Protein AF-0000000085136460 (afdb_homodimer)

Sequence (678 aa):
MKSILIEKPNQLSIIEREIPTPSAGEVRVKVKLAGICGSDSHIYRGHNPFAKYPRVIGHEFFGVIDAVGDGVESARVGERVAVDPVVSCGHCYPCSIGKPNVCTTLAVLGVHADGGFSEYAVVPAKNAWKIPEAVADQYAVMIEPFTIAANVTGHGQPTENDTVLVYGAGPIGLTIVQVLKGVYNVKNVIVADRIDERLEKAKESGADWAINNSQTPLGESFAEKGIKPTLIIDAACHPSILKEAVTLASPAARIVLMGFSSEPSEVIQQGITGKELSIFSSRLNANKFPVVIDWLSKGLIKPEKLITHTFDFQHVADAISLFEQDQKHCCKVLLTFSEMKSILIEKPNQLSIIEREIPTPSAGEVRVKVKLAGICGSDSHIYRGHNPFAKYPRVIGHEFFGVIDAVGDGVESARVGERVAVDPVVSCGHCYPCSIGKPNVCTTLAVLGVHADGGFSEYAVVPAKNAWKIPEAVADQYAVMIEPFTIAANVTGHGQPTENDTVLVYGAGPIGLTIVQVLKGVYNVKNVIVADRIDERLEKAKESGADWAINNSQTPLGESFAEKGIKPTLIIDAACHPSILKEAVTLASPAARIVLMGFSSEPSEVIQQGITGKELSIFSSRLNANKFPVVIDWLSKGLIKPEKLITHTFDFQHVADAISLFEQDQKHCCKVLLTFSE

InterPro domains:
  IPR002328 Alcohol dehydrogenase, zinc-type, conserved site [PS00059] (58-72)
  IPR011032 GroES-like superfamily [SSF50129] (1-170)
  IPR013149 Alcohol dehydrogenase-like, C-terminal [PF00107] (171-297)
  IPR013154 Alcohol dehydrogenase-like, N-terminal [PF08240] (24-133)
  IPR036291 NAD(P)-binding domain superfamily [SSF51735] (137-304)
  IPR050129 Zinc-containing alcohol dehydrogenase [PTHR43401] (1-337)

Secondary structure (DSSP, 8-state):
-EEEEEEETTEEEEEE-PPPPP-TTEEEEEEEEEE--HHHHHHHHT--TT--SSEE---EEEEEEEEE-TTS-GGGTT-EEEE--EE--SSSHHHHTT-GGG-TT-EEBTTTB--SSBSEEEEEGGGEEEPPTTS-HHHHHTHHHHHHHHHHHHHH---TT-EEEEE--SHHHHHHHHHHHHTT--SEEEEEES-HHHHHHHHHTT-SEEEETTTS-HHHHHHHHT---SEEEESS--TTHHHHHHHHSPTT-EEEE-----SEEEEEHHHHHTTT-EEEE--S-SS-HHHHHHHHHTT---GGGTEEEEEEGGGHHHHHHHHHH-TTT-SEEEEE---/-EEEEEEETTEEEEEE-PPPPP-TTEEEEEEEEEEE-HHHHHHHHT--TT--SSEE---EEEEEEEEE-TTS-GGGTT-EEEE--EE--SSSHHHHTT-GGG-TT-EEBTTTB--SSBSEEEEEGGGEEEPPTTS-HHHHHTHHHHHHHHHHHHHH---TT-EEEEE--SHHHHHHHHHHHHTT--SEEEEEES-HHHHHHHHHHT-SEEEETTTS-HHHHHHHHT---SEEEESS--TTHHHHHHHHSPTT-EEEE-----SEEEEEHHHHHTTT-EEEE--S-SS-HHHHHHHHHTT---GGGTEEEEEEGGGHHHHHHHHHH-TTT-SEEEEE---

pLDDT: mean 97.31, std 3.04, range [60.03, 98.94]

Nearest PDB structures (foldseek):
  4ilk-assembly1_B  TM=9.995E-01  e=1.144E-68  Escherichia coli CFT073
  4ilk-assembly1_A  TM=9.981E-01  e=1.654E-68  Escherichia coli CFT073
  6ie0-assembly2_D  TM=9.285E-01  e=1.139E-33  Bacillus subtilis subsp. subtilis str. 168
  5kia-assembly1_A-2  TM=9.003E-01  e=5.793E-34  Burkholderia thailandensis E264
  4gkv-assembly1_C  TM=9.302E-01  e=2.632E-30  Escherichia coli K-12

Radius of gyration: 28.82 Å; Cα contacts (8 Å, |Δi|>4): 1730; chains: 2; bounding box: 56×88×60 Å

Organism: Escherichia coli O45:K1 (strain S88 / ExPEC) (NCBI:txid585035)

Structure (mmCIF, N/CA/C/O backbone):
data_AF-0000000085136460-model_v1
#
loop_
_entity.id
_entity.type
_entity.pdbx_description
1 polymer 'Oxidoreductase, Zn-dependent and NAD(P)-binding'
#
loop_
_atom_site.group_PDB
_atom_site.id
_atom_site.type_symbol
_atom_site.label_atom_id
_atom_site.label_alt_id
_atom_site.label_comp_id
_atom_site.label_asym_id
_atom_site.label_entity_id
_atom_site.label_seq_id
_atom_site.pdbx_PDB_ins_code
_atom_site.Cartn_x
_atom_site.Cartn_y
_atom_site.Cartn_z
_atom_site.occupancy
_atom_site.B_iso_or_equiv
_atom_site.auth_seq_id
_atom_site.auth_comp_id
_atom_site.auth_asym_id
_atom_site.auth_atom_id
_atom_site.pdbx_PDB_model_num
ATOM 1 N N . MET A 1 1 ? -14.453 -41.5 -15.609 1 95.94 1 MET A N 1
ATOM 2 C CA . MET A 1 1 ? -13.203 -40.781 -15.742 1 95.94 1 MET A CA 1
ATOM 3 C C . MET A 1 1 ? -12.359 -40.906 -14.477 1 95.94 1 MET A C 1
ATOM 5 O O . MET A 1 1 ? -12.883 -41.188 -13.398 1 95.94 1 MET A O 1
ATOM 9 N N . LYS A 1 2 ? -11.07 -40.781 -14.656 1 97.69 2 LYS A N 1
ATOM 10 C CA . LYS A 1 2 ? -10.18 -40.812 -13.492 1 97.69 2 LYS A CA 1
ATOM 11 C C . LYS A 1 2 ? -9.953 -39.406 -12.938 1 97.69 2 LYS A C 1
ATOM 13 O O . LYS A 1 2 ? -9.805 -38.469 -13.703 1 97.69 2 LYS A O 1
ATOM 18 N N . SER A 1 3 ? -9.992 -39.281 -11.641 1 98.06 3 SER A N 1
ATOM 19 C CA . SER A 1 3 ? -9.719 -38.031 -10.945 1 98.06 3 SER A CA 1
ATOM 20 C C . SER A 1 3 ? -8.797 -38.25 -9.75 1 98.06 3 SER A C 1
ATOM 22 O O . SER A 1 3 ? -8.836 -39.312 -9.125 1 98.06 3 SER A O 1
ATOM 24 N N . ILE A 1 4 ? -7.949 -37.344 -9.508 1 98.5 4 ILE A N 1
ATOM 25 C CA . ILE A 1 4 ? -7.078 -37.375 -8.336 1 98.5 4 ILE A CA 1
ATOM 26 C C . ILE A 1 4 ? -7.785 -36.719 -7.152 1 98.5 4 ILE A C 1
ATOM 28 O O . ILE A 1 4 ? -7.988 -35.5 -7.145 1 98.5 4 ILE A O 1
ATOM 32 N N . LEU A 1 5 ? -8.117 -37.469 -6.137 1 98.12 5 LEU A N 1
ATOM 33 C CA . LEU A 1 5 ? -8.922 -37.031 -5 1 98.12 5 LEU A CA 1
ATOM 34 C C . LEU A 1 5 ? -8.102 -37.062 -3.713 1 98.12 5 LEU A C 1
ATOM 36 O O . LEU A 1 5 ? -7.445 -38.062 -3.414 1 98.12 5 LEU A O 1
ATOM 40 N N . ILE A 1 6 ? -8.008 -35.938 -3.047 1 98.31 6 ILE A N 1
ATOM 41 C CA . ILE A 1 6 ? -7.605 -35.938 -1.646 1 98.31 6 ILE A CA 1
ATOM 42 C C . ILE A 1 6 ? -8.828 -36.125 -0.754 1 98.31 6 ILE A C 1
ATOM 44 O O . ILE A 1 6 ? -9.625 -35.188 -0.604 1 98.31 6 ILE A O 1
ATOM 48 N N . GLU A 1 7 ? -8.992 -37.219 -0.19 1 97.62 7 GLU A N 1
ATOM 49 C CA . GLU A 1 7 ? -10.148 -37.5 0.661 1 97.62 7 GLU A CA 1
ATOM 50 C C . GLU A 1 7 ? -10.055 -36.719 1.976 1 97.62 7 GLU A C 1
ATOM 52 O O . GLU A 1 7 ? -11.031 -36.125 2.412 1 97.62 7 GLU A O 1
ATOM 57 N N . LYS A 1 8 ? -8.945 -36.875 2.617 1 96.81 8 LYS A N 1
ATOM 58 C CA . LYS A 1 8 ? -8.492 -36.188 3.812 1 96.81 8 LYS A CA 1
ATOM 59 C C . LYS A 1 8 ? -6.973 -36.031 3.834 1 96.81 8 LYS A C 1
ATOM 61 O O . LYS A 1 8 ? -6.285 -36.625 2.982 1 96.81 8 LYS A O 1
ATOM 66 N N . PRO A 1 9 ? -6.484 -35.25 4.715 1 96.62 9 PRO A N 1
ATOM 67 C CA . PRO A 1 9 ? -5.031 -35.062 4.738 1 96.62 9 PRO A CA 1
ATOM 68 C C . PRO A 1 9 ? -4.266 -36.375 4.641 1 96.62 9 PRO A C 1
ATOM 70 O O . PRO A 1 9 ? -4.582 -37.344 5.352 1 96.62 9 PRO A O 1
ATOM 73 N N . ASN A 1 10 ? -3.361 -36.406 3.707 1 97.31 10 ASN A N 1
ATOM 74 C CA . ASN A 1 10 ? -2.42 -37.5 3.484 1 97.31 10 ASN A CA 1
ATOM 75 C C . ASN A 1 10 ? -3.111 -38.719 2.889 1 97.31 10 ASN A C 1
ATOM 77 O O . ASN A 1 10 ? -2.576 -39.844 2.943 1 97.31 10 ASN A O 1
ATOM 81 N N . GLN A 1 11 ? -4.281 -38.562 2.365 1 97.88 11 GLN A N 1
ATOM 82 C CA . GLN A 1 11 ? -4.984 -39.625 1.679 1 97.88 11 GLN A CA 1
ATOM 83 C C . GLN A 1 11 ? -5.328 -39.25 0.245 1 97.88 11 GLN A C 1
ATOM 85 O O . GLN A 1 11 ? -6.426 -38.75 -0.021 1 97.88 11 GLN A O 1
ATOM 90 N N . LEU A 1 12 ? -4.445 -39.562 -0.626 1 98.06 12 LEU A N 1
ATOM 91 C CA . LEU A 1 12 ? -4.582 -39.344 -2.057 1 98.06 12 LEU A CA 1
ATOM 92 C C . LEU A 1 12 ? -4.934 -40.625 -2.797 1 98.06 12 LEU A C 1
ATOM 94 O O . LEU A 1 12 ? -4.32 -41.656 -2.555 1 98.06 12 LEU A O 1
ATOM 98 N N . SER A 1 13 ? -5.918 -40.562 -3.574 1 97.94 13 SER A N 1
ATOM 99 C CA . SER A 1 13 ? -6.297 -41.719 -4.395 1 97.94 13 SER A CA 1
ATOM 100 C C . SER A 1 13 ? -6.715 -41.281 -5.797 1 97.94 13 SER A C 1
ATOM 102 O O . SER A 1 13 ? -7.141 -40.156 -5.996 1 97.94 13 SER A O 1
ATOM 104 N N . ILE A 1 14 ? -6.531 -42.094 -6.742 1 97.81 14 ILE A N 1
ATOM 105 C CA . ILE A 1 14 ? -7.113 -41.938 -8.07 1 97.81 14 ILE A CA 1
ATOM 106 C C . ILE A 1 14 ? -8.422 -42.719 -8.156 1 97.81 14 ILE A C 1
ATOM 108 O O . ILE A 1 14 ? -8.422 -43.969 -8.047 1 97.81 14 ILE A O 1
ATOM 112 N N . ILE A 1 15 ? -9.461 -42.031 -8.367 1 97.81 15 ILE A N 1
ATOM 113 C CA . ILE A 1 15 ? -10.766 -42.656 -8.336 1 97.81 15 ILE A CA 1
ATOM 114 C C . ILE A 1 15 ? -11.422 -42.594 -9.711 1 97.81 15 ILE A C 1
ATOM 116 O O . ILE A 1 15 ? -11.039 -41.75 -10.531 1 97.81 15 ILE A O 1
ATOM 120 N N . GLU A 1 16 ? -12.367 -43.469 -9.914 1 97.56 16 GLU A N 1
ATOM 121 C CA . GLU A 1 16 ? -13.203 -43.406 -11.109 1 97.56 16 GLU A CA 1
ATOM 122 C C . GLU A 1 16 ? -14.531 -42.719 -10.828 1 97.56 16 GLU A C 1
ATOM 124 O O . GLU A 1 16 ? -15.203 -43.031 -9.836 1 97.56 16 GLU A O 1
ATOM 129 N N . ARG A 1 17 ? -14.82 -41.75 -11.648 1 96.06 17 ARG A N 1
ATOM 130 C CA . ARG A 1 17 ? -16.062 -41 -11.531 1 96.06 17 ARG A CA 1
ATOM 131 C C . ARG A 1 17 ? -16.734 -40.844 -12.891 1 96.06 17 ARG A C 1
ATOM 133 O O . ARG A 1 17 ? -16.125 -41.125 -13.93 1 96.06 17 ARG A O 1
ATOM 140 N N . GLU A 1 18 ? -18.016 -40.562 -12.844 1 97.25 18 GLU A N 1
ATOM 141 C CA . GLU A 1 18 ? -18.734 -40.25 -14.086 1 97.25 18 GLU A CA 1
ATOM 142 C C . GLU A 1 18 ? -18.219 -38.969 -14.727 1 97.25 18 GLU A C 1
ATOM 144 O O . GLU A 1 18 ? -17.812 -38.031 -14.023 1 97.25 18 GLU A O 1
ATOM 149 N N . ILE A 1 19 ? -18.234 -38.969 -16.016 1 97.88 19 ILE A N 1
ATOM 150 C CA . ILE A 1 19 ? -17.891 -37.75 -16.734 1 97.88 19 ILE A CA 1
ATOM 151 C C . ILE A 1 19 ? -18.953 -36.688 -16.484 1 97.88 19 ILE A C 1
ATOM 153 O O . ILE A 1 19 ? -20.141 -36.906 -16.734 1 97.88 19 ILE A O 1
ATOM 157 N N . PRO A 1 20 ? -18.578 -35.562 -15.984 1 97.5 20 PRO A N 1
ATOM 158 C CA . PRO A 1 20 ? -19.578 -34.531 -15.672 1 97.5 20 PRO A CA 1
ATOM 159 C C . PRO A 1 20 ? -20.156 -33.844 -16.922 1 97.5 20 PRO A C 1
ATOM 161 O O . PRO A 1 20 ? -19.453 -33.719 -17.922 1 97.5 20 PRO A O 1
ATOM 164 N N . THR A 1 21 ? -21.375 -33.5 -16.875 1 98 21 THR A N 1
ATOM 165 C CA . THR A 1 21 ? -22.031 -32.719 -17.906 1 98 21 THR A CA 1
ATOM 166 C C . THR A 1 21 ? -22.047 -31.234 -17.531 1 98 21 THR A C 1
ATOM 168 O O . THR A 1 21 ? -22.422 -30.875 -16.422 1 98 21 THR A O 1
ATOM 171 N N . PRO A 1 22 ? -21.625 -30.375 -18.422 1 98.5 22 PRO A N 1
ATOM 172 C CA . PRO A 1 22 ? -21.625 -28.953 -18.078 1 98.5 22 PRO A CA 1
ATOM 173 C C . PRO A 1 22 ? -23.031 -28.375 -17.953 1 98.5 22 PRO A C 1
ATOM 175 O O . PRO A 1 22 ? -23.922 -28.703 -18.766 1 98.5 22 PRO A O 1
ATOM 178 N N . SER A 1 23 ? -23.25 -27.609 -16.953 1 98.19 23 SER A N 1
ATOM 179 C CA . SER A 1 23 ? -24.484 -26.859 -16.75 1 98.19 23 SER A CA 1
ATOM 180 C C . SER A 1 23 ? -24.5 -25.578 -17.578 1 98.19 23 SER A C 1
ATOM 182 O O . SER A 1 23 ? -23.562 -25.328 -18.344 1 98.19 23 SER A O 1
ATOM 184 N N . ALA A 1 24 ? -25.656 -24.844 -17.484 1 98.31 24 ALA A N 1
ATOM 185 C CA . ALA A 1 24 ? -25.75 -23.562 -18.188 1 98.31 24 ALA A CA 1
ATOM 186 C C . ALA A 1 24 ? -24.578 -22.641 -17.828 1 98.31 24 ALA A C 1
ATOM 188 O O . ALA A 1 24 ? -24.25 -22.484 -16.656 1 98.31 24 ALA A O 1
ATOM 189 N N . GLY A 1 25 ? -23.906 -22.094 -18.875 1 98.31 25 GLY A N 1
ATOM 190 C CA . GLY A 1 25 ? -22.812 -21.141 -18.688 1 98.31 25 GLY A CA 1
ATOM 191 C C . GLY A 1 25 ? -21.469 -21.812 -18.453 1 98.31 25 GLY A C 1
ATOM 192 O O . GLY A 1 25 ? -20.469 -21.141 -18.25 1 98.31 25 GLY A O 1
ATOM 193 N N . GLU A 1 26 ? -21.453 -23.141 -18.594 1 98.69 26 GLU A N 1
ATOM 194 C CA . GLU A 1 26 ? -20.234 -23.891 -18.281 1 98.69 26 GLU A CA 1
ATOM 195 C C . GLU A 1 26 ? -19.719 -24.609 -19.516 1 98.69 26 GLU A C 1
ATOM 197 O O . GLU A 1 26 ? -20.422 -24.734 -20.516 1 98.69 26 GLU A O 1
ATOM 202 N N . VAL A 1 27 ? -18.5 -25.031 -19.469 1 98.88 27 VAL A N 1
ATOM 203 C CA . VAL A 1 27 ? -17.875 -25.891 -20.469 1 98.88 27 VAL A CA 1
ATOM 204 C C . VAL A 1 27 ? -17.172 -27.062 -19.781 1 98.88 27 VAL A C 1
ATOM 206 O O . VAL A 1 27 ? -16.781 -26.969 -18.625 1 98.88 27 VAL A O 1
ATOM 209 N N . ARG A 1 28 ? -17.062 -28.141 -20.484 1 98.81 28 ARG A N 1
ATOM 210 C CA . ARG A 1 28 ? -16.25 -29.25 -20.047 1 98.81 28 ARG A CA 1
ATOM 211 C C . ARG A 1 28 ? -14.922 -29.297 -20.797 1 98.81 28 ARG A C 1
ATOM 213 O O . ARG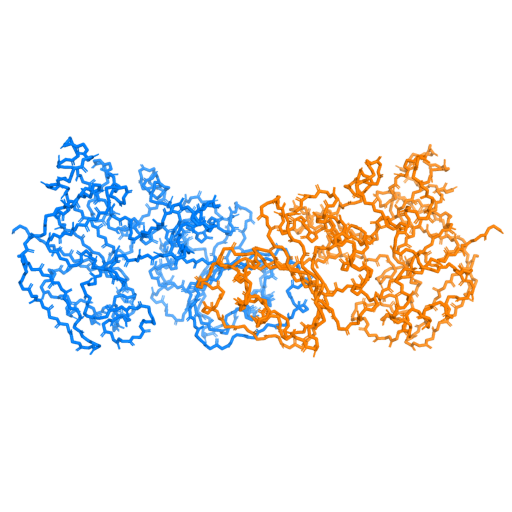 A 1 28 ? -14.898 -29.188 -22.031 1 98.81 28 ARG A O 1
ATOM 220 N N . VAL A 1 29 ? -13.898 -29.359 -20.094 1 98.81 29 VAL A N 1
ATOM 221 C CA . VAL A 1 29 ? -12.547 -29.391 -20.641 1 98.81 29 VAL A CA 1
ATOM 222 C C . VAL A 1 29 ? -11.969 -30.797 -20.5 1 98.81 29 VAL A C 1
ATOM 224 O O . VAL A 1 29 ? -11.938 -31.359 -19.406 1 98.81 29 VAL A O 1
ATOM 227 N N . LYS A 1 30 ? -11.633 -31.406 -21.594 1 98.75 30 LYS A N 1
ATOM 228 C CA . LYS A 1 30 ? -10.789 -32.594 -21.562 1 98.75 30 LYS A CA 1
ATOM 229 C C . LYS A 1 30 ? -9.344 -32.25 -21.234 1 98.75 30 LYS A C 1
ATOM 231 O O . LYS A 1 30 ? -8.625 -31.734 -22.109 1 98.75 30 LYS A O 1
ATOM 236 N N . VAL A 1 31 ? -8.938 -32.562 -20.062 1 98.75 31 VAL A N 1
ATOM 237 C CA . VAL A 1 31 ? -7.645 -32.094 -19.578 1 98.75 31 VAL A CA 1
ATOM 238 C C . VAL A 1 31 ? -6.52 -32.844 -20.266 1 98.75 31 VAL A C 1
ATOM 240 O O . VAL A 1 31 ? -6.578 -34.094 -20.391 1 98.75 31 VAL A O 1
ATOM 243 N N . LYS A 1 32 ? -5.562 -32.094 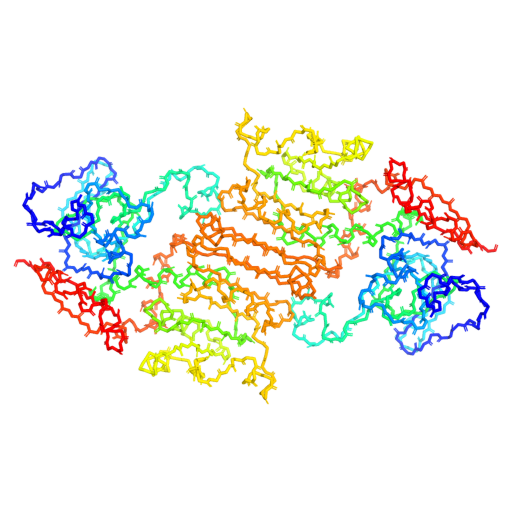-20.719 1 98.5 32 LYS A N 1
ATOM 244 C CA . LYS A 1 32 ? -4.402 -32.719 -21.375 1 98.5 32 LYS A CA 1
ATOM 245 C C . LYS A 1 32 ? -3.172 -32.656 -20.469 1 98.5 32 LYS A C 1
ATOM 247 O O . LYS A 1 32 ? -2.432 -33.625 -20.344 1 98.5 32 LYS A O 1
ATOM 252 N N . LEU A 1 33 ? -2.938 -31.516 -19.891 1 98.44 33 LEU A N 1
ATOM 253 C CA . LEU A 1 33 ? -1.793 -31.266 -19.031 1 98.44 33 LEU A CA 1
ATOM 254 C C . LEU A 1 33 ? -2.211 -30.453 -17.812 1 98.44 33 LEU A C 1
ATOM 256 O O . LEU A 1 33 ? -3.154 -29.656 -17.875 1 98.44 33 LEU A O 1
ATOM 260 N N . ALA A 1 34 ? -1.573 -30.672 -16.719 1 98.62 34 ALA A N 1
ATOM 261 C CA . ALA A 1 34 ? -1.746 -29.891 -15.508 1 98.62 34 ALA A CA 1
ATOM 262 C C . ALA A 1 34 ? -0.411 -29.672 -14.797 1 98.62 34 ALA A C 1
ATOM 264 O O . ALA A 1 34 ? 0.571 -30.359 -15.086 1 98.62 34 ALA A O 1
ATOM 265 N N . GLY A 1 35 ? -0.369 -28.656 -14.008 1 98.44 35 GLY A N 1
ATOM 266 C CA . GLY A 1 35 ? 0.834 -28.375 -13.25 1 98.44 35 GLY A CA 1
ATOM 267 C C . GLY A 1 35 ? 0.642 -28.531 -11.75 1 98.44 35 GLY A C 1
ATOM 268 O O . GLY A 1 35 ? -0.417 -28.203 -11.219 1 98.44 35 GLY A O 1
ATOM 269 N N . ILE A 1 36 ? 1.667 -29.031 -11.078 1 98.12 36 ILE A N 1
ATOM 270 C CA . ILE A 1 36 ? 1.649 -29.141 -9.625 1 98.12 36 ILE A CA 1
ATOM 271 C C . ILE A 1 36 ? 2.125 -27.828 -9 1 98.12 36 ILE A C 1
ATOM 273 O O . ILE A 1 36 ? 3.109 -27.234 -9.445 1 98.12 36 ILE A O 1
ATOM 277 N N . CYS A 1 37 ? 1.449 -27.344 -8.062 1 96.38 37 CYS A N 1
ATOM 278 C CA . CYS A 1 37 ? 1.794 -26.156 -7.285 1 96.38 37 CYS A CA 1
ATOM 279 C C . CYS A 1 37 ? 1.98 -26.5 -5.812 1 96.38 37 CYS A C 1
ATOM 281 O O . CYS A 1 37 ? 1.53 -27.547 -5.359 1 96.38 37 CYS A O 1
ATOM 283 N N . GLY A 1 38 ? 2.705 -25.609 -5.074 1 93.62 38 GLY A N 1
ATOM 284 C CA . GLY A 1 38 ? 2.848 -25.797 -3.639 1 93.62 38 GLY A CA 1
ATOM 285 C C . GLY A 1 38 ? 1.521 -25.938 -2.92 1 93.62 38 GLY A C 1
ATOM 286 O O . GLY A 1 38 ? 1.417 -26.688 -1.941 1 93.62 38 GLY A O 1
ATOM 287 N N . SER A 1 39 ? 0.516 -25.281 -3.348 1 93.5 39 SER A N 1
ATOM 288 C CA . SER A 1 39 ? -0.808 -25.375 -2.738 1 93.5 39 SER A CA 1
ATOM 289 C C . SER A 1 39 ? -1.37 -26.781 -2.832 1 93.5 39 SER A C 1
ATOM 291 O O . SER A 1 39 ? -2.086 -27.234 -1.937 1 93.5 39 SER A O 1
ATOM 293 N N . ASP A 1 40 ? -1.123 -27.531 -3.883 1 96.56 40 ASP A N 1
ATOM 294 C CA . ASP A 1 40 ? -1.565 -28.906 -4.004 1 96.56 40 ASP A CA 1
ATOM 295 C C . ASP A 1 40 ? -0.961 -29.781 -2.904 1 96.56 40 ASP A C 1
ATOM 297 O O . ASP A 1 40 ? -1.665 -30.578 -2.273 1 96.56 40 ASP A O 1
ATOM 301 N N . SER A 1 41 ? 0.351 -29.594 -2.762 1 95.69 41 SER A N 1
ATOM 302 C CA . SER A 1 41 ? 1.036 -30.312 -1.69 1 95.69 41 SER A CA 1
ATOM 303 C C . SER A 1 41 ? 0.454 -29.953 -0.326 1 95.69 41 SER A C 1
ATOM 305 O O . SER A 1 41 ? 0.243 -30.828 0.513 1 95.69 41 SER A O 1
ATOM 307 N N . HIS A 1 42 ? 0.225 -28.641 -0.106 1 94.69 42 HIS A N 1
ATOM 308 C CA . HIS A 1 42 ? -0.315 -28.188 1.172 1 94.69 42 HIS A CA 1
ATOM 309 C C . HIS A 1 42 ? -1.695 -28.781 1.428 1 94.69 42 HIS A C 1
ATOM 311 O O . HIS A 1 42 ? -2.039 -29.094 2.57 1 94.69 42 HIS A O 1
ATOM 317 N N . ILE A 1 43 ? -2.525 -28.875 0.419 1 96.12 43 ILE A N 1
ATOM 318 C CA . ILE A 1 43 ? -3.838 -29.484 0.562 1 96.12 43 ILE A CA 1
ATOM 319 C C . ILE A 1 43 ? -3.676 -30.984 0.866 1 96.12 43 ILE A C 1
ATOM 321 O O . ILE A 1 43 ? -4.312 -31.5 1.783 1 96.12 43 ILE A O 1
ATOM 325 N N . TYR A 1 44 ? -2.775 -31.641 0.132 1 97.75 44 TYR A N 1
ATOM 326 C CA . TYR A 1 44 ? -2.51 -33.062 0.33 1 97.75 44 TYR A CA 1
ATOM 327 C C . TYR A 1 44 ? -2.047 -33.344 1.755 1 97.75 44 TYR A C 1
ATOM 329 O O . TYR A 1 44 ? -2.523 -34.281 2.4 1 97.75 44 TYR A O 1
ATOM 337 N N . ARG A 1 45 ? -1.283 -32.406 2.299 1 96.75 45 ARG A N 1
ATOM 338 C CA . ARG A 1 45 ? -0.682 -32.625 3.613 1 96.75 45 ARG A CA 1
ATOM 339 C C . ARG A 1 45 ? -1.545 -32 4.711 1 96.75 45 ARG A C 1
ATOM 341 O O . ARG A 1 45 ? -1.231 -32.156 5.898 1 96.75 45 ARG A O 1
ATOM 348 N N . GLY A 1 46 ? -2.592 -31.344 4.406 1 93.94 46 GLY A N 1
ATOM 349 C CA . GLY A 1 46 ? -3.537 -30.812 5.375 1 93.94 46 GLY A CA 1
ATOM 350 C C . GLY A 1 46 ? -3.113 -29.469 5.945 1 93.94 46 GLY A C 1
ATOM 351 O O . GLY A 1 46 ? -3.547 -29.094 7.031 1 93.94 46 GLY A O 1
ATOM 352 N N . HIS A 1 47 ? -2.281 -28.734 5.195 1 89 47 HIS A N 1
ATOM 353 C CA . HIS A 1 47 ? -1.738 -27.484 5.715 1 89 47 HIS A CA 1
ATOM 354 C C . HIS A 1 47 ? -2.398 -26.281 5.055 1 89 47 HIS A C 1
ATOM 356 O O . HIS A 1 47 ? -2.09 -25.141 5.391 1 89 47 HIS A O 1
ATOM 362 N N . ASN A 1 48 ? -3.246 -26.453 4.113 1 87.75 48 ASN A N 1
ATOM 363 C CA . ASN A 1 48 ? -3.969 -25.359 3.471 1 87.75 48 ASN A CA 1
ATOM 364 C C . ASN A 1 48 ? -5.227 -24.984 4.25 1 87.75 48 ASN A C 1
ATOM 366 O O . ASN A 1 48 ? -6.164 -25.781 4.344 1 87.75 48 ASN A O 1
ATOM 370 N N . PRO A 1 49 ? -5.312 -23.828 4.762 1 81.69 49 PRO A N 1
ATOM 371 C CA . PRO A 1 49 ? -6.422 -23.453 5.645 1 81.69 49 PRO A CA 1
ATOM 372 C C . PRO A 1 49 ? -7.727 -23.234 4.887 1 81.69 49 PRO A C 1
ATOM 374 O O . PRO A 1 49 ? -8.789 -23.125 5.5 1 81.69 49 PRO A O 1
ATOM 377 N N . PHE A 1 50 ? -7.742 -23.344 3.611 1 85.38 50 PHE A N 1
ATOM 378 C CA . PHE A 1 50 ? -8.922 -22.953 2.848 1 85.38 50 PHE A CA 1
ATOM 379 C C . PHE A 1 50 ? -9.523 -24.156 2.127 1 85.38 50 PHE A C 1
ATOM 381 O O . PHE A 1 50 ? -10.617 -24.062 1.559 1 85.38 50 PHE A O 1
ATOM 388 N N . ALA A 1 51 ? -8.758 -25.172 2.111 1 89.56 51 ALA A N 1
ATOM 389 C CA . ALA A 1 51 ? -9.211 -26.328 1.348 1 89.56 51 ALA A CA 1
ATOM 390 C C . ALA A 1 51 ? -10.398 -27.016 2.023 1 89.56 51 ALA A C 1
ATOM 392 O O . ALA A 1 51 ? -10.453 -27.094 3.254 1 89.56 51 ALA A O 1
ATOM 393 N N . LYS A 1 52 ? -11.406 -27.484 1.242 1 90.12 52 LYS A N 1
ATOM 394 C CA . LYS A 1 52 ? -12.508 -28.328 1.684 1 90.12 52 LYS A CA 1
ATOM 395 C C . LYS A 1 52 ? -12.344 -29.766 1.188 1 90.12 52 LYS A C 1
ATOM 397 O O . LYS A 1 52 ? -12.164 -30 -0.009 1 90.12 52 LYS A O 1
ATOM 402 N N . TYR A 1 53 ? -12.414 -30.688 2.08 1 95.25 53 TYR A N 1
ATOM 403 C CA . TYR A 1 53 ? -12.273 -32.094 1.716 1 95.25 53 TYR A CA 1
ATOM 404 C C . TYR A 1 53 ? -13.641 -32.75 1.589 1 95.25 53 TYR A C 1
ATOM 406 O O . TYR A 1 53 ? -14.586 -32.375 2.281 1 95.25 53 TYR A O 1
ATOM 414 N N . PRO A 1 54 ? -13.766 -33.875 0.787 1 97.31 54 PRO A N 1
ATOM 415 C CA . PRO A 1 54 ? -12.781 -34.312 -0.208 1 97.31 54 PRO A CA 1
ATOM 416 C C . PRO A 1 54 ? -12.633 -33.312 -1.361 1 97.31 54 PRO A C 1
ATOM 418 O O . PRO A 1 54 ? -13.547 -32.531 -1.617 1 97.31 54 PRO A O 1
ATOM 421 N N . ARG A 1 55 ? -11.461 -33.344 -1.991 1 97.62 55 ARG A N 1
ATOM 422 C CA . ARG A 1 55 ? -11.203 -32.344 -3.031 1 97.62 55 ARG A CA 1
ATOM 423 C C . ARG A 1 55 ? -10.398 -32.969 -4.176 1 97.62 55 ARG A C 1
ATOM 425 O O . ARG A 1 55 ? -9.375 -33.625 -3.945 1 97.62 55 ARG A O 1
ATOM 432 N N . VAL A 1 56 ? -11.016 -32.875 -5.402 1 98.25 56 VAL A N 1
ATOM 433 C CA . VAL A 1 56 ? -10.141 -33.031 -6.566 1 98.25 56 VAL A CA 1
ATOM 434 C C . VAL A 1 56 ? -9.242 -31.797 -6.703 1 98.25 56 VAL A C 1
ATOM 436 O O . VAL A 1 56 ? -9.727 -30.688 -6.938 1 98.25 56 VAL A O 1
ATOM 439 N N . ILE A 1 57 ? -7.977 -32 -6.586 1 97.94 57 ILE A N 1
ATOM 440 C CA . ILE A 1 57 ? -7.059 -30.875 -6.52 1 97.94 57 ILE A CA 1
ATOM 441 C C . ILE A 1 57 ? -6.629 -30.469 -7.93 1 97.94 57 ILE A C 1
ATOM 443 O O . ILE A 1 57 ? -7.191 -30.953 -8.914 1 97.94 57 ILE A O 1
ATOM 447 N N . GLY A 1 58 ? -5.715 -29.484 -7.969 1 98.06 58 GLY A N 1
ATOM 448 C CA . GLY A 1 58 ? -5.168 -29 -9.227 1 98.06 58 GLY A CA 1
ATOM 449 C C . GLY A 1 58 ? -5.832 -27.734 -9.719 1 98.06 58 GLY A C 1
ATOM 450 O O . GLY A 1 58 ? -7.016 -27.734 -10.07 1 98.06 58 GLY A O 1
ATOM 451 N N . HIS A 1 59 ? -5.047 -26.641 -9.789 1 98.25 59 HIS A N 1
ATOM 452 C CA . HIS A 1 59 ? -5.621 -25.391 -10.258 1 98.25 59 HIS A CA 1
ATOM 453 C C . HIS A 1 59 ? -4.863 -24.844 -11.469 1 98.25 59 HIS A C 1
ATOM 455 O O . HIS A 1 59 ? -5.25 -23.828 -12.047 1 98.25 59 HIS A O 1
ATOM 461 N N . GLU A 1 60 ? -3.812 -25.469 -11.875 1 98.69 60 GLU A N 1
ATOM 462 C CA . GLU A 1 60 ? -3.059 -25.172 -13.086 1 98.69 60 GLU A CA 1
ATOM 463 C C . GLU A 1 60 ? -3.303 -26.219 -14.164 1 98.69 60 GLU A C 1
ATOM 465 O O . GLU A 1 60 ? -2.686 -27.281 -14.148 1 98.69 60 GLU A O 1
ATOM 470 N N . PHE A 1 61 ? -4.195 -25.859 -15.148 1 98.62 61 PHE A N 1
ATOM 471 C CA . PHE A 1 61 ? -4.41 -26.938 -16.109 1 98.62 61 PHE A CA 1
ATOM 472 C C . PHE A 1 61 ? -4.875 -26.375 -17.453 1 98.62 61 PHE A C 1
ATOM 474 O O . PHE A 1 61 ? -5.328 -25.234 -17.531 1 98.62 61 PHE A O 1
ATOM 481 N N . PHE A 1 62 ? -4.641 -27.172 -18.406 1 98.25 62 PHE A N 1
ATOM 482 C CA . PHE A 1 62 ? -4.867 -26.938 -19.828 1 98.25 62 PHE A CA 1
ATOM 483 C C . PHE A 1 62 ? -5.559 -28.141 -20.484 1 98.25 62 PHE A C 1
ATOM 485 O O . PHE A 1 62 ? -5.324 -29.281 -20.094 1 98.25 62 PHE A O 1
ATOM 492 N N . GLY A 1 63 ? -6.414 -27.859 -21.484 1 98.56 63 GLY A N 1
ATOM 493 C CA . GLY A 1 63 ? -7.051 -28.922 -22.25 1 98.56 63 GLY A CA 1
ATOM 494 C C . GLY A 1 63 ? -7.852 -28.406 -23.438 1 98.56 63 GLY A C 1
ATOM 495 O O . GLY A 1 63 ? -7.516 -27.375 -24.016 1 98.56 63 GLY A O 1
ATOM 496 N N . VAL A 1 64 ? -8.773 -29.281 -23.812 1 98.56 64 VAL A N 1
ATOM 497 C CA . VAL A 1 64 ? -9.617 -28.969 -24.969 1 98.56 64 VAL A CA 1
ATOM 498 C C . VAL A 1 64 ? -11.086 -29.016 -24.562 1 98.56 64 VAL A C 1
ATOM 500 O O . VAL A 1 64 ? -11.523 -29.969 -23.906 1 98.56 64 VAL A O 1
ATOM 503 N N . ILE A 1 65 ? -11.82 -27.953 -24.953 1 98.81 65 ILE A N 1
ATOM 504 C CA . ILE A 1 65 ? -13.258 -28 -24.703 1 98.81 65 ILE A CA 1
ATOM 505 C C . ILE A 1 65 ? -13.898 -29.094 -25.547 1 98.81 65 ILE A C 1
ATOM 507 O O . ILE A 1 65 ? -13.742 -29.094 -26.781 1 98.81 65 ILE A O 1
ATOM 511 N N . ASP A 1 66 ? -14.625 -30 -24.906 1 98.56 66 ASP A N 1
ATOM 512 C CA . ASP A 1 66 ? -15.266 -31.047 -25.703 1 98.56 66 ASP A CA 1
ATOM 513 C C . ASP A 1 66 ? -16.781 -31 -25.562 1 98.56 66 ASP A C 1
ATOM 515 O O . ASP A 1 66 ? -17.5 -31.656 -26.312 1 98.56 66 ASP A O 1
ATOM 519 N N . ALA A 1 67 ? -17.312 -30.25 -24.594 1 98.75 67 ALA A N 1
ATOM 520 C CA . ALA A 1 67 ? -18.734 -30.047 -24.438 1 98.75 67 ALA A CA 1
ATOM 521 C C . ALA A 1 67 ? -19.031 -28.656 -23.844 1 98.75 67 ALA A C 1
ATOM 523 O O . ALA A 1 67 ? -18.203 -28.109 -23.125 1 98.75 67 ALA A O 1
ATOM 524 N N . VAL A 1 68 ? -20.219 -28.141 -24.219 1 98.69 68 VAL A N 1
ATOM 525 C CA . VAL A 1 68 ? -20.641 -26.828 -23.703 1 98.69 68 VAL A CA 1
ATOM 526 C C . VAL A 1 68 ? -22.062 -26.922 -23.156 1 98.69 68 VAL A C 1
ATOM 528 O O . VAL A 1 68 ? -22.844 -27.75 -23.625 1 98.69 68 VAL A O 1
ATOM 531 N N . GLY A 1 69 ? -22.297 -26.156 -22.109 1 98.44 69 GLY A N 1
ATOM 532 C CA . GLY A 1 69 ? -23.656 -26.062 -21.578 1 98.44 69 GLY A CA 1
ATOM 533 C C . GLY A 1 69 ? -24.5 -25.016 -22.281 1 98.44 69 GLY A C 1
ATOM 534 O O . GLY A 1 69 ? -24.031 -24.359 -23.203 1 98.44 69 GLY A O 1
ATOM 535 N N . ASP A 1 70 ? -25.766 -24.938 -21.766 1 98 70 ASP A N 1
ATOM 536 C CA . ASP A 1 70 ? -26.688 -23.969 -22.328 1 98 70 ASP A CA 1
ATOM 537 C C . ASP A 1 70 ? -26.141 -22.547 -22.219 1 98 70 ASP A C 1
ATOM 539 O O . ASP A 1 70 ? -25.531 -22.188 -21.203 1 98 70 ASP A O 1
ATOM 543 N N . GLY A 1 71 ? -26.328 -21.781 -23.312 1 98.06 71 GLY A N 1
ATOM 544 C CA . GLY A 1 71 ? -25.922 -20.391 -23.312 1 98.06 71 GLY A CA 1
ATOM 545 C C . GLY A 1 71 ? -24.484 -20.188 -23.766 1 98.06 71 GLY A C 1
ATOM 546 O O . GLY A 1 71 ? -24.031 -19.047 -23.938 1 98.06 71 GLY A O 1
ATOM 547 N N . VAL A 1 72 ? -23.734 -21.266 -23.906 1 98.5 72 VAL A N 1
ATOM 548 C CA . VAL A 1 72 ? -22.375 -21.172 -24.406 1 98.5 72 VAL A CA 1
ATOM 549 C C . VAL A 1 72 ? -22.328 -21.547 -25.891 1 98.5 72 VAL A C 1
ATOM 551 O O . VAL A 1 72 ? -22.984 -22.5 -26.312 1 98.5 72 VAL A O 1
ATOM 554 N N . GLU A 1 73 ? -21.625 -20.797 -26.656 1 98 73 GLU A N 1
ATOM 555 C CA . GLU A 1 73 ? -21.531 -21.031 -28.094 1 98 73 GLU A CA 1
ATOM 556 C C . GLU A 1 73 ? -20.953 -22.406 -28.391 1 98 73 GLU A C 1
ATOM 558 O O . GLU A 1 73 ? -19.859 -22.734 -27.906 1 98 73 GLU A O 1
ATOM 563 N N . SER A 1 74 ? -21.531 -23.156 -29.234 1 97.94 74 SER A N 1
ATOM 564 C CA . SER A 1 74 ? -21.078 -24.5 -29.594 1 97.94 74 SER A CA 1
ATOM 565 C C . SER A 1 74 ? -19.75 -24.453 -30.344 1 97.94 74 SER A C 1
ATOM 567 O O . SER A 1 74 ? -19 -25.438 -30.359 1 97.94 74 SER A O 1
ATOM 569 N N . ALA A 1 75 ? -19.484 -23.359 -30.953 1 97.94 75 ALA A N 1
ATOM 570 C CA . ALA A 1 75 ? -18.266 -23.188 -31.734 1 97.94 75 ALA A CA 1
ATOM 571 C C . ALA A 1 75 ? -17.031 -23.328 -30.844 1 97.94 75 ALA A C 1
ATOM 573 O O . ALA A 1 75 ? -15.914 -23.484 -31.344 1 97.94 75 ALA A O 1
ATOM 574 N N . ARG A 1 76 ? -17.203 -23.219 -29.516 1 98.25 76 ARG A N 1
ATOM 575 C CA . ARG A 1 76 ? -16.062 -23.297 -28.609 1 98.25 76 ARG A CA 1
ATOM 576 C C . ARG A 1 76 ? -15.578 -24.734 -28.469 1 98.25 76 ARG A C 1
ATOM 578 O O . ARG A 1 76 ? -14.477 -24.984 -27.953 1 98.25 76 ARG A O 1
ATOM 585 N N . VAL A 1 77 ? -16.406 -25.734 -28.859 1 98.69 77 VAL A N 1
ATOM 586 C CA . VAL A 1 77 ? -15.961 -27.125 -28.812 1 98.69 77 VAL A CA 1
ATOM 587 C C . VAL A 1 77 ? -14.727 -27.297 -29.703 1 98.69 77 VAL A C 1
ATOM 589 O O . VAL A 1 77 ? -14.711 -26.844 -30.859 1 98.69 77 VAL A O 1
ATOM 592 N N . GLY A 1 78 ? -13.672 -27.875 -29.141 1 98.44 78 GLY A N 1
ATOM 593 C CA . GLY A 1 78 ? -12.43 -28.078 -29.875 1 98.44 78 GLY A CA 1
ATOM 594 C C . GLY A 1 78 ? -11.367 -27.047 -29.531 1 98.44 78 GLY A C 1
ATOM 595 O O . GLY A 1 78 ? -10.195 -27.234 -29.859 1 98.44 78 GLY A O 1
ATOM 596 N N . GLU A 1 79 ? -11.742 -25.953 -28.844 1 98.31 79 GLU A N 1
ATOM 597 C CA . GLU A 1 79 ? -10.797 -24.906 -28.469 1 98.31 79 GLU A CA 1
ATOM 598 C C . GLU A 1 79 ? -9.789 -25.422 -27.438 1 98.31 79 GLU A C 1
ATOM 600 O O . GLU A 1 79 ? -10.164 -26.125 -26.5 1 98.31 79 GLU A O 1
ATOM 605 N N . ARG A 1 80 ? -8.5 -25.109 -27.688 1 98.56 80 ARG A N 1
ATOM 606 C CA . ARG A 1 80 ? -7.48 -25.25 -26.641 1 98.56 80 ARG A CA 1
ATOM 607 C C . ARG A 1 80 ? -7.605 -24.156 -25.594 1 98.56 80 ARG A C 1
ATOM 609 O O . ARG A 1 80 ? -7.598 -22.969 -25.938 1 98.56 80 ARG A O 1
ATOM 616 N N . VAL A 1 81 ? -7.723 -24.547 -24.297 1 98.81 81 VAL A N 1
ATOM 617 C CA . VAL A 1 81 ? -7.977 -23.531 -23.281 1 98.81 81 VAL A CA 1
ATOM 618 C C . VAL A 1 81 ? -7.113 -23.781 -22.047 1 98.81 81 VAL A C 1
ATOM 620 O O . VAL A 1 81 ? -6.859 -24.938 -21.703 1 98.81 81 VAL A O 1
ATOM 623 N N . ALA A 1 82 ? -6.574 -22.766 -21.484 1 98.81 82 ALA A N 1
ATOM 624 C CA . ALA A 1 82 ? -6.082 -22.75 -20.109 1 98.81 82 ALA A CA 1
ATOM 625 C C . ALA A 1 82 ? -7.129 -22.188 -19.156 1 98.81 82 ALA A C 1
ATOM 627 O O . ALA A 1 82 ? -7.852 -21.25 -19.484 1 98.81 82 ALA A O 1
ATOM 628 N N . VAL A 1 83 ? -7.23 -22.703 -17.984 1 98.81 83 VAL A N 1
ATOM 629 C CA . VAL A 1 83 ? -8.367 -22.391 -17.125 1 98.81 83 VAL A CA 1
ATOM 630 C C . VAL A 1 83 ? -7.91 -21.484 -15.977 1 98.81 83 VAL A C 1
ATOM 632 O O . VAL A 1 83 ? -6.977 -21.812 -15.25 1 98.81 83 VAL A O 1
ATOM 635 N N . ASP A 1 84 ? -8.5 -20.297 -15.867 1 98.81 84 ASP A N 1
ATOM 636 C CA . ASP A 1 84 ? -8.383 -19.438 -14.695 1 98.81 84 ASP A CA 1
ATOM 637 C C . ASP A 1 84 ? -9.109 -20.031 -13.5 1 98.81 84 ASP A C 1
ATOM 639 O O . ASP A 1 84 ? -10.336 -20.188 -13.523 1 98.81 84 ASP A O 1
ATOM 643 N N . PRO A 1 85 ? -8.391 -20.391 -12.469 1 98.62 85 PRO A N 1
ATOM 644 C CA . PRO A 1 85 ? -9.039 -21.109 -11.367 1 98.62 85 PRO A CA 1
ATOM 645 C C . PRO A 1 85 ? -9.883 -20.188 -10.484 1 98.62 85 PRO A C 1
ATOM 647 O O . PRO A 1 85 ? -10.594 -20.656 -9.594 1 98.62 85 PRO A O 1
ATOM 650 N N . VAL A 1 86 ? -9.898 -18.875 -10.664 1 98.69 86 VAL A N 1
ATOM 651 C CA . VAL A 1 86 ? -10.594 -17.906 -9.82 1 98.69 86 VAL A CA 1
ATOM 652 C C . VAL A 1 86 ? -12.047 -17.766 -10.281 1 98.69 86 VAL A C 1
ATOM 654 O O . VAL A 1 86 ? -12.305 -17.328 -11.406 1 98.69 86 VAL A O 1
ATOM 657 N N . VAL A 1 87 ? -12.938 -18.156 -9.477 1 98.38 87 VAL A N 1
ATOM 658 C CA . VAL A 1 87 ? -14.367 -17.984 -9.711 1 98.38 87 VAL A CA 1
ATOM 659 C C . VAL A 1 87 ? -14.938 -16.969 -8.734 1 98.38 87 VAL A C 1
ATOM 661 O O . VAL A 1 87 ? -14.742 -17.078 -7.52 1 98.38 87 VAL A O 1
ATOM 664 N N . SER A 1 88 ? -15.586 -15.93 -9.219 1 98.12 88 SER A N 1
ATOM 665 C CA . SER A 1 88 ? -16.078 -14.82 -8.406 1 98.12 88 SER A CA 1
ATOM 666 C C . SER A 1 88 ? -17.5 -14.438 -8.789 1 98.12 88 SER A C 1
ATOM 668 O O . SER A 1 88 ? -18.016 -14.898 -9.805 1 98.12 88 SER A O 1
ATOM 670 N N . CYS A 1 89 ? -18.188 -13.633 -7.984 1 97.5 89 CYS A N 1
ATOM 671 C CA . CYS A 1 89 ? -19.594 -13.289 -8.1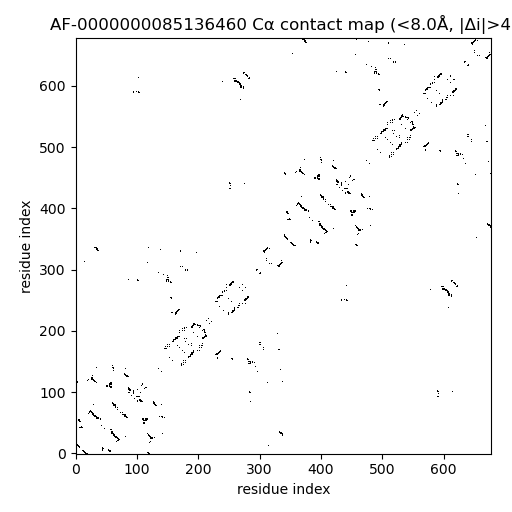8 1 97.5 89 CYS A CA 1
ATOM 672 C C . CYS A 1 89 ? -19.75 -12.203 -9.234 1 97.5 89 CYS A C 1
ATOM 674 O O . CYS A 1 89 ? -20.797 -12.094 -9.875 1 97.5 89 CYS A O 1
ATOM 676 N N . GLY A 1 90 ? -18.766 -11.344 -9.344 1 97.06 90 GLY A N 1
ATOM 677 C CA . GLY A 1 90 ? -18.781 -10.305 -10.367 1 97.06 90 GLY A CA 1
ATOM 678 C C . GLY A 1 90 ? -19.484 -9.039 -9.914 1 97.06 90 GLY A C 1
ATOM 679 O O . GLY A 1 90 ? -19.484 -8.039 -10.633 1 97.06 90 GLY A O 1
ATOM 680 N N . HIS A 1 91 ? -20.031 -9.062 -8.602 1 96.81 91 HIS A N 1
ATOM 681 C CA . HIS A 1 91 ? -20.844 -7.895 -8.273 1 96.81 91 HIS A CA 1
ATOM 682 C C . HIS A 1 91 ? -20.5 -7.359 -6.887 1 96.81 91 HIS A C 1
ATOM 684 O O . HIS A 1 91 ? -20.875 -6.234 -6.543 1 96.81 91 HIS A O 1
ATOM 690 N N . CYS A 1 92 ? -19.875 -8.109 -6.047 1 96.81 92 CYS A N 1
ATOM 691 C CA . CYS A 1 92 ? -19.531 -7.59 -4.73 1 96.81 92 CYS A CA 1
ATOM 692 C C . CYS A 1 92 ? -18.516 -6.457 -4.844 1 96.81 92 CYS A C 1
ATOM 694 O O . CYS A 1 92 ? -18.047 -6.152 -5.941 1 96.81 92 CYS A O 1
ATOM 696 N N . TYR A 1 93 ? -18.125 -5.863 -3.768 1 96.69 93 TYR A N 1
ATOM 697 C CA . TYR A 1 93 ? -17.234 -4.707 -3.787 1 96.69 93 TYR A CA 1
ATOM 698 C C . TYR A 1 93 ? -15.898 -5.051 -4.441 1 96.69 93 TYR A C 1
ATOM 700 O O . TYR A 1 93 ? -15.5 -4.422 -5.422 1 96.69 93 TYR A O 1
ATOM 708 N N . PRO A 1 94 ? -15.195 -6.113 -3.988 1 98.38 94 PRO A N 1
ATOM 709 C CA . PRO A 1 94 ? -13.93 -6.43 -4.66 1 98.38 94 PRO A CA 1
ATOM 710 C C . PRO A 1 94 ? -14.102 -6.648 -6.16 1 98.38 94 PRO A C 1
ATOM 712 O O . PRO A 1 94 ? -13.305 -6.145 -6.957 1 98.38 94 PRO A O 1
ATOM 715 N N . CYS A 1 95 ? -15.141 -7.363 -6.531 1 98.06 95 CYS A N 1
ATOM 716 C CA . CYS A 1 95 ? -15.383 -7.613 -7.949 1 98.06 95 CYS A CA 1
ATOM 717 C C . CYS A 1 95 ? -15.633 -6.312 -8.703 1 98.06 95 CYS A C 1
ATOM 719 O O . CYS A 1 95 ? -15.148 -6.137 -9.82 1 98.06 95 CYS A O 1
ATOM 721 N N . SER A 1 96 ? -16.312 -5.41 -8.047 1 97.06 96 SER A N 1
ATOM 722 C CA . SER A 1 96 ? -16.719 -4.164 -8.703 1 97.06 96 SER A CA 1
ATOM 723 C C . SER A 1 96 ? -15.516 -3.258 -8.945 1 97.06 96 SER A C 1
ATOM 725 O O . SER A 1 96 ? -15.57 -2.369 -9.797 1 97.06 96 SER A O 1
ATOM 727 N N . ILE A 1 97 ? -14.453 -3.48 -8.211 1 96.94 97 ILE A N 1
ATOM 728 C CA . ILE A 1 97 ? -13.305 -2.6 -8.391 1 96.94 97 ILE A CA 1
ATOM 729 C C . ILE A 1 97 ? -12.164 -3.371 -9.039 1 96.94 97 ILE A C 1
ATOM 731 O O . ILE A 1 97 ? -10.992 -3.012 -8.875 1 96.94 97 ILE A O 1
ATOM 735 N N . GLY A 1 98 ? -12.445 -4.508 -9.672 1 97.38 98 GLY A N 1
ATOM 736 C CA . GLY A 1 98 ? -11.492 -5.219 -10.5 1 97.38 98 GLY A CA 1
ATOM 737 C C . GLY A 1 98 ? -10.617 -6.18 -9.711 1 97.38 98 GLY A C 1
ATOM 738 O O . GLY A 1 98 ? -9.5 -6.484 -10.125 1 97.38 98 GLY A O 1
ATOM 739 N N . LYS A 1 99 ? -11.133 -6.676 -8.539 1 98.38 99 LYS A N 1
ATOM 740 C CA . LYS A 1 99 ? -10.367 -7.605 -7.707 1 98.38 99 LYS A CA 1
ATOM 741 C C . LYS A 1 99 ? -11.188 -8.852 -7.387 1 98.38 99 LYS A C 1
ATOM 743 O O . LYS A 1 99 ? -11.398 -9.18 -6.215 1 98.38 99 LYS A O 1
ATOM 748 N N . PRO A 1 100 ? -11.508 -9.617 -8.414 1 98.56 100 PRO A N 1
ATOM 749 C CA . PRO A 1 100 ? -12.32 -10.812 -8.195 1 98.56 100 PRO A CA 1
ATOM 750 C C . PRO A 1 100 ? -11.602 -11.867 -7.352 1 98.56 100 PRO A C 1
ATOM 752 O O . PRO A 1 100 ? -12.234 -12.789 -6.836 1 98.56 100 PRO A O 1
ATOM 755 N N . ASN A 1 101 ? -10.297 -11.773 -7.254 1 98.62 101 ASN A N 1
ATOM 756 C CA . ASN A 1 101 ? -9.461 -12.742 -6.551 1 98.62 101 ASN A CA 1
ATOM 757 C C . ASN A 1 101 ? -9.703 -12.695 -5.043 1 98.62 101 ASN A C 1
ATOM 759 O O . ASN A 1 101 ? -9.273 -13.594 -4.316 1 98.62 101 ASN A O 1
ATOM 763 N N . VAL A 1 102 ? -10.383 -11.703 -4.555 1 98.56 102 VAL A N 1
ATOM 764 C CA . VAL A 1 102 ? -10.766 -11.641 -3.15 1 98.56 102 VAL A CA 1
ATOM 765 C C . VAL A 1 102 ? -12.266 -11.383 -3.033 1 98.56 102 VAL A C 1
ATOM 767 O O . VAL A 1 102 ? -12.711 -10.656 -2.141 1 98.56 102 VAL A O 1
ATOM 770 N N . CYS A 1 103 ? -12.992 -11.953 -3.926 1 98.31 103 CYS A N 1
ATOM 771 C CA . CYS A 1 103 ? -14.453 -11.93 -3.943 1 98.31 103 CYS A CA 1
ATOM 772 C C . CYS A 1 103 ? -15.023 -12.461 -2.633 1 98.31 103 CYS A C 1
ATOM 774 O O . CYS A 1 103 ? -14.461 -13.375 -2.027 1 98.31 103 CYS A O 1
ATOM 776 N N . THR A 1 104 ? -16.203 -11.922 -2.221 1 96.56 104 THR A N 1
ATOM 777 C CA . THR A 1 104 ? -16.859 -12.328 -0.984 1 96.56 104 THR A CA 1
ATOM 778 C C . THR A 1 104 ? -17.312 -13.789 -1.068 1 96.56 104 THR A C 1
ATOM 780 O O . THR A 1 104 ? -17.484 -14.453 -0.042 1 96.56 104 THR A O 1
ATOM 783 N N . THR A 1 105 ? -17.469 -14.305 -2.27 1 97.12 105 THR A N 1
ATOM 784 C CA . THR A 1 105 ? -17.844 -15.703 -2.461 1 97.12 105 THR A CA 1
ATOM 785 C C . THR A 1 105 ? -16.812 -16.422 -3.326 1 97.12 105 THR A C 1
ATOM 787 O O . THR A 1 105 ? -17.172 -17.25 -4.16 1 97.12 105 THR A O 1
ATOM 790 N N . LEU A 1 106 ? -15.648 -16.078 -3.188 1 97.56 106 LEU A N 1
ATOM 791 C CA . LEU A 1 106 ? -14.539 -16.609 -3.971 1 97.56 106 LEU A CA 1
ATOM 792 C C . LEU A 1 106 ? -14.523 -18.141 -3.926 1 97.56 106 LEU A C 1
ATOM 794 O O . LEU A 1 106 ? -14.656 -18.734 -2.855 1 97.56 106 LEU A O 1
ATOM 798 N N . ALA A 1 107 ? -14.453 -18.75 -5.012 1 97.31 107 ALA A N 1
ATOM 799 C CA . ALA A 1 107 ? -14.133 -20.172 -5.137 1 97.31 107 ALA A CA 1
ATOM 800 C C . ALA A 1 107 ? -12.93 -20.375 -6.059 1 97.31 107 ALA A C 1
ATOM 802 O O . ALA A 1 107 ? -12.891 -19.844 -7.164 1 97.31 107 ALA A O 1
ATOM 803 N N . VAL A 1 108 ? -12.016 -21.141 -5.562 1 97.81 108 VAL A N 1
ATOM 804 C CA . VAL A 1 108 ? -10.828 -21.469 -6.352 1 97.81 108 VAL A CA 1
ATOM 805 C C . VAL A 1 108 ? -10.875 -22.938 -6.766 1 97.81 108 VAL A C 1
ATOM 807 O O . VAL A 1 108 ? -10.945 -23.828 -5.914 1 97.81 108 VAL A O 1
ATOM 810 N N . LEU A 1 109 ? -10.859 -23.156 -8.047 1 98.06 109 LEU A N 1
ATOM 811 C CA . LEU A 1 109 ? -10.812 -24.531 -8.555 1 98.06 109 LEU A CA 1
ATOM 812 C C . LEU A 1 109 ? -9.578 -25.25 -8.039 1 98.06 109 LEU A C 1
ATOM 814 O O . LEU A 1 109 ? -8.469 -24.703 -8.07 1 98.06 109 LEU A O 1
ATOM 818 N N . GLY A 1 110 ? -9.781 -26.453 -7.516 1 97.44 110 GLY A N 1
ATOM 819 C CA . GLY A 1 110 ? -8.688 -27.219 -6.953 1 97.44 110 GLY A CA 1
ATOM 820 C C . GLY A 1 110 ? -8.492 -27 -5.469 1 97.44 110 GLY A C 1
ATOM 821 O O . GLY A 1 110 ? -7.695 -27.688 -4.828 1 97.44 110 GLY A O 1
ATOM 822 N N . VAL A 1 111 ? -9.203 -25.984 -4.918 1 96.06 111 VAL A N 1
ATOM 823 C CA . VAL A 1 111 ? -9.062 -25.641 -3.504 1 96.06 111 VAL A CA 1
ATOM 824 C C . VAL A 1 111 ? -10.422 -25.688 -2.82 1 96.06 111 VAL A C 1
ATOM 826 O O . VAL A 1 111 ? -10.68 -26.547 -1.976 1 96.06 111 VAL A O 1
ATOM 829 N N . HIS A 1 112 ? -11.359 -24.828 -3.297 1 95.38 112 HIS A N 1
ATOM 830 C CA . HIS A 1 112 ? -12.711 -24.734 -2.762 1 95.38 112 HIS A CA 1
ATOM 831 C C . HIS A 1 112 ? -13.68 -25.609 -3.553 1 95.38 112 HIS A C 1
ATOM 833 O O . HIS A 1 112 ? -14.68 -26.078 -3.014 1 95.38 112 HIS A O 1
ATOM 839 N N . ALA A 1 113 ? -13.391 -25.734 -4.797 1 95.81 113 ALA A N 1
ATOM 840 C CA . ALA A 1 113 ? -14.133 -26.562 -5.734 1 95.81 113 ALA A CA 1
ATOM 841 C C . ALA A 1 113 ? -13.195 -27.516 -6.473 1 95.81 113 ALA A C 1
ATOM 843 O O . ALA A 1 113 ? -11.977 -27.344 -6.461 1 95.81 113 ALA A O 1
ATOM 844 N N . ASP A 1 114 ? -13.773 -28.5 -7.07 1 97.5 114 ASP A N 1
ATOM 845 C CA . ASP A 1 114 ? -12.953 -29.484 -7.762 1 97.5 114 ASP A CA 1
ATOM 846 C C . ASP A 1 114 ? -12.133 -28.844 -8.875 1 97.5 114 ASP A C 1
ATOM 848 O O . ASP A 1 114 ? -12.625 -27.984 -9.602 1 97.5 114 ASP A O 1
ATOM 852 N N . GLY A 1 115 ? -10.891 -29.375 -8.953 1 97.81 115 GLY A N 1
ATOM 853 C CA . GLY A 1 115 ? -9.945 -28.75 -9.875 1 97.81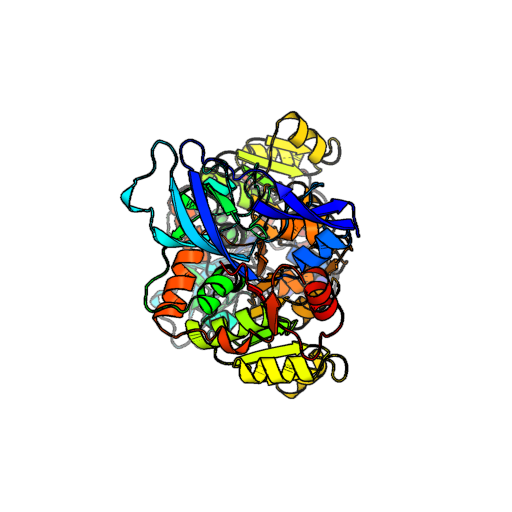 115 GLY A CA 1
ATOM 854 C C . GLY A 1 115 ? -9.68 -29.594 -11.109 1 97.81 115 GLY A C 1
ATOM 855 O O . GLY A 1 115 ? -10.562 -30.328 -11.562 1 97.81 115 GLY A O 1
ATOM 856 N N . GLY A 1 116 ? -8.531 -29.375 -11.672 1 97.94 116 GLY A N 1
ATOM 857 C CA . GLY A 1 116 ? -8.234 -29.891 -13 1 97.94 116 GLY A CA 1
ATOM 858 C C . GLY A 1 116 ? -7.445 -31.188 -12.961 1 97.94 116 GLY A C 1
ATOM 859 O O . GLY A 1 116 ? -7.109 -31.75 -14.008 1 97.94 116 GLY A O 1
ATOM 860 N N . PHE A 1 117 ? -7.066 -31.703 -11.766 1 98.62 117 PHE A N 1
ATOM 861 C CA . PHE A 1 117 ? -6.402 -33 -11.719 1 98.62 117 PHE A CA 1
ATOM 862 C C . PHE A 1 117 ? -7.402 -34.125 -11.953 1 98.62 117 PHE A C 1
ATOM 864 O O . PHE A 1 117 ? -7.586 -35 -11.094 1 98.62 117 PHE A O 1
ATOM 871 N N . SER A 1 118 ? -7.957 -34.125 -13.062 1 98.31 118 SER A N 1
ATOM 872 C CA . SER A 1 118 ? -8.984 -35.031 -13.562 1 98.31 118 SER A CA 1
ATOM 873 C C . SER A 1 118 ? -8.961 -35.094 -15.086 1 98.31 118 SER A C 1
ATOM 875 O O . SER A 1 118 ? -8.531 -34.156 -15.75 1 98.31 118 SER A O 1
ATOM 877 N N . GLU A 1 119 ? -9.414 -36.25 -15.625 1 98.56 119 GLU A N 1
ATOM 878 C CA . GLU A 1 119 ? -9.43 -36.375 -17.078 1 98.56 119 GLU A CA 1
ATOM 879 C C . GLU A 1 119 ? -10.344 -35.344 -17.719 1 98.56 119 GLU A C 1
ATOM 881 O O . GLU A 1 119 ? -10.086 -34.875 -18.828 1 98.56 119 GLU A O 1
ATOM 886 N N . TYR A 1 120 ? -11.453 -35.031 -17 1 98.5 120 TYR A N 1
ATOM 887 C CA . TYR A 1 120 ? -12.375 -33.969 -17.422 1 98.5 120 TYR A CA 1
ATOM 888 C C . TYR A 1 120 ? -12.664 -33.031 -16.266 1 98.5 120 TYR A C 1
ATOM 890 O O . TYR A 1 120 ? -12.742 -33.438 -15.102 1 98.5 120 TYR A O 1
ATOM 898 N N . ALA A 1 121 ? -12.859 -31.812 -16.547 1 98.44 121 ALA A N 1
ATOM 899 C CA . ALA A 1 121 ? -13.25 -30.797 -15.578 1 98.44 121 ALA A CA 1
ATOM 900 C C . ALA A 1 121 ? -14.305 -29.859 -16.156 1 98.44 121 ALA A C 1
ATOM 902 O O . ALA A 1 121 ? -14.211 -29.438 -17.312 1 98.44 121 ALA A O 1
ATOM 903 N N . VAL A 1 122 ? -15.297 -29.531 -15.398 1 98.62 122 VAL A N 1
ATOM 904 C CA . VAL A 1 122 ? -16.297 -28.562 -15.781 1 98.62 122 VAL A CA 1
ATOM 905 C C . VAL A 1 122 ? -16.016 -27.219 -15.094 1 98.62 122 VAL A C 1
ATOM 907 O O . VAL A 1 122 ? -15.789 -27.188 -13.883 1 98.62 122 VAL A O 1
ATOM 910 N N . VAL A 1 123 ? -16 -26.172 -15.875 1 98.69 123 VAL A N 1
ATOM 911 C CA . VAL A 1 123 ? -15.68 -24.844 -15.359 1 98.69 123 VAL A CA 1
ATOM 912 C C . VAL A 1 123 ? -16.594 -23.797 -16 1 98.69 123 VAL A C 1
ATOM 914 O O . VAL A 1 123 ? -17.188 -24.047 -17.047 1 98.69 123 VAL A O 1
ATOM 917 N N . PRO A 1 124 ? -16.797 -22.609 -15.344 1 98.38 124 PRO A N 1
ATOM 918 C CA . PRO A 1 124 ? -17.5 -21.547 -16.062 1 98.38 124 PRO A CA 1
ATOM 919 C C . PRO A 1 124 ? -16.844 -21.203 -17.406 1 98.38 124 PRO A C 1
ATOM 921 O O . PRO A 1 124 ? -15.609 -21.156 -17.5 1 98.38 124 PRO A O 1
ATOM 924 N N . ALA A 1 125 ? -17.656 -20.969 -18.406 1 98.69 125 ALA A N 1
ATOM 925 C CA . ALA A 1 125 ? -17.156 -20.703 -19.766 1 98.69 125 ALA A CA 1
ATOM 926 C C . ALA A 1 125 ? -16.188 -19.516 -19.75 1 98.69 125 ALA A C 1
ATOM 928 O O . ALA A 1 125 ? -15.172 -19.531 -20.469 1 98.69 125 ALA A O 1
ATOM 929 N N . LYS A 1 126 ? -16.438 -18.547 -18.938 1 97.62 126 LYS A N 1
ATOM 930 C CA . LYS A 1 126 ? -15.641 -17.312 -18.906 1 97.62 126 LYS A CA 1
ATOM 931 C C . LYS A 1 126 ? -14.266 -17.578 -18.312 1 97.62 126 LYS A C 1
ATOM 933 O O . LYS A 1 126 ? -13.352 -16.766 -18.453 1 97.62 126 LYS A O 1
ATOM 938 N N . ASN A 1 127 ? -14.07 -18.688 -17.625 1 98.62 127 ASN A N 1
ATOM 939 C CA . ASN A 1 127 ? -12.805 -19.016 -16.984 1 98.62 127 ASN A CA 1
ATOM 940 C C . ASN A 1 127 ? -11.898 -19.797 -17.922 1 98.62 127 ASN A C 1
ATOM 942 O O . ASN A 1 127 ? -10.719 -20 -17.625 1 98.62 127 ASN A O 1
ATOM 946 N N . ALA A 1 128 ? -12.43 -20.297 -19 1 98.81 128 ALA A N 1
ATOM 947 C CA . ALA A 1 128 ? -11.664 -21.047 -20 1 98.81 128 ALA A CA 1
ATOM 948 C C . ALA A 1 128 ? -11.117 -20.109 -21.078 1 98.81 128 ALA A C 1
ATOM 950 O O . ALA A 1 128 ? -11.859 -19.688 -21.969 1 98.81 128 ALA A O 1
ATOM 951 N N . TRP A 1 129 ? -9.805 -19.875 -21.078 1 98.88 129 TRP A N 1
ATOM 952 C CA . TRP A 1 129 ? -9.203 -18.906 -21.984 1 98.88 129 TRP A CA 1
ATOM 953 C C . TRP A 1 129 ? -8.578 -19.594 -23.188 1 98.88 129 TRP A C 1
ATOM 955 O O . TRP A 1 129 ? -7.758 -20.5 -23.031 1 98.88 129 TRP A O 1
ATOM 965 N N . LYS A 1 130 ? -8.938 -19.156 -24.312 1 98.62 130 LYS A N 1
ATOM 966 C CA . LYS A 1 130 ? -8.438 -19.734 -25.547 1 98.62 130 LYS A CA 1
ATOM 967 C C . LYS A 1 130 ? -6.938 -19.516 -25.688 1 98.62 130 LYS A C 1
ATOM 969 O O . LYS A 1 130 ? -6.434 -18.422 -25.453 1 98.62 130 LYS A O 1
ATOM 974 N N . ILE A 1 131 ? -6.254 -20.531 -26.094 1 98.44 131 ILE A N 1
ATOM 975 C CA . ILE A 1 131 ? -4.809 -20.484 -26.266 1 98.44 131 ILE A CA 1
ATOM 976 C C . ILE A 1 131 ? -4.477 -20.375 -27.75 1 98.44 131 ILE A C 1
ATOM 978 O O . ILE A 1 131 ? -4.918 -21.203 -28.562 1 98.44 131 ILE A O 1
ATOM 982 N N . PRO A 1 132 ? -3.727 -19.375 -28.109 1 97.62 132 PRO A N 1
ATOM 983 C CA . PRO A 1 132 ? -3.314 -19.266 -29.5 1 97.62 132 PRO A CA 1
ATOM 984 C C . PRO A 1 132 ? -2.572 -20.516 -30 1 97.62 132 PRO A C 1
ATOM 986 O O . PRO A 1 132 ? -1.861 -21.156 -29.219 1 97.62 132 PRO A O 1
ATOM 989 N N . GLU A 1 133 ? -2.639 -20.812 -31.234 1 95.75 133 GLU A N 1
ATOM 990 C CA . GLU A 1 133 ? -2.041 -21.984 -31.859 1 95.75 133 GLU A CA 1
ATOM 991 C C . GLU A 1 133 ? -0.526 -22 -31.656 1 95.75 133 GLU A C 1
ATOM 993 O O . GLU A 1 133 ? 0.076 -23.062 -31.516 1 95.75 133 GLU A O 1
ATOM 998 N N . ALA A 1 134 ? 0.029 -20.812 -31.609 1 94.81 134 ALA A N 1
ATOM 999 C CA . ALA A 1 134 ? 1.484 -20.703 -31.562 1 94.81 134 ALA A CA 1
ATOM 1000 C C . ALA A 1 134 ? 2.012 -21.047 -30.172 1 94.81 134 ALA A C 1
ATOM 1002 O O . ALA A 1 134 ? 3.211 -21.266 -30 1 94.81 134 ALA A O 1
ATOM 1003 N N . VAL A 1 135 ? 1.188 -21.141 -29.203 1 96.31 135 VAL A N 1
ATOM 1004 C CA . VAL A 1 135 ? 1.601 -21.422 -27.828 1 96.31 135 VAL A CA 1
ATOM 1005 C C . VAL A 1 135 ? 1.588 -22.922 -27.578 1 96.31 135 VAL A C 1
ATOM 1007 O O . VAL A 1 135 ? 0.547 -23.578 -27.719 1 96.31 135 VAL A O 1
ATOM 1010 N N . ALA A 1 136 ? 2.736 -23.453 -27.203 1 96.25 136 ALA A N 1
ATOM 1011 C CA . ALA A 1 136 ? 2.842 -24.875 -26.922 1 96.25 136 ALA A CA 1
ATOM 1012 C C . ALA A 1 136 ? 1.985 -25.266 -25.719 1 96.25 136 ALA A C 1
ATOM 1014 O O . ALA A 1 136 ? 1.776 -24.453 -24.812 1 96.25 136 ALA A O 1
ATOM 1015 N N . ASP A 1 137 ? 1.534 -26.516 -25.703 1 96.44 137 ASP A N 1
ATOM 1016 C CA . ASP A 1 137 ? 0.643 -27 -24.641 1 96.44 137 ASP A CA 1
ATOM 1017 C C . ASP A 1 137 ? 1.279 -26.844 -23.266 1 96.44 137 ASP A C 1
ATOM 1019 O O . ASP A 1 137 ? 0.625 -26.406 -22.328 1 96.44 137 ASP A O 1
ATOM 1023 N N . GLN A 1 138 ? 2.572 -27.172 -23.188 1 97 138 GLN A N 1
ATOM 1024 C CA . GLN A 1 138 ? 3.234 -27.109 -21.891 1 97 138 GLN A CA 1
ATOM 1025 C C . GLN A 1 138 ? 3.312 -25.672 -21.391 1 97 138 GLN A C 1
ATOM 1027 O O . GLN A 1 138 ? 3.26 -25.438 -20.172 1 97 138 GLN A O 1
ATOM 1032 N N . TYR A 1 139 ? 3.375 -24.703 -22.297 1 97.94 139 TYR A N 1
ATOM 1033 C CA . TYR A 1 139 ? 3.426 -23.297 -21.906 1 97.94 139 TYR A CA 1
ATOM 1034 C C . TYR A 1 139 ? 2.053 -22.797 -21.469 1 97.94 139 TYR A C 1
ATOM 1036 O O . TYR A 1 139 ? 1.944 -21.906 -20.625 1 97.94 139 TYR A O 1
ATOM 1044 N N . ALA A 1 140 ? 0.997 -23.406 -22.031 1 97.88 140 ALA A N 1
ATOM 1045 C CA . ALA A 1 140 ? -0.365 -23.031 -21.656 1 97.88 140 ALA A CA 1
ATOM 1046 C C . ALA A 1 140 ? -0.625 -23.328 -20.172 1 97.88 140 ALA A C 1
ATOM 1048 O O . ALA A 1 140 ? -1.292 -22.547 -19.484 1 97.88 140 ALA A O 1
ATOM 1049 N N . VAL A 1 141 ? -0.045 -24.422 -19.641 1 97.94 141 VAL A N 1
ATOM 1050 C CA . VAL A 1 141 ? -0.192 -24.781 -18.234 1 97.94 141 VAL A CA 1
ATOM 1051 C C . VAL A 1 141 ? 0.492 -23.734 -17.359 1 97.94 141 VAL A C 1
ATOM 1053 O O . VAL A 1 141 ? 0.029 -23.438 -16.266 1 97.94 141 VAL A O 1
ATOM 1056 N N . MET A 1 142 ? 1.542 -23.172 -17.906 1 98.56 142 MET A N 1
ATOM 1057 C CA . MET A 1 142 ? 2.371 -22.25 -17.125 1 98.56 142 MET A CA 1
ATOM 1058 C C . MET A 1 142 ? 1.732 -20.859 -17.062 1 98.56 142 MET A C 1
ATOM 1060 O O . MET A 1 142 ? 2.209 -19.984 -16.344 1 98.56 142 MET A O 1
ATOM 1064 N N . ILE A 1 143 ? 0.633 -20.641 -17.781 1 98.75 143 ILE A N 1
ATOM 1065 C CA . ILE A 1 143 ? -0.022 -19.344 -17.766 1 98.75 143 ILE A CA 1
ATOM 1066 C C . ILE A 1 143 ? -0.479 -19 -16.344 1 98.75 143 ILE A C 1
ATOM 1068 O O . ILE A 1 143 ? -0.237 -17.891 -15.859 1 98.75 143 ILE A O 1
ATOM 1072 N N . GLU A 1 144 ? -1.078 -19.938 -15.672 1 98.75 144 GLU A N 1
ATOM 1073 C CA . GLU A 1 144 ? -1.597 -19.672 -14.328 1 98.75 144 GLU A CA 1
ATOM 1074 C C . GLU A 1 144 ? -0.488 -19.219 -13.391 1 98.75 144 GLU A C 1
ATOM 1076 O O . GLU A 1 144 ? -0.612 -18.188 -12.734 1 98.75 144 GLU A O 1
ATOM 1081 N N . PRO A 1 145 ? 0.675 -19.875 -13.297 1 98.5 145 PRO A N 1
ATOM 1082 C CA . PRO A 1 145 ? 1.751 -19.391 -12.43 1 98.5 145 PRO A CA 1
ATOM 1083 C C . PRO A 1 145 ? 2.221 -17.984 -12.805 1 98.5 145 PRO A C 1
ATOM 1085 O O . PRO A 1 145 ? 2.531 -17.172 -11.922 1 98.5 145 PRO A O 1
ATOM 1088 N N . PHE A 1 146 ? 2.252 -17.672 -14.062 1 98.88 146 PHE A N 1
ATOM 1089 C CA . PHE A 1 146 ? 2.719 -16.359 -14.492 1 98.88 146 PHE A CA 1
ATOM 1090 C C . PHE A 1 146 ? 1.67 -15.297 -14.203 1 98.88 146 PHE A C 1
ATOM 1092 O O . PHE A 1 146 ? 1.984 -14.109 -14.156 1 98.88 146 PHE A O 1
ATOM 1099 N N . THR A 1 147 ? 0.372 -15.711 -14.031 1 98.88 147 THR A N 1
ATOM 1100 C CA . THR A 1 147 ? -0.629 -14.727 -13.641 1 98.88 147 THR A CA 1
ATOM 1101 C C . THR A 1 147 ? -0.382 -14.227 -12.219 1 98.88 147 THR A C 1
ATOM 1103 O O . THR A 1 147 ? -0.725 -13.094 -11.883 1 98.88 147 THR A O 1
ATOM 1106 N N . ILE A 1 148 ? 0.237 -15.055 -11.367 1 98.62 148 ILE A N 1
ATOM 1107 C CA . ILE A 1 148 ? 0.628 -14.625 -10.031 1 98.62 148 ILE A CA 1
ATOM 1108 C C . ILE A 1 148 ? 1.659 -13.508 -10.133 1 98.62 148 ILE A C 1
ATOM 1110 O O . ILE A 1 148 ? 1.518 -12.461 -9.484 1 98.62 148 ILE A O 1
ATOM 1114 N N . ALA A 1 149 ? 2.652 -13.695 -10.992 1 98.88 149 ALA A N 1
ATOM 1115 C CA . ALA A 1 149 ? 3.656 -12.656 -11.234 1 98.88 149 ALA A CA 1
ATOM 1116 C C . ALA A 1 149 ? 3.02 -11.398 -11.805 1 98.88 149 ALA A C 1
ATOM 1118 O O . ALA A 1 149 ? 3.395 -10.281 -11.438 1 98.88 149 ALA A O 1
ATOM 1119 N N . ALA A 1 150 ? 2.051 -11.641 -12.703 1 98.94 150 ALA A N 1
ATOM 1120 C CA . ALA A 1 150 ? 1.36 -10.508 -13.305 1 98.94 150 ALA A CA 1
ATOM 1121 C C . ALA A 1 150 ? 0.627 -9.688 -12.25 1 98.94 150 ALA A C 1
ATOM 1123 O O . ALA A 1 150 ? 0.664 -8.453 -12.266 1 98.94 150 ALA A O 1
ATOM 1124 N N . ASN A 1 151 ? -0.039 -10.367 -11.336 1 98.88 151 ASN A N 1
ATOM 1125 C CA . ASN A 1 151 ? -0.768 -9.664 -10.289 1 98.88 151 ASN A CA 1
ATOM 1126 C C . ASN A 1 151 ? 0.181 -8.938 -9.344 1 98.88 151 ASN A C 1
ATOM 1128 O O . ASN A 1 151 ? -0.057 -7.781 -8.984 1 98.88 151 ASN A O 1
ATOM 1132 N N . VAL A 1 152 ? 1.273 -9.562 -8.961 1 98.81 152 VAL A N 1
ATOM 1133 C CA . VAL A 1 152 ? 2.285 -9 -8.07 1 98.81 152 VAL A CA 1
ATOM 1134 C C . VAL A 1 152 ? 2.881 -7.738 -8.695 1 98.81 152 VAL A C 1
ATOM 1136 O O . VAL A 1 152 ? 2.953 -6.695 -8.047 1 98.81 152 VAL A O 1
ATOM 1139 N N . THR A 1 153 ? 3.258 -7.855 -9.969 1 98.81 153 THR A N 1
ATOM 1140 C CA . THR A 1 153 ? 3.885 -6.715 -10.625 1 98.81 153 THR A CA 1
ATOM 1141 C C . THR A 1 153 ? 2.848 -5.645 -10.953 1 98.81 153 THR A C 1
ATOM 1143 O O . THR A 1 153 ? 3.182 -4.465 -11.062 1 98.81 153 THR A O 1
ATOM 1146 N N . GLY A 1 154 ? 1.547 -6.059 -11.102 1 98.62 154 GLY A N 1
ATOM 1147 C CA . GLY A 1 154 ? 0.48 -5.078 -11.219 1 98.62 154 GLY A CA 1
ATOM 1148 C C . GLY A 1 154 ? 0.364 -4.176 -10 1 98.62 154 GLY A C 1
ATOM 1149 O O . GLY A 1 154 ? 0.048 -2.99 -10.133 1 98.62 154 GLY A O 1
ATOM 1150 N N . HIS A 1 155 ? 0.651 -4.695 -8.828 1 98.56 155 HIS A N 1
ATOM 1151 C CA . HIS A 1 155 ? 0.644 -3.916 -7.594 1 98.56 155 HIS A CA 1
ATOM 1152 C C . HIS A 1 155 ? 1.924 -3.102 -7.449 1 98.56 155 HIS A C 1
ATOM 1154 O O . HIS A 1 155 ? 1.873 -1.907 -7.145 1 98.56 155 HIS A O 1
ATOM 1160 N N . GLY A 1 156 ? 3.07 -3.752 -7.723 1 98.62 156 GLY A N 1
ATOM 1161 C CA . GLY A 1 156 ? 4.363 -3.105 -7.555 1 98.62 156 GLY A CA 1
ATOM 1162 C C . GLY A 1 156 ? 4.648 -2.064 -8.625 1 98.62 156 GLY A C 1
ATOM 1163 O O . GLY A 1 156 ? 5.441 -1.146 -8.398 1 98.62 156 GLY A O 1
ATOM 1164 N N . GLN A 1 157 ? 4.16 -2.281 -9.852 1 98.62 157 GLN A N 1
ATOM 1165 C CA . GLN A 1 157 ? 4.305 -1.396 -11 1 98.62 157 GLN A CA 1
ATOM 1166 C C . GLN A 1 157 ? 5.77 -1.079 -11.273 1 98.62 157 GLN A C 1
ATOM 1168 O O . GLN A 1 157 ? 6.168 0.088 -11.289 1 98.62 157 GLN A O 1
ATOM 1173 N N . PRO A 1 158 ? 6.582 -2.086 -11.531 1 98.69 158 PRO A N 1
ATOM 1174 C CA . PRO A 1 158 ? 8.008 -1.861 -11.797 1 98.69 158 PRO A CA 1
ATOM 1175 C C . PRO A 1 158 ? 8.25 -1.016 -13.047 1 98.69 158 PRO A C 1
ATOM 1177 O O . PRO A 1 158 ? 7.445 -1.045 -13.984 1 98.69 158 PRO A O 1
ATOM 1180 N N . THR A 1 159 ? 9.32 -0.256 -13.047 1 98.19 159 THR A N 1
ATOM 1181 C CA . THR A 1 159 ? 9.805 0.505 -14.195 1 98.19 159 THR A CA 1
ATOM 1182 C C . THR A 1 159 ? 11.258 0.169 -14.5 1 98.19 159 THR A C 1
ATOM 1184 O O . THR A 1 159 ? 11.914 -0.533 -13.727 1 98.19 159 THR A O 1
ATOM 1187 N N . GLU A 1 160 ? 11.75 0.691 -15.57 1 97.94 160 GLU A N 1
ATOM 1188 C CA . GLU A 1 160 ? 13.125 0.438 -15.992 1 97.94 160 GLU A CA 1
ATOM 1189 C C . GLU A 1 160 ? 14.125 1.082 -15.039 1 97.94 160 GLU A C 1
ATOM 1191 O O . GLU A 1 160 ? 15.32 0.781 -15.086 1 97.94 160 GLU A O 1
ATOM 1196 N N . ASN A 1 161 ? 13.719 1.932 -14.125 1 96.75 161 ASN A N 1
ATOM 1197 C CA . ASN A 1 161 ? 14.609 2.631 -13.195 1 96.75 161 ASN A CA 1
ATOM 1198 C C . ASN A 1 161 ? 14.68 1.921 -11.852 1 96.75 161 ASN A C 1
ATOM 1200 O O . ASN A 1 161 ? 15.477 2.299 -10.984 1 96.75 161 ASN A O 1
ATOM 1204 N N . ASP A 1 162 ? 13.953 0.898 -11.688 1 98.38 162 ASP A N 1
ATOM 1205 C CA . ASP A 1 162 ? 13.852 0.248 -10.383 1 98.38 162 ASP A CA 1
ATOM 1206 C C . ASP A 1 162 ? 15.031 -0.696 -10.148 1 98.38 162 ASP A C 1
ATOM 1208 O O . ASP A 1 162 ? 15.547 -1.299 -11.094 1 98.38 162 ASP A O 1
ATOM 1212 N N . THR A 1 163 ? 15.477 -0.738 -8.938 1 98.56 163 THR A N 1
ATOM 1213 C CA . THR A 1 163 ? 16.219 -1.855 -8.359 1 98.56 163 THR A CA 1
ATOM 1214 C C . THR A 1 163 ? 15.297 -2.723 -7.5 1 98.56 163 THR A C 1
ATOM 1216 O O . THR A 1 163 ? 14.742 -2.25 -6.508 1 98.56 163 THR A O 1
ATOM 1219 N N . VAL A 1 164 ? 15.172 -3.965 -7.93 1 98.94 164 VAL A N 1
ATOM 1220 C CA . VAL A 1 164 ? 14.172 -4.805 -7.293 1 98.94 164 VAL A CA 1
ATOM 1221 C C . VAL A 1 164 ? 14.852 -5.934 -6.523 1 98.94 164 VAL A C 1
ATOM 1223 O O . VAL A 1 164 ? 15.742 -6.602 -7.051 1 98.94 164 VAL A O 1
ATOM 1226 N N . LEU A 1 165 ? 14.492 -6.098 -5.234 1 98.94 165 LEU A N 1
ATOM 1227 C CA . LEU A 1 165 ? 14.867 -7.262 -4.438 1 98.94 165 LEU A CA 1
ATOM 1228 C C . LEU A 1 165 ? 13.734 -8.273 -4.383 1 98.94 165 LEU A C 1
ATOM 1230 O O . LEU A 1 165 ? 12.609 -7.941 -3.996 1 98.94 165 LEU A O 1
ATOM 1234 N N . VAL A 1 166 ? 13.961 -9.477 -4.824 1 98.94 166 VAL A N 1
ATOM 1235 C CA . VAL A 1 166 ? 13.008 -10.578 -4.75 1 98.94 166 VAL A CA 1
ATOM 1236 C C . VAL A 1 166 ? 13.492 -11.617 -3.742 1 98.94 166 VAL A C 1
ATOM 1238 O O . VAL A 1 166 ? 14.57 -12.195 -3.908 1 98.94 166 VAL A O 1
ATOM 1241 N N . TYR A 1 167 ? 12.703 -11.781 -2.664 1 98.88 167 TYR A N 1
ATOM 1242 C CA . TYR A 1 167 ? 12.961 -12.898 -1.758 1 98.88 167 TYR A CA 1
ATOM 1243 C C . TYR A 1 167 ? 12.352 -14.188 -2.289 1 98.88 167 TYR A C 1
ATOM 1245 O O . TYR A 1 167 ? 11.148 -14.258 -2.535 1 98.88 167 TYR A O 1
ATOM 1253 N N . GLY A 1 168 ? 13.148 -15.203 -2.434 1 98.5 168 GLY A N 1
ATOM 1254 C CA . GLY A 1 168 ? 12.656 -16.5 -2.861 1 98.5 168 GLY A CA 1
ATOM 1255 C C . GLY A 1 168 ? 12.836 -16.75 -4.348 1 98.5 168 GLY A C 1
ATOM 1256 O O . GLY A 1 168 ? 12.336 -15.992 -5.176 1 98.5 168 GLY A O 1
ATOM 1257 N N . ALA A 1 169 ? 13.516 -17.844 -4.613 1 98.31 169 ALA A N 1
ATOM 1258 C CA . ALA A 1 169 ? 13.75 -18.25 -5.996 1 98.31 169 ALA A CA 1
ATOM 1259 C C . ALA A 1 169 ? 13.078 -19.578 -6.297 1 98.31 169 ALA A C 1
ATOM 1261 O O . ALA A 1 169 ? 13.633 -20.422 -7.012 1 98.31 169 ALA A O 1
ATOM 1262 N N . GLY A 1 170 ? 11.945 -19.797 -5.637 1 97.31 170 GLY A N 1
ATOM 1263 C CA . GLY A 1 170 ? 11.086 -20.891 -6.047 1 97.31 170 GLY A CA 1
ATOM 1264 C C . GLY A 1 170 ? 10.352 -20.609 -7.348 1 97.31 170 GLY A C 1
ATOM 1265 O O . GLY A 1 170 ? 10.633 -19.625 -8.031 1 97.31 170 GLY A O 1
ATOM 1266 N N . PRO A 1 171 ? 9.414 -21.5 -7.656 1 97.06 171 PRO A N 1
ATOM 1267 C CA . PRO A 1 171 ? 8.719 -21.375 -8.938 1 97.06 171 PRO A CA 1
ATOM 1268 C C . PRO A 1 171 ? 8.102 -20 -9.141 1 97.06 171 PRO A C 1
ATOM 1270 O O . PRO A 1 171 ? 8.312 -19.375 -10.188 1 97.06 171 PRO A O 1
ATOM 1273 N N . ILE A 1 172 ? 7.387 -19.5 -8.172 1 98.06 172 ILE A N 1
ATOM 1274 C CA . ILE A 1 172 ? 6.715 -18.203 -8.305 1 98.06 172 ILE A CA 1
ATOM 1275 C C . ILE A 1 172 ? 7.754 -17.094 -8.367 1 98.06 172 ILE A C 1
ATOM 1277 O O . ILE A 1 172 ? 7.645 -16.172 -9.18 1 98.06 172 ILE A O 1
ATOM 1281 N N . GLY A 1 173 ? 8.758 -17.156 -7.473 1 98.69 173 GLY A N 1
ATOM 1282 C CA . GLY A 1 173 ? 9.836 -16.172 -7.527 1 98.69 173 GLY A CA 1
ATOM 1283 C C . GLY A 1 173 ? 10.484 -16.078 -8.891 1 98.69 173 GLY A C 1
ATOM 1284 O O . GLY A 1 173 ? 10.773 -14.977 -9.375 1 98.69 173 GLY A O 1
ATOM 1285 N N . LEU A 1 174 ? 10.695 -17.188 -9.516 1 98.81 174 LEU A N 1
ATOM 1286 C CA . LEU A 1 174 ? 11.359 -17.219 -10.812 1 98.81 174 LEU A CA 1
ATOM 1287 C C . LEU A 1 174 ? 10.453 -16.641 -11.898 1 98.81 174 LEU A C 1
ATOM 1289 O O . LEU A 1 174 ? 10.938 -16.016 -12.844 1 98.81 174 LEU A O 1
ATOM 1293 N N . THR A 1 175 ? 9.102 -16.875 -11.828 1 98.88 175 THR A N 1
ATOM 1294 C CA . THR A 1 175 ? 8.195 -16.219 -12.758 1 98.88 175 THR A CA 1
ATOM 1295 C C . THR A 1 175 ? 8.289 -14.695 -12.609 1 98.88 175 THR A C 1
ATOM 1297 O O . THR A 1 175 ? 8.289 -13.969 -13.602 1 98.88 175 THR A O 1
ATOM 1300 N N . ILE A 1 176 ? 8.406 -14.219 -11.391 1 98.94 176 ILE A N 1
ATOM 1301 C CA . ILE A 1 176 ? 8.492 -12.789 -11.109 1 98.94 176 ILE A CA 1
ATOM 1302 C C . ILE A 1 176 ? 9.773 -12.219 -11.719 1 98.94 176 ILE A C 1
ATOM 1304 O O . ILE A 1 176 ? 9.75 -11.164 -12.359 1 98.94 176 ILE A O 1
ATOM 1308 N N . VAL A 1 177 ? 10.859 -12.969 -11.57 1 98.94 177 VAL A N 1
ATOM 1309 C CA . VAL A 1 177 ? 12.141 -12.531 -12.117 1 98.94 177 VAL A CA 1
ATOM 1310 C C . VAL A 1 177 ? 12.023 -12.375 -13.633 1 98.94 177 VAL A C 1
ATOM 1312 O O . VAL A 1 177 ? 12.445 -11.359 -14.195 1 98.94 177 VAL A O 1
ATOM 1315 N N . GLN A 1 178 ? 11.422 -13.328 -14.273 1 98.88 178 GLN A N 1
ATOM 1316 C CA . GLN A 1 178 ? 11.273 -13.258 -15.727 1 98.88 178 GLN A CA 1
ATOM 1317 C C . GLN A 1 178 ? 10.414 -12.062 -16.125 1 98.88 178 GLN A C 1
ATOM 1319 O O . GLN A 1 178 ? 10.727 -11.367 -17.109 1 98.88 178 GLN A O 1
ATOM 1324 N N . VAL A 1 179 ? 9.336 -11.82 -15.445 1 98.94 179 VAL A N 1
ATOM 1325 C CA . VAL A 1 179 ? 8.422 -10.734 -15.773 1 98.94 179 VAL A CA 1
ATOM 1326 C C . VAL A 1 179 ? 9.117 -9.391 -15.555 1 98.94 179 VAL A C 1
ATOM 1328 O O . VAL A 1 179 ? 9.008 -8.484 -16.375 1 98.94 179 VAL A O 1
ATOM 1331 N N . LEU A 1 180 ? 9.867 -9.297 -14.414 1 98.94 180 LEU A N 1
ATOM 1332 C CA . LEU A 1 180 ? 10.594 -8.07 -14.125 1 98.94 180 LEU A CA 1
ATOM 1333 C C . LEU A 1 180 ? 11.578 -7.742 -15.25 1 98.94 180 LEU A C 1
ATOM 1335 O O . LEU A 1 180 ? 11.664 -6.594 -15.688 1 98.94 180 LEU A O 1
ATOM 1339 N N . LYS A 1 181 ? 12.242 -8.758 -15.75 1 98.69 181 LYS A N 1
ATOM 1340 C CA . LYS A 1 181 ? 13.273 -8.555 -16.766 1 98.69 181 LYS A CA 1
ATOM 1341 C C . LYS A 1 181 ? 12.656 -8.516 -18.156 1 98.69 181 LYS A C 1
ATOM 1343 O O . LYS A 1 181 ? 12.93 -7.594 -18.938 1 98.69 181 LYS A O 1
ATOM 1348 N N . GLY A 1 182 ? 11.844 -9.453 -18.484 1 98.5 182 GLY A N 1
ATOM 1349 C CA . GLY A 1 182 ? 11.352 -9.633 -19.828 1 98.5 182 GLY A CA 1
ATOM 1350 C C . GLY A 1 182 ? 10.234 -8.664 -20.188 1 98.5 182 GLY A C 1
ATOM 1351 O O . GLY A 1 182 ? 10.109 -8.266 -21.359 1 98.5 182 GLY A O 1
ATOM 1352 N N . VAL A 1 183 ? 9.383 -8.289 -19.281 1 98.75 183 VAL A N 1
ATOM 1353 C CA . VAL A 1 183 ? 8.211 -7.465 -19.547 1 98.75 183 VAL A CA 1
ATOM 1354 C C . VAL A 1 183 ? 8.5 -6.012 -19.188 1 98.75 183 VAL A C 1
ATOM 1356 O O . VAL A 1 183 ? 8.273 -5.109 -20 1 98.75 183 VAL A O 1
ATOM 1359 N N . TYR A 1 184 ? 9.172 -5.781 -18.031 1 98.69 184 TYR A N 1
ATOM 1360 C CA . TYR A 1 184 ? 9.289 -4.418 -17.516 1 98.69 184 TYR A CA 1
ATOM 1361 C C . TYR A 1 184 ? 10.695 -3.873 -17.734 1 98.69 184 TYR A C 1
ATOM 1363 O O . TYR A 1 184 ? 10.938 -2.68 -17.562 1 98.69 184 TYR A O 1
ATOM 1371 N N . ASN A 1 185 ? 11.609 -4.773 -18.141 1 98.38 185 ASN A N 1
ATOM 1372 C CA . ASN A 1 185 ? 12.984 -4.379 -18.422 1 98.38 185 ASN A CA 1
ATOM 1373 C C . ASN A 1 185 ? 13.594 -3.629 -17.234 1 98.38 185 ASN A C 1
ATOM 1375 O O . ASN A 1 185 ? 14.18 -2.561 -17.406 1 98.38 185 ASN A O 1
ATOM 1379 N N . VAL A 1 186 ? 13.336 -4.094 -16.047 1 98.19 186 VAL A N 1
ATOM 1380 C CA . VAL A 1 186 ? 13.828 -3.49 -14.82 1 98.19 186 VAL A CA 1
ATOM 1381 C C . VAL A 1 186 ? 15.352 -3.406 -14.859 1 98.19 186 VAL A C 1
ATOM 1383 O O . VAL A 1 186 ? 16.016 -4.312 -15.359 1 98.19 186 VAL A O 1
ATOM 1386 N N . LYS A 1 187 ? 15.922 -2.34 -14.219 1 95.94 187 LYS A N 1
ATOM 1387 C CA . LYS A 1 187 ? 17.344 -2.027 -14.258 1 95.94 187 LYS A CA 1
ATOM 1388 C C . LYS A 1 187 ? 18.156 -3.096 -13.539 1 95.94 187 LYS A C 1
ATOM 1390 O O . LYS A 1 187 ? 19.125 -3.623 -14.086 1 95.94 187 LYS A O 1
ATOM 1395 N N . ASN A 1 188 ? 17.859 -3.389 -12.328 1 97.81 188 ASN A N 1
ATOM 1396 C CA . ASN A 1 188 ? 18.562 -4.359 -11.492 1 97.81 188 ASN A CA 1
ATOM 1397 C C . ASN A 1 188 ? 17.594 -5.258 -10.734 1 97.81 188 ASN A C 1
ATOM 1399 O O . ASN A 1 188 ? 16.734 -4.77 -10 1 97.81 188 ASN A O 1
ATOM 1403 N N . VAL A 1 189 ? 17.766 -6.512 -10.953 1 98.88 189 VAL A N 1
ATOM 1404 C CA . VAL A 1 189 ? 17 -7.5 -10.195 1 98.88 189 VAL A CA 1
ATOM 1405 C C . VAL A 1 189 ? 17.938 -8.305 -9.305 1 98.88 189 VAL A C 1
ATOM 1407 O O . VAL A 1 189 ? 18.844 -8.984 -9.797 1 98.88 189 VAL A O 1
ATOM 1410 N N . ILE A 1 190 ? 17.766 -8.211 -8.031 1 98.88 190 ILE A N 1
ATOM 1411 C CA . ILE A 1 190 ? 18.5 -8.953 -7.016 1 98.88 190 ILE A CA 1
ATOM 1412 C C . ILE A 1 190 ? 17.625 -10.039 -6.418 1 98.88 190 ILE A C 1
ATOM 1414 O O . ILE A 1 190 ? 16.5 -9.766 -5.973 1 98.88 190 ILE A O 1
ATOM 1418 N N . VAL A 1 191 ? 18.109 -11.266 -6.398 1 98.88 191 VAL A N 1
ATOM 1419 C CA . VAL A 1 191 ? 17.328 -12.375 -5.852 1 98.88 191 VAL A CA 1
ATOM 1420 C C . VAL A 1 191 ? 18.047 -12.953 -4.629 1 98.88 191 VAL A C 1
ATOM 1422 O O . VAL A 1 191 ? 19.25 -13.211 -4.672 1 98.88 191 VAL A O 1
ATOM 1425 N N . ALA A 1 192 ? 17.312 -13.07 -3.551 1 98.81 192 ALA A N 1
ATOM 1426 C CA . ALA A 1 192 ? 17.828 -13.695 -2.338 1 98.81 192 ALA A CA 1
ATOM 1427 C C . ALA A 1 192 ? 17.172 -15.047 -2.094 1 98.81 192 ALA A C 1
ATOM 1429 O O . ALA A 1 192 ? 15.945 -15.172 -2.17 1 98.81 192 ALA A O 1
ATOM 1430 N N . ASP A 1 193 ? 17.859 -16.047 -1.869 1 98.56 193 ASP A N 1
ATOM 1431 C CA . ASP A 1 193 ? 17.422 -17.406 -1.532 1 98.56 193 ASP A CA 1
ATOM 1432 C C . ASP A 1 193 ? 18.516 -18.156 -0.782 1 98.56 193 ASP A C 1
ATOM 1434 O O . ASP A 1 193 ? 19.688 -17.781 -0.84 1 98.56 193 ASP A O 1
ATOM 1438 N N . ARG A 1 194 ? 18.109 -19.219 -0.087 1 97.25 194 ARG A N 1
ATOM 1439 C CA . ARG A 1 194 ? 19.062 -19.938 0.75 1 97.25 194 ARG A CA 1
ATOM 1440 C C . ARG A 1 194 ? 19.641 -21.156 0.011 1 97.25 194 ARG A C 1
ATOM 1442 O O . ARG A 1 194 ? 20.547 -21.812 0.508 1 97.25 194 ARG A O 1
ATOM 1449 N N . ILE A 1 195 ? 19.078 -21.516 -1.138 1 97.31 195 ILE A N 1
ATOM 1450 C CA . ILE A 1 195 ? 19.484 -22.672 -1.922 1 97.31 195 ILE A CA 1
ATOM 1451 C C . ILE A 1 195 ? 20.25 -22.219 -3.166 1 97.31 195 ILE A C 1
ATOM 1453 O O . ILE A 1 195 ? 19.656 -21.578 -4.047 1 97.31 195 ILE A O 1
ATOM 1457 N N . ASP A 1 196 ? 21.5 -22.609 -3.311 1 97.75 196 ASP A N 1
ATOM 1458 C CA . ASP A 1 196 ? 22.375 -22.125 -4.379 1 97.75 196 ASP A CA 1
ATOM 1459 C C . ASP A 1 196 ? 21.859 -22.547 -5.75 1 97.75 196 ASP A C 1
ATOM 1461 O O . ASP A 1 196 ? 21.922 -21.781 -6.711 1 97.75 196 ASP A O 1
ATOM 1465 N N . GLU A 1 197 ? 21.344 -23.75 -5.82 1 97.81 197 GLU A N 1
ATOM 1466 C CA . GLU A 1 197 ? 20.812 -24.234 -7.094 1 97.81 197 GLU A CA 1
ATOM 1467 C C . GLU A 1 197 ? 19.656 -23.375 -7.578 1 97.81 197 GLU A C 1
ATOM 1469 O O . GLU A 1 197 ? 19.5 -23.141 -8.781 1 97.81 197 GLU A O 1
ATOM 1474 N N . ARG A 1 198 ? 18.828 -22.875 -6.645 1 97.88 198 ARG A N 1
ATOM 1475 C CA . ARG A 1 198 ? 17.734 -21.984 -7 1 97.88 198 ARG A CA 1
ATOM 1476 C C . ARG A 1 198 ? 18.25 -20.625 -7.477 1 97.88 198 ARG A C 1
ATOM 1478 O O . ARG A 1 198 ? 17.672 -20.016 -8.383 1 97.88 198 ARG A O 1
ATOM 1485 N N . LEU A 1 199 ? 19.328 -20.203 -6.859 1 98.44 199 LEU A N 1
ATOM 1486 C CA . LEU A 1 199 ? 19.938 -18.938 -7.25 1 98.44 199 LEU A CA 1
ATOM 1487 C C . LEU A 1 199 ? 20.516 -19.031 -8.664 1 98.44 199 LEU A C 1
ATOM 1489 O O . LEU A 1 199 ? 20.469 -18.047 -9.414 1 98.44 199 LEU A O 1
ATOM 1493 N N . GLU A 1 200 ? 21.047 -20.188 -8.992 1 98.31 200 GLU A N 1
ATOM 1494 C CA . GLU A 1 200 ? 21.5 -20.391 -10.359 1 98.31 200 GLU A CA 1
ATOM 1495 C C . GLU A 1 200 ? 20.344 -20.281 -11.344 1 98.31 200 GLU A C 1
ATOM 1497 O O . GLU A 1 200 ? 20.484 -19.656 -12.406 1 98.31 200 GLU A O 1
ATOM 1502 N N . LYS A 1 201 ? 19.234 -20.859 -10.961 1 98 201 LYS A N 1
ATOM 1503 C CA . LYS A 1 201 ? 18.031 -20.766 -11.797 1 98 201 LYS A CA 1
ATOM 1504 C C . LYS A 1 201 ? 17.562 -19.312 -11.906 1 98 201 LYS A C 1
ATOM 1506 O O . LYS A 1 201 ? 17.031 -18.906 -12.945 1 98 201 LYS A O 1
ATOM 1511 N N . ALA A 1 202 ? 17.703 -18.594 -10.82 1 98.62 202 ALA A N 1
ATOM 1512 C CA . ALA A 1 202 ? 17.344 -17.188 -10.836 1 98.62 202 ALA A CA 1
ATOM 1513 C C . ALA A 1 202 ? 18.172 -16.406 -11.859 1 98.62 202 ALA A C 1
ATOM 1515 O O . ALA A 1 202 ? 17.641 -15.602 -12.625 1 98.62 202 ALA A O 1
ATOM 1516 N N . LYS A 1 203 ? 19.438 -16.688 -11.906 1 98.44 203 LYS A N 1
ATOM 1517 C CA . LYS A 1 203 ? 20.328 -16.062 -12.891 1 98.44 203 LYS A CA 1
ATOM 1518 C C . LYS A 1 203 ? 19.906 -16.438 -14.312 1 98.44 203 LYS A C 1
ATOM 1520 O O . LYS A 1 203 ? 19.859 -15.578 -15.195 1 98.44 203 LYS A O 1
ATOM 1525 N N . GLU A 1 204 ? 19.562 -17.656 -14.43 1 97.94 204 GLU A N 1
ATOM 1526 C CA . GLU A 1 204 ? 19.125 -18.125 -15.734 1 97.94 204 GLU A CA 1
ATOM 1527 C C . GLU A 1 204 ? 17.812 -17.453 -16.156 1 97.94 204 GLU A C 1
ATOM 1529 O O . GLU A 1 204 ? 17.531 -17.328 -17.344 1 97.94 204 GLU A O 1
ATOM 1534 N N . SER A 1 205 ? 17.078 -17.016 -15.164 1 98.06 205 SER A N 1
ATOM 1535 C CA . SER A 1 205 ? 15.789 -16.406 -15.422 1 98.06 205 SER A CA 1
ATOM 1536 C C . SER A 1 205 ? 15.922 -14.898 -15.625 1 98.06 205 SER A C 1
ATOM 1538 O O . SER A 1 205 ? 14.945 -14.219 -15.93 1 98.06 205 SER A O 1
ATOM 1540 N N . GLY A 1 206 ? 17.109 -14.312 -15.383 1 98.12 206 GLY A N 1
ATOM 1541 C CA . GLY A 1 206 ? 17.344 -12.922 -15.719 1 98.12 206 GLY A CA 1
ATOM 1542 C C . GLY A 1 206 ? 17.844 -12.094 -14.555 1 98.12 206 GLY A C 1
ATOM 1543 O O . GLY A 1 206 ? 18.125 -10.906 -14.703 1 98.12 206 GLY A O 1
ATOM 1544 N N . ALA A 1 207 ? 18.016 -12.711 -13.391 1 98.69 207 ALA A N 1
ATOM 1545 C CA . ALA A 1 207 ? 18.5 -11.961 -12.234 1 98.69 207 ALA A CA 1
ATOM 1546 C C . ALA A 1 207 ? 19.891 -11.398 -12.492 1 98.69 207 ALA A C 1
ATOM 1548 O O . ALA A 1 207 ? 20.734 -12.07 -13.078 1 98.69 207 ALA A O 1
ATOM 1549 N N . ASP A 1 208 ? 20.109 -10.164 -12.094 1 98.44 208 ASP A N 1
ATOM 1550 C CA . ASP A 1 208 ? 21.422 -9.547 -12.227 1 98.44 208 ASP A CA 1
ATOM 1551 C C . ASP A 1 208 ? 22.344 -9.977 -11.094 1 98.44 208 ASP A C 1
ATOM 1553 O O . ASP A 1 208 ? 23.547 -10.156 -11.297 1 98.44 208 ASP A O 1
ATOM 1557 N N . TRP A 1 209 ? 21.766 -10.055 -9.922 1 97.31 209 TRP A N 1
ATOM 1558 C CA . TRP A 1 209 ? 22.5 -10.5 -8.742 1 97.31 209 TRP A CA 1
ATOM 1559 C C . TRP A 1 209 ? 21.703 -11.555 -7.98 1 97.31 209 TRP A C 1
ATOM 1561 O O . TRP A 1 209 ? 20.484 -11.477 -7.883 1 97.31 209 TRP A O 1
ATOM 1571 N N . ALA A 1 210 ? 22.375 -12.555 -7.539 1 98.06 210 ALA A N 1
ATOM 1572 C CA . ALA A 1 210 ? 21.812 -13.617 -6.707 1 98.06 210 ALA A CA 1
ATOM 1573 C C . ALA A 1 210 ? 22.609 -13.789 -5.422 1 98.06 210 ALA A C 1
ATOM 1575 O O . ALA A 1 210 ? 23.828 -13.969 -5.461 1 98.06 210 ALA A O 1
ATOM 1576 N N . ILE A 1 211 ? 21.922 -13.695 -4.301 1 98 211 ILE A N 1
ATOM 1577 C CA . ILE A 1 211 ? 22.609 -13.68 -3.01 1 98 211 ILE A CA 1
ATOM 1578 C C . ILE A 1 211 ? 22.062 -14.797 -2.125 1 98 211 ILE A C 1
ATOM 1580 O O . ILE A 1 211 ? 20.844 -14.891 -1.908 1 98 211 ILE A O 1
ATOM 1584 N N . ASN A 1 212 ? 22.938 -15.68 -1.671 1 98.12 212 ASN A N 1
ATOM 1585 C CA . ASN A 1 212 ? 22.562 -16.594 -0.596 1 98.12 212 ASN A CA 1
ATOM 1586 C C . ASN A 1 212 ? 22.562 -15.898 0.761 1 98.12 212 ASN A C 1
ATOM 1588 O O . ASN A 1 212 ? 23.625 -15.758 1.39 1 98.12 212 ASN A O 1
ATOM 1592 N N . ASN A 1 213 ? 21.375 -15.5 1.177 1 95.94 213 ASN A N 1
ATOM 1593 C CA . ASN A 1 213 ? 21.281 -14.633 2.346 1 95.94 213 ASN A CA 1
ATOM 1594 C C . ASN A 1 213 ? 21.391 -15.43 3.645 1 95.94 213 ASN A C 1
ATOM 1596 O O . ASN A 1 213 ? 21.25 -14.867 4.734 1 95.94 213 ASN A O 1
ATOM 1600 N N . SER A 1 214 ? 21.562 -16.781 3.57 1 95.31 214 SER A N 1
ATOM 1601 C CA . SER A 1 214 ? 21.953 -17.547 4.742 1 95.31 214 SER A CA 1
ATOM 1602 C C . SER A 1 214 ? 23.438 -17.406 5.031 1 95.31 214 SER A C 1
ATOM 1604 O O . SER A 1 214 ? 23.891 -17.609 6.16 1 95.31 214 SER A O 1
ATOM 1606 N N . GLN A 1 215 ? 24.188 -17.078 4.051 1 94.62 215 GLN A N 1
ATOM 1607 C CA . GLN A 1 215 ? 25.641 -16.922 4.164 1 94.62 215 GLN A CA 1
ATOM 1608 C C . GLN A 1 215 ? 26.031 -15.469 4.344 1 94.62 215 GLN A C 1
ATOM 1610 O O . GLN A 1 215 ? 26.953 -15.148 5.098 1 94.62 215 GLN A O 1
ATOM 1615 N N . THR A 1 216 ? 25.359 -14.617 3.645 1 93.25 216 THR A N 1
ATOM 1616 C CA . THR A 1 216 ? 25.641 -13.188 3.678 1 93.25 216 THR A CA 1
ATOM 1617 C C . THR A 1 216 ? 24.375 -12.391 3.938 1 93.25 216 THR A C 1
ATOM 1619 O O . THR A 1 216 ? 23.484 -12.336 3.088 1 93.25 216 THR A O 1
ATOM 1622 N N . PRO A 1 217 ? 24.406 -11.703 5.102 1 95.25 217 PRO A N 1
ATOM 1623 C CA . PRO A 1 217 ? 23.219 -10.875 5.344 1 95.25 217 PRO A CA 1
ATOM 1624 C C . PRO A 1 217 ? 23.031 -9.789 4.285 1 95.25 217 PRO A C 1
ATOM 1626 O O . PRO A 1 217 ? 24.016 -9.172 3.854 1 95.25 217 PRO A O 1
ATOM 1629 N N . LEU A 1 218 ? 21.781 -9.586 3.82 1 97.69 218 LEU A N 1
ATOM 1630 C CA . LEU A 1 218 ? 21.484 -8.656 2.738 1 97.69 218 LEU A CA 1
ATOM 1631 C C . LEU A 1 218 ? 21.891 -7.23 3.117 1 97.69 218 LEU A C 1
ATOM 1633 O O . LEU A 1 218 ? 22.438 -6.492 2.291 1 97.69 218 LEU A O 1
ATOM 1637 N N . GLY A 1 219 ? 21.609 -6.812 4.379 1 96.69 219 GLY A N 1
ATOM 1638 C CA . GLY A 1 219 ? 21.953 -5.473 4.828 1 96.69 219 GLY A CA 1
ATOM 1639 C C . GLY A 1 219 ? 23.406 -5.125 4.609 1 96.69 219 GLY A C 1
ATOM 1640 O O . GLY A 1 219 ? 23.719 -4.031 4.137 1 96.69 219 GLY A O 1
ATOM 1641 N N . GLU A 1 220 ? 24.312 -5.996 4.918 1 94.69 220 GLU A N 1
ATOM 1642 C CA . GLU A 1 220 ? 25.75 -5.801 4.746 1 94.69 220 GLU A CA 1
ATOM 1643 C C . GLU A 1 220 ? 26.125 -5.68 3.27 1 94.69 220 GLU A C 1
ATOM 1645 O O . GLU A 1 220 ? 26.859 -4.773 2.881 1 94.69 220 GLU A O 1
ATOM 1650 N N . SER A 1 221 ? 25.547 -6.586 2.508 1 94.5 221 SER A N 1
ATOM 1651 C CA . SER A 1 221 ? 25.828 -6.586 1.074 1 94.5 221 SER A CA 1
ATOM 1652 C C . SER A 1 221 ? 25.359 -5.285 0.424 1 94.5 221 SER A C 1
ATOM 1654 O O . SER A 1 221 ? 26.062 -4.727 -0.422 1 94.5 221 SER A O 1
ATOM 1656 N N . PHE A 1 222 ? 24.203 -4.84 0.761 1 97.19 222 PHE A N 1
ATOM 1657 C CA . PHE A 1 222 ? 23.625 -3.641 0.167 1 97.19 222 PHE A CA 1
ATOM 1658 C C . PHE A 1 222 ? 24.375 -2.393 0.616 1 97.19 222 PHE A C 1
ATOM 1660 O O . PHE A 1 222 ? 24.578 -1.469 -0.173 1 97.19 222 PHE A O 1
ATOM 1667 N N . ALA A 1 223 ? 24.781 -2.32 1.901 1 94.19 223 ALA A N 1
ATOM 1668 C CA . ALA A 1 223 ? 25.562 -1.188 2.416 1 94.19 223 ALA A CA 1
ATOM 1669 C C . ALA A 1 223 ? 26.875 -1.034 1.669 1 94.19 223 ALA A C 1
ATOM 1671 O O . ALA A 1 223 ? 27.266 0.078 1.307 1 94.19 223 ALA A O 1
ATOM 1672 N N . GLU A 1 224 ? 27.578 -2.127 1.394 1 93 224 GLU A N 1
ATOM 1673 C CA . GLU A 1 224 ? 28.859 -2.131 0.696 1 93 224 GLU A CA 1
ATOM 1674 C C . GLU A 1 224 ? 28.719 -1.58 -0.72 1 93 224 GLU A C 1
ATOM 1676 O O . GLU A 1 224 ? 29.625 -0.895 -1.218 1 93 224 GLU A O 1
ATOM 1681 N N . LYS A 1 225 ? 27.594 -1.817 -1.282 1 93.38 225 LYS A N 1
ATOM 1682 C CA . LYS A 1 225 ? 27.406 -1.455 -2.686 1 93.38 225 LYS A CA 1
ATOM 1683 C C . LYS A 1 225 ? 26.547 -0.201 -2.822 1 93.38 225 LYS A C 1
ATOM 1685 O O . LYS A 1 225 ? 26.344 0.298 -3.932 1 93.38 225 LYS A O 1
ATOM 1690 N N . GLY A 1 226 ? 26.016 0.279 -1.684 1 94.12 226 GLY A N 1
ATOM 1691 C CA . GLY A 1 226 ? 25.172 1.456 -1.698 1 94.12 226 GLY A CA 1
ATOM 1692 C C . GLY A 1 226 ? 23.828 1.207 -2.348 1 94.12 226 GLY A C 1
ATOM 1693 O O . GLY A 1 226 ? 23.297 2.074 -3.049 1 94.12 226 GLY A O 1
ATOM 1694 N N . ILE A 1 227 ? 23.359 -0.024 -2.217 1 96.06 227 ILE A N 1
ATOM 1695 C CA . ILE A 1 227 ? 22.094 -0.415 -2.848 1 96.06 227 ILE A CA 1
ATOM 1696 C C . ILE A 1 227 ? 20.938 -0.151 -1.893 1 96.06 227 ILE A C 1
ATOM 1698 O O . ILE A 1 227 ? 21 -0.517 -0.717 1 96.06 227 ILE A O 1
ATOM 1702 N N . LYS A 1 228 ? 19.891 0.5 -2.361 1 97.5 228 LYS A N 1
ATOM 1703 C CA . LYS A 1 228 ? 18.609 0.662 -1.708 1 97.5 228 LYS A CA 1
ATOM 1704 C C . LYS A 1 228 ? 17.469 0.271 -2.643 1 97.5 228 LYS A C 1
ATOM 1706 O O . LYS A 1 228 ? 17.062 1.053 -3.512 1 97.5 228 LYS A O 1
ATOM 1711 N N . PRO A 1 229 ? 16.922 -0.941 -2.451 1 98.75 229 PRO A N 1
ATOM 1712 C CA . PRO A 1 229 ? 15.875 -1.374 -3.381 1 98.75 229 PRO A CA 1
ATOM 1713 C C . PRO A 1 229 ? 14.664 -0.44 -3.387 1 98.75 229 PRO A C 1
ATOM 1715 O O . PRO A 1 229 ? 14.203 -0.021 -2.322 1 98.75 229 PRO A O 1
ATOM 1718 N N . THR A 1 230 ? 14.188 -0.102 -4.566 1 98.81 230 THR A N 1
ATOM 1719 C CA . THR A 1 230 ? 13.023 0.764 -4.711 1 98.81 230 THR A CA 1
ATOM 1720 C C . THR A 1 230 ? 11.742 -0.063 -4.805 1 98.81 230 THR A C 1
ATOM 1722 O O . THR A 1 230 ? 10.641 0.469 -4.648 1 98.81 230 THR A O 1
ATOM 1725 N N . LEU A 1 231 ? 11.867 -1.336 -5.066 1 98.94 231 LEU A N 1
ATOM 1726 C CA . LEU A 1 231 ? 10.789 -2.32 -5.031 1 98.94 231 LEU A CA 1
ATOM 1727 C C . LEU A 1 231 ? 11.273 -3.627 -4.41 1 98.94 231 LEU A C 1
ATOM 1729 O O . LEU A 1 231 ? 12.336 -4.133 -4.766 1 98.94 231 LEU A O 1
ATOM 1733 N N . ILE A 1 232 ? 10.562 -4.156 -3.41 1 98.94 232 ILE A N 1
ATOM 1734 C CA . ILE A 1 232 ? 10.883 -5.43 -2.775 1 98.94 232 ILE A CA 1
ATOM 1735 C C . ILE A 1 232 ? 9.688 -6.367 -2.863 1 98.94 232 ILE A C 1
ATOM 1737 O O . ILE A 1 232 ? 8.562 -5.98 -2.527 1 98.94 232 ILE A O 1
ATOM 1741 N N . ILE A 1 233 ? 9.859 -7.574 -3.334 1 98.94 233 ILE A N 1
ATOM 1742 C CA . ILE A 1 233 ? 8.812 -8.578 -3.473 1 98.94 233 ILE A CA 1
ATOM 1743 C C . ILE A 1 233 ? 9.156 -9.797 -2.623 1 98.94 233 ILE A C 1
ATOM 1745 O O . ILE A 1 233 ? 10.234 -10.375 -2.762 1 98.94 233 ILE A O 1
ATOM 1749 N N . ASP A 1 234 ? 8.273 -10.164 -1.756 1 98.88 234 ASP A N 1
ATOM 1750 C CA . ASP A 1 234 ? 8.469 -11.328 -0.902 1 98.88 234 ASP A CA 1
ATOM 1751 C C . ASP A 1 234 ? 7.785 -12.562 -1.493 1 98.88 234 ASP A C 1
ATOM 1753 O O . ASP A 1 234 ? 6.617 -12.828 -1.203 1 98.88 234 ASP A O 1
ATOM 1757 N N . ALA A 1 235 ? 8.5 -13.359 -2.197 1 98.38 235 ALA A N 1
ATOM 1758 C CA . ALA A 1 235 ? 7.988 -14.609 -2.756 1 98.38 235 ALA A CA 1
ATOM 1759 C C . ALA A 1 235 ? 8.391 -15.805 -1.894 1 98.38 235 ALA A C 1
ATOM 1761 O O . ALA A 1 235 ? 8.062 -16.953 -2.211 1 98.38 235 ALA A O 1
ATOM 1762 N N . ALA A 1 236 ? 9.125 -15.562 -0.835 1 97.5 236 ALA A N 1
ATOM 1763 C CA . ALA A 1 236 ? 9.492 -16.594 0.123 1 97.5 236 ALA A CA 1
ATOM 1764 C C . ALA A 1 236 ? 8.43 -16.734 1.215 1 97.5 236 ALA A C 1
ATOM 1766 O O . ALA A 1 236 ? 8.266 -17.812 1.797 1 97.5 236 ALA A O 1
ATOM 1767 N N . CYS A 1 237 ? 7.797 -15.656 1.598 1 96 237 CYS A N 1
ATOM 1768 C CA . CYS A 1 237 ? 6.598 -15.617 2.43 1 96 237 CYS A CA 1
ATOM 1769 C C . CYS A 1 237 ? 6.926 -16 3.871 1 96 237 CYS A C 1
ATOM 1771 O O . CYS A 1 237 ? 6.121 -16.641 4.547 1 96 237 CYS A O 1
ATOM 1773 N N . HIS A 1 238 ? 8.141 -15.719 4.281 1 95.5 238 HIS A N 1
ATOM 1774 C CA . HIS A 1 238 ? 8.484 -15.914 5.688 1 95.5 238 HIS A CA 1
ATOM 1775 C C . HIS A 1 238 ? 8.102 -14.695 6.52 1 95.5 238 HIS A C 1
ATOM 1777 O O . HIS A 1 238 ? 8.297 -13.555 6.086 1 95.5 238 HIS A O 1
ATOM 1783 N N . PRO A 1 239 ? 7.637 -14.883 7.781 1 94.62 239 PRO A N 1
ATOM 1784 C CA . PRO A 1 239 ? 7.109 -13.773 8.586 1 94.62 239 PRO A CA 1
ATOM 1785 C C . PRO A 1 239 ? 8.18 -12.742 8.938 1 94.62 239 PRO A C 1
ATOM 1787 O O . PRO A 1 239 ? 7.855 -11.578 9.203 1 94.62 239 PRO A O 1
ATOM 1790 N N . SER A 1 240 ? 9.414 -13.086 8.938 1 95.06 240 SER A N 1
ATOM 1791 C CA . SER A 1 240 ? 10.469 -12.172 9.344 1 95.06 240 SER A CA 1
ATOM 1792 C C . SER A 1 240 ? 10.844 -11.219 8.211 1 95.06 240 SER A C 1
ATOM 1794 O O . SER A 1 240 ? 11.531 -10.219 8.43 1 95.06 240 SER A O 1
ATOM 1796 N N . ILE A 1 241 ? 10.438 -11.516 7.043 1 97.56 241 ILE A N 1
ATOM 1797 C CA . ILE A 1 241 ? 10.938 -10.812 5.867 1 97.56 241 ILE A CA 1
A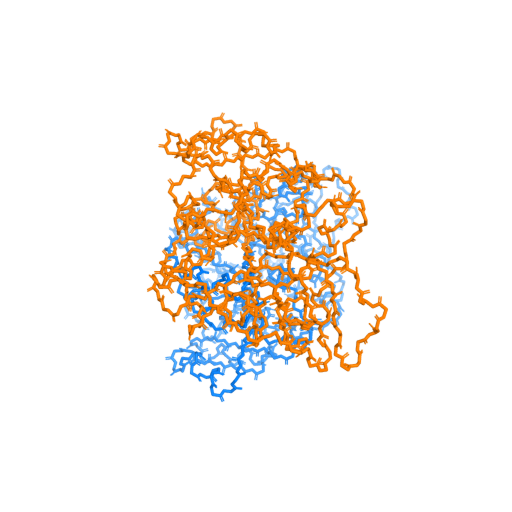TOM 1798 C C . ILE A 1 241 ? 10.391 -9.391 5.844 1 97.56 241 ILE A C 1
ATOM 1800 O O . ILE A 1 241 ? 11.086 -8.453 5.438 1 97.56 241 ILE A O 1
ATOM 1804 N N . LEU A 1 242 ? 9.141 -9.234 6.234 1 98.12 242 LEU A N 1
ATOM 1805 C CA . LEU A 1 242 ? 8.531 -7.91 6.176 1 98.12 242 LEU A CA 1
ATOM 1806 C C . LEU A 1 242 ? 9.367 -6.895 6.945 1 98.12 242 LEU A C 1
ATOM 1808 O O . LEU A 1 242 ? 9.648 -5.805 6.441 1 98.12 242 LEU A O 1
ATOM 1812 N N . LYS A 1 243 ? 9.766 -7.223 8.156 1 97.69 243 LYS A N 1
ATOM 1813 C CA . LYS A 1 243 ? 10.594 -6.34 8.977 1 97.69 243 LYS A CA 1
ATOM 1814 C C . LYS A 1 243 ? 11.898 -5.996 8.266 1 97.69 243 LYS A C 1
ATOM 1816 O O . LYS A 1 243 ? 12.305 -4.828 8.227 1 97.69 243 LYS A O 1
ATOM 1821 N N . GLU A 1 244 ? 12.578 -6.98 7.738 1 98 244 GLU A N 1
ATOM 1822 C CA . GLU A 1 244 ? 13.836 -6.766 7.031 1 98 244 GLU A CA 1
ATOM 1823 C C . GLU A 1 244 ? 13.625 -5.91 5.785 1 98 244 GLU A C 1
ATOM 1825 O O . GLU A 1 244 ? 14.438 -5.027 5.488 1 98 244 GLU A O 1
ATOM 1830 N N . ALA A 1 245 ? 12.555 -6.195 5.055 1 98.62 245 ALA A N 1
ATOM 1831 C CA . ALA A 1 245 ? 12.242 -5.434 3.846 1 98.62 245 ALA A CA 1
ATOM 1832 C C . ALA A 1 245 ? 12.078 -3.949 4.16 1 98.62 245 ALA A C 1
ATOM 1834 O O . ALA A 1 245 ? 12.602 -3.094 3.443 1 98.62 245 ALA A O 1
ATOM 1835 N N . VAL A 1 246 ? 11.383 -3.623 5.215 1 98.44 246 VAL A N 1
ATOM 1836 C CA . VAL A 1 246 ? 11.18 -2.24 5.637 1 98.44 246 VAL A CA 1
ATOM 1837 C C . VAL A 1 246 ? 12.531 -1.576 5.902 1 98.44 246 VAL A C 1
ATOM 1839 O O . VAL A 1 246 ? 12.742 -0.419 5.531 1 98.44 246 VAL A O 1
ATOM 1842 N N . THR A 1 247 ? 13.383 -2.318 6.516 1 97.88 247 THR A N 1
ATOM 1843 C CA . THR A 1 247 ? 14.695 -1.795 6.855 1 97.88 247 THR A CA 1
ATOM 1844 C C . THR A 1 247 ? 15.523 -1.55 5.598 1 97.88 247 THR A C 1
ATOM 1846 O O . THR A 1 247 ? 16.172 -0.505 5.461 1 97.88 247 THR A O 1
ATOM 1849 N N . LEU A 1 248 ? 15.477 -2.406 4.613 1 98.56 248 LEU A N 1
ATOM 1850 C CA . LEU A 1 248 ? 16.344 -2.393 3.439 1 98.56 248 LEU A CA 1
ATOM 1851 C C . LEU A 1 248 ? 15.812 -1.425 2.385 1 98.56 248 LEU A C 1
ATOM 1853 O O . LEU A 1 248 ? 16.578 -0.933 1.55 1 98.56 248 LEU A O 1
ATOM 1857 N N . ALA A 1 249 ? 14.531 -1.146 2.383 1 98.69 249 ALA A N 1
ATOM 1858 C CA . ALA A 1 249 ? 13.852 -0.42 1.312 1 98.69 249 ALA A CA 1
ATOM 1859 C C . ALA A 1 249 ? 14.336 1.024 1.233 1 98.69 249 ALA A C 1
ATOM 1861 O O . ALA A 1 249 ? 14.602 1.653 2.26 1 98.69 249 ALA A O 1
ATOM 1862 N N . SER A 1 250 ? 14.438 1.544 0.014 1 98.56 250 SER A N 1
ATOM 1863 C CA . SER A 1 250 ? 14.648 2.971 -0.215 1 98.56 250 SER A CA 1
ATOM 1864 C C . SER A 1 250 ? 13.461 3.789 0.286 1 98.56 250 SER A C 1
ATOM 1866 O O . SER A 1 250 ? 12.336 3.293 0.338 1 98.56 250 SER A O 1
ATOM 1868 N N . PRO A 1 251 ? 13.711 5.062 0.716 1 98.56 251 PRO A N 1
ATOM 1869 C CA . PRO A 1 251 ? 12.539 5.93 0.849 1 98.56 251 PRO A CA 1
ATOM 1870 C C . PRO A 1 251 ? 11.664 5.938 -0.403 1 98.56 251 PRO A C 1
ATOM 1872 O O . PRO A 1 251 ? 12.18 5.91 -1.522 1 98.56 251 PRO A O 1
ATOM 1875 N N . ALA A 1 252 ? 10.352 5.898 -0.216 1 98.69 252 ALA A N 1
ATOM 1876 C CA . ALA A 1 252 ? 9.336 5.914 -1.27 1 98.69 252 ALA A CA 1
ATOM 1877 C C . ALA A 1 252 ? 9.273 4.57 -1.986 1 98.69 252 ALA A C 1
ATOM 1879 O O . ALA A 1 252 ? 8.742 4.477 -3.096 1 98.69 252 ALA A O 1
ATOM 1880 N N . ALA A 1 253 ? 9.867 3.52 -1.344 1 98.81 253 ALA A N 1
ATOM 1881 C CA . ALA A 1 253 ? 9.844 2.205 -1.978 1 98.81 253 ALA A CA 1
ATOM 1882 C C . ALA A 1 253 ? 8.469 1.559 -1.86 1 98.81 253 ALA A C 1
ATOM 1884 O O . ALA A 1 253 ? 7.617 2.031 -1.103 1 98.81 253 ALA A O 1
ATOM 1885 N N . ARG A 1 254 ? 8.281 0.547 -2.639 1 98.81 254 ARG A N 1
ATOM 1886 C CA . ARG A 1 254 ? 7.121 -0.336 -2.57 1 98.81 254 ARG A CA 1
ATOM 1887 C C . ARG A 1 254 ? 7.527 -1.74 -2.135 1 98.81 254 ARG A C 1
ATOM 1889 O O . ARG A 1 254 ? 8.594 -2.227 -2.51 1 98.81 254 ARG A O 1
ATOM 1896 N N . ILE A 1 255 ? 6.711 -2.352 -1.358 1 98.94 255 ILE A N 1
ATOM 1897 C CA . ILE A 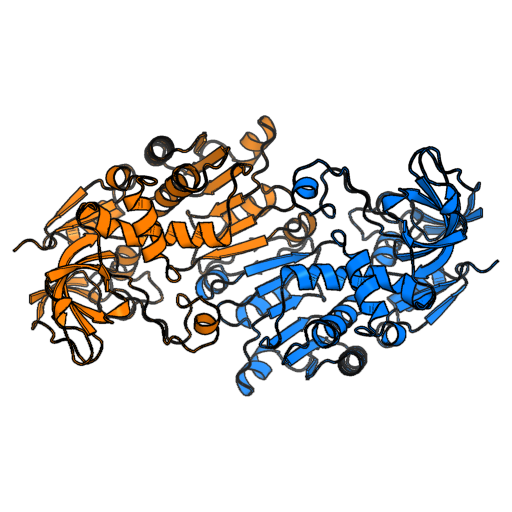1 255 ? 6.883 -3.732 -0.919 1 98.94 255 ILE A CA 1
ATOM 1898 C C . ILE A 1 255 ? 5.641 -4.543 -1.275 1 98.94 255 ILE A C 1
ATOM 1900 O O . ILE A 1 255 ? 4.512 -4.102 -1.041 1 98.94 255 ILE A O 1
ATOM 1904 N N . VAL A 1 256 ? 5.773 -5.695 -1.867 1 98.94 256 VAL A N 1
ATOM 1905 C CA . VAL A 1 256 ? 4.645 -6.559 -2.191 1 98.94 256 VAL A CA 1
ATOM 1906 C C . VAL A 1 256 ? 4.773 -7.883 -1.437 1 98.94 256 VAL A C 1
ATOM 1908 O O . VAL A 1 256 ? 5.758 -8.602 -1.6 1 98.94 256 VAL A O 1
ATOM 1911 N N . LEU A 1 257 ? 3.785 -8.219 -0.67 1 98.62 257 LEU A N 1
ATOM 1912 C CA . LEU A 1 257 ? 3.734 -9.43 0.138 1 98.62 257 LEU A CA 1
ATOM 1913 C C . LEU A 1 257 ? 2.859 -10.484 -0.525 1 98.62 257 LEU A C 1
ATOM 1915 O O . LEU A 1 257 ? 1.81 -10.164 -1.089 1 98.62 257 LEU A O 1
ATOM 1919 N N . MET A 1 258 ? 3.268 -11.75 -0.426 1 97.44 258 MET A N 1
ATOM 1920 C CA . MET A 1 258 ? 2.48 -12.852 -0.975 1 97.44 258 MET A CA 1
ATOM 1921 C C . MET A 1 258 ? 2.193 -13.898 0.094 1 97.44 258 MET A C 1
ATOM 1923 O O . MET A 1 258 ? 1.465 -14.859 -0.155 1 97.44 258 MET A O 1
ATOM 1927 N N . GLY A 1 259 ? 2.707 -13.703 1.298 1 93.31 259 GLY A N 1
ATOM 1928 C CA . GLY A 1 259 ? 2.66 -14.742 2.314 1 93.31 259 GLY A CA 1
ATOM 1929 C C . GLY A 1 259 ? 1.306 -14.852 2.99 1 93.31 259 GLY A C 1
ATOM 1930 O O . GLY A 1 259 ? 0.572 -13.867 3.088 1 93.31 259 GLY A O 1
ATOM 1931 N N . PHE A 1 260 ? 1.025 -16.125 3.561 1 92.31 260 PHE A N 1
ATOM 1932 C CA . PHE A 1 260 ? -0.211 -16.438 4.27 1 92.31 260 PHE A CA 1
ATOM 1933 C C . PHE A 1 260 ? 0.085 -16.953 5.672 1 92.31 260 PHE A C 1
ATOM 1935 O O . PHE A 1 260 ? -0.667 -17.766 6.207 1 92.31 260 PHE A O 1
ATOM 1942 N N . SER A 1 261 ? 1.146 -16.5 6.188 1 93.31 261 SER A N 1
ATOM 1943 C CA . SER A 1 261 ? 1.506 -17 7.512 1 93.31 261 SER A CA 1
ATOM 1944 C C . SER A 1 261 ? 0.516 -16.516 8.57 1 93.31 261 SER A C 1
ATOM 1946 O O . SER A 1 261 ? 0.089 -15.359 8.547 1 93.31 261 SER A O 1
ATOM 1948 N N . SER A 1 262 ? 0.197 -17.422 9.539 1 93.38 262 SER A N 1
ATOM 1949 C CA . SER A 1 262 ? -0.618 -17.047 10.688 1 93.38 262 SER A CA 1
ATOM 1950 C C . SER A 1 262 ? 0.244 -16.5 11.828 1 93.38 262 SER A C 1
ATOM 1952 O O . SER A 1 262 ? -0.279 -15.992 12.82 1 93.38 262 SER A O 1
ATOM 1954 N N . GLU A 1 263 ? 1.534 -16.641 11.664 1 95.69 263 GLU A N 1
ATOM 1955 C CA . GLU A 1 263 ? 2.463 -16.078 12.648 1 95.69 263 GLU A CA 1
ATOM 1956 C C . GLU A 1 263 ? 2.59 -14.57 12.508 1 95.69 263 GLU A C 1
ATOM 1958 O O . GLU A 1 263 ? 2.641 -14.047 11.391 1 95.69 263 GLU A O 1
ATOM 1963 N N . PRO A 1 264 ? 2.625 -13.906 13.633 1 95.56 264 PRO A N 1
ATOM 1964 C CA . PRO A 1 264 ? 2.713 -12.445 13.562 1 95.56 264 PRO A CA 1
ATOM 1965 C C . PRO A 1 264 ? 4.043 -11.961 12.992 1 95.56 264 PRO A C 1
ATOM 1967 O O . PRO A 1 264 ? 5.094 -12.539 13.281 1 95.56 264 PRO A O 1
ATOM 1970 N N . SER A 1 265 ? 3.996 -11.031 12.117 1 96.19 265 SER A N 1
ATOM 1971 C CA . SER A 1 265 ? 5.133 -10.203 11.719 1 96.19 265 SER A CA 1
ATOM 1972 C C . SER A 1 265 ? 5.184 -8.914 12.531 1 96.19 265 SER A C 1
ATOM 1974 O O . SER A 1 265 ? 4.145 -8.367 12.898 1 96.19 265 SER A O 1
ATOM 1976 N N . GLU A 1 266 ? 6.363 -8.484 12.812 1 95 266 GLU A N 1
ATOM 1977 C CA . GLU A 1 266 ? 6.539 -7.223 13.531 1 95 266 GLU A CA 1
ATOM 1978 C C . GLU A 1 266 ? 7.07 -6.129 12.609 1 95 266 GLU A C 1
ATOM 1980 O O . GLU A 1 266 ? 7.965 -6.375 11.797 1 95 266 GLU A O 1
ATOM 1985 N N . VAL A 1 267 ? 6.492 -4.965 12.75 1 95.75 267 VAL A N 1
ATOM 1986 C CA . VAL A 1 267 ? 7.004 -3.811 12.016 1 95.75 267 VAL A CA 1
ATOM 1987 C C . VAL A 1 267 ? 7.02 -2.586 12.922 1 95.75 267 VAL A C 1
ATOM 1989 O O . VAL A 1 267 ? 6.172 -2.455 13.812 1 95.75 267 VAL A O 1
ATOM 1992 N N . ILE A 1 268 ? 7.969 -1.829 12.797 1 96.5 268 ILE A N 1
ATOM 1993 C CA . ILE A 1 268 ? 8.055 -0.536 13.469 1 96.5 268 ILE A CA 1
ATOM 1994 C C . ILE A 1 268 ? 7.543 0.562 12.531 1 96.5 268 ILE A C 1
ATOM 1996 O O . ILE A 1 268 ? 8.125 0.808 11.477 1 96.5 268 ILE A O 1
ATOM 2000 N N . GLN A 1 269 ? 6.461 1.256 12.891 1 96.69 269 GLN A N 1
ATOM 2001 C CA . GLN A 1 269 ? 5.781 2.191 12 1 96.69 269 GLN A CA 1
ATOM 2002 C C . GLN A 1 269 ? 6.703 3.342 11.602 1 96.69 269 GLN A C 1
ATOM 2004 O O . GLN A 1 269 ? 6.613 3.863 10.492 1 96.69 269 GLN A O 1
ATOM 2009 N N . GLN A 1 270 ? 7.641 3.719 12.492 1 95.88 270 GLN A N 1
ATOM 2010 C CA . GLN A 1 270 ? 8.602 4.77 12.172 1 95.88 270 GLN A CA 1
ATOM 2011 C C . GLN A 1 270 ? 9.367 4.441 10.891 1 95.88 270 GLN A C 1
ATOM 2013 O O . GLN A 1 270 ? 9.617 5.324 10.07 1 95.88 270 GLN A O 1
ATOM 2018 N N . GLY A 1 271 ? 9.742 3.164 10.727 1 96.88 271 GLY A N 1
ATOM 2019 C CA . GLY A 1 271 ? 10.453 2.746 9.531 1 96.88 271 GLY A CA 1
ATOM 2020 C C . GLY A 1 271 ? 9.602 2.787 8.273 1 96.88 271 GLY A C 1
ATOM 2021 O O . GLY A 1 271 ? 10.109 3.02 7.176 1 96.88 271 GLY A O 1
ATOM 2022 N N . ILE A 1 272 ? 8.289 2.594 8.398 1 98.31 272 ILE A N 1
ATOM 2023 C CA . ILE A 1 272 ? 7.344 2.584 7.289 1 98.31 272 ILE A CA 1
ATOM 2024 C C . ILE A 1 272 ? 6.984 4.016 6.902 1 98.31 272 ILE A C 1
ATOM 2026 O O . ILE A 1 272 ? 7.176 4.422 5.75 1 98.31 272 ILE A O 1
ATOM 2030 N N . THR A 1 273 ? 6.559 4.812 7.852 1 97.88 273 THR A N 1
ATOM 2031 C CA . THR A 1 273 ? 6.09 6.172 7.605 1 97.88 273 THR A CA 1
ATOM 2032 C C . THR A 1 273 ? 7.266 7.102 7.312 1 97.88 273 THR A C 1
ATOM 2034 O O . THR A 1 273 ? 7.156 8.008 6.484 1 97.88 273 THR A O 1
ATOM 2037 N N . GLY A 1 274 ? 8.398 6.879 8.008 1 97.19 274 GLY A N 1
ATOM 2038 C CA . GLY A 1 274 ? 9.578 7.703 7.777 1 97.19 274 GLY A CA 1
ATOM 2039 C C . GLY A 1 274 ? 10.055 7.676 6.34 1 97.19 274 GLY A C 1
ATOM 2040 O O . GLY A 1 274 ? 10.617 8.656 5.848 1 97.19 274 GLY A O 1
ATOM 2041 N N . LYS A 1 275 ? 9.805 6.57 5.672 1 98.44 275 LYS A N 1
ATOM 2042 C CA . LYS A 1 275 ? 10.211 6.395 4.281 1 98.44 275 LYS A CA 1
ATOM 2043 C C . LYS A 1 275 ? 9.008 6.5 3.344 1 98.44 275 LYS A C 1
ATOM 2045 O O . LYS A 1 275 ? 9.148 6.359 2.127 1 98.44 275 LYS A O 1
ATOM 2050 N N . GLU A 1 276 ? 7.844 6.723 3.979 1 98.81 276 GLU A N 1
ATOM 2051 C CA . GLU A 1 276 ? 6.582 6.719 3.246 1 98.81 276 GLU A CA 1
ATOM 2052 C C . GLU A 1 276 ? 6.488 5.512 2.314 1 98.81 276 GLU A C 1
ATOM 2054 O O . GLU A 1 276 ? 6.191 5.66 1.127 1 98.81 276 GLU A O 1
ATOM 2059 N N . LEU A 1 277 ? 6.633 4.34 2.865 1 98.81 277 LEU A N 1
ATOM 2060 C CA . LEU A 1 277 ? 6.562 3.096 2.107 1 98.81 277 LEU A CA 1
ATOM 2061 C C . LEU A 1 277 ? 5.121 2.766 1.735 1 98.81 277 LEU A C 1
ATOM 2063 O O . LEU A 1 277 ? 4.188 3.18 2.426 1 98.81 277 LEU A O 1
ATOM 2067 N N . SER A 1 278 ? 4.914 2.125 0.629 1 98.88 278 SER A N 1
ATOM 2068 C CA . SER A 1 278 ? 3.672 1.454 0.26 1 98.88 278 SER A CA 1
ATOM 2069 C C . SER A 1 278 ? 3.82 -0.062 0.324 1 98.88 278 SER A C 1
ATOM 2071 O O . SER A 1 278 ? 4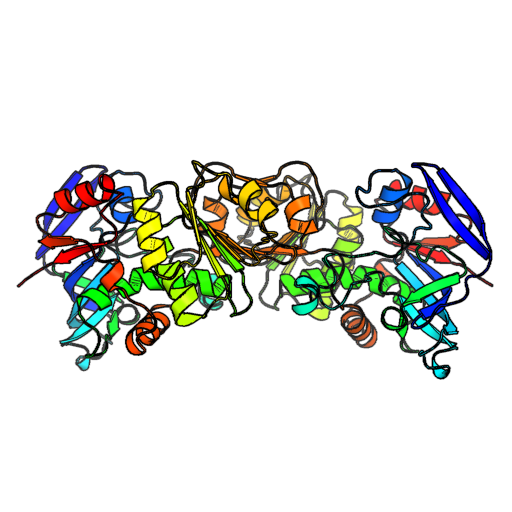.754 -0.624 -0.25 1 98.88 278 SER A O 1
ATOM 2073 N N . ILE A 1 279 ? 2.963 -0.663 1.062 1 98.81 279 ILE A N 1
ATOM 2074 C CA . ILE A 1 279 ? 2.973 -2.115 1.198 1 98.81 279 ILE A CA 1
ATOM 2075 C C . ILE A 1 279 ? 1.722 -2.701 0.547 1 98.81 279 ILE A C 1
ATOM 2077 O O . ILE A 1 279 ? 0.599 -2.379 0.943 1 98.81 279 ILE A O 1
ATOM 2081 N N . PHE A 1 280 ? 1.954 -3.504 -0.407 1 98.88 280 PHE A N 1
ATOM 2082 C CA . PHE A 1 280 ? 0.882 -4.207 -1.101 1 98.88 280 PHE A CA 1
ATOM 2083 C C . PHE A 1 280 ? 0.909 -5.695 -0.771 1 98.88 280 PHE A C 1
ATOM 2085 O O . PHE A 1 280 ? 1.921 -6.215 -0.294 1 98.88 280 PHE A O 1
ATOM 2092 N N . SER A 1 281 ? -0.168 -6.277 -0.988 1 98.75 281 SER A N 1
ATOM 2093 C CA . SER A 1 281 ? -0.241 -7.734 -0.97 1 98.75 281 SER A CA 1
ATOM 2094 C C . SER A 1 281 ? -0.895 -8.273 -2.238 1 98.75 281 SER A C 1
ATOM 2096 O O . SER A 1 281 ? -1.57 -7.531 -2.957 1 98.75 281 SER A O 1
ATOM 2098 N N . SER A 1 282 ? -0.595 -9.469 -2.535 1 98.56 282 SER A N 1
ATOM 2099 C CA . SER A 1 282 ? -1.123 -10.102 -3.74 1 98.56 282 SER A CA 1
ATOM 2100 C C . SER A 1 282 ? -1.654 -11.5 -3.445 1 98.56 282 SER A C 1
ATOM 2102 O O . SER A 1 282 ? -0.979 -12.297 -2.795 1 98.56 282 SER A O 1
ATOM 2104 N N . ARG A 1 283 ? -2.863 -11.742 -3.859 1 97.69 283 ARG A N 1
ATOM 2105 C CA . ARG A 1 283 ? -3.508 -13.047 -3.734 1 97.69 283 ARG A CA 1
ATOM 2106 C C . ARG A 1 283 ? -4.02 -13.531 -5.086 1 97.69 283 ARG A C 1
ATOM 2108 O O . ARG A 1 283 ? -4.797 -12.844 -5.746 1 97.69 283 ARG A O 1
ATOM 2115 N N . LEU A 1 284 ? -3.615 -14.773 -5.492 1 97.88 284 LEU A N 1
ATOM 2116 C CA . LEU A 1 284 ? -4.078 -15.328 -6.758 1 97.88 284 LEU A CA 1
ATOM 2117 C C . LEU A 1 284 ? -3.859 -14.336 -7.898 1 97.88 284 LEU A C 1
ATOM 2119 O O . LEU A 1 284 ? -2.771 -13.773 -8.039 1 97.88 284 LEU A O 1
ATOM 2123 N N . ASN A 1 285 ? -4.738 -14.297 -8.82 1 98.06 285 ASN A N 1
ATOM 2124 C CA . ASN A 1 285 ? -4.688 -13.328 -9.914 1 98.06 285 ASN A CA 1
ATOM 2125 C C . ASN A 1 285 ? -6.027 -12.625 -10.102 1 98.06 285 ASN A C 1
ATOM 2127 O O . ASN A 1 285 ? -7.055 -13.086 -9.594 1 98.06 285 ASN A O 1
ATOM 2131 N N . ALA A 1 286 ? -6.039 -11.5 -10.711 1 98.12 286 ALA A N 1
ATOM 2132 C CA . ALA A 1 286 ? -7.23 -10.711 -11.008 1 98.12 286 ALA A CA 1
ATOM 2133 C C . ALA A 1 286 ? -7.344 -10.438 -12.508 1 98.12 286 ALA A C 1
ATOM 2135 O O . ALA A 1 286 ? -7.008 -9.344 -12.977 1 98.12 286 ALA A O 1
ATOM 2136 N N . ASN A 1 287 ? -7.836 -11.43 -13.195 1 97.94 287 ASN A N 1
ATOM 2137 C CA . ASN A 1 287 ? -8.062 -11.312 -14.633 1 97.94 287 ASN A CA 1
ATOM 2138 C C . ASN A 1 287 ? -6.754 -11.117 -15.391 1 97.94 287 ASN A C 1
ATOM 2140 O O . ASN A 1 287 ? -6.672 -10.273 -16.281 1 97.94 287 ASN A O 1
ATOM 2144 N N . LYS A 1 288 ? -5.777 -11.93 -15.047 1 98.81 288 LYS A N 1
ATOM 2145 C CA . LYS A 1 288 ? -4.449 -11.68 -15.602 1 98.81 288 LYS A CA 1
ATOM 2146 C C . LYS A 1 288 ? -4.133 -12.656 -16.734 1 98.81 288 LYS A C 1
ATOM 2148 O O . LYS A 1 288 ? -3.08 -12.555 -17.359 1 98.81 288 LYS A O 1
ATOM 2153 N N . PHE A 1 289 ? -4.996 -13.625 -17.062 1 98.81 289 PHE A N 1
ATOM 2154 C CA . PHE A 1 289 ? -4.711 -14.633 -18.078 1 98.81 289 PHE A CA 1
ATOM 2155 C C . PHE A 1 289 ? -4.465 -13.984 -19.438 1 98.81 289 PHE A C 1
ATOM 2157 O O . PHE A 1 289 ? -3.475 -14.289 -20.109 1 98.81 289 PHE A O 1
ATOM 2164 N N . PRO A 1 290 ? -5.352 -12.984 -19.844 1 98.5 290 PRO A N 1
ATOM 2165 C CA . PRO A 1 290 ? -5.066 -12.367 -21.141 1 98.5 290 PRO A CA 1
ATOM 2166 C C . PRO A 1 290 ? -3.707 -11.672 -21.172 1 98.5 290 PRO A C 1
ATOM 2168 O O . PRO A 1 290 ? -3.031 -11.68 -22.203 1 98.5 290 PRO A O 1
ATOM 2171 N N . VAL A 1 291 ? -3.318 -11.102 -20.078 1 98.69 291 VAL A N 1
ATOM 2172 C CA . VAL A 1 291 ? -2.039 -10.406 -19.969 1 98.69 291 VAL A CA 1
ATOM 2173 C C . VAL A 1 291 ? -0.895 -11.391 -20.203 1 98.69 291 VAL A C 1
ATOM 2175 O O . VAL A 1 291 ? 0.018 -11.117 -20.984 1 98.69 291 VAL A O 1
ATOM 2178 N N . VAL A 1 292 ? -0.955 -12.531 -19.578 1 98.88 292 VAL A N 1
ATOM 2179 C CA . VAL A 1 292 ? 0.117 -13.516 -19.656 1 98.88 292 VAL A CA 1
ATOM 2180 C C . VAL A 1 292 ? 0.115 -14.164 -21.047 1 98.88 292 VAL A C 1
ATOM 2182 O O . VAL A 1 292 ? 1.176 -14.438 -21.609 1 98.88 292 VAL A O 1
ATOM 2185 N N . ILE A 1 293 ? -1.063 -14.438 -21.609 1 98.69 293 ILE A N 1
ATOM 2186 C CA . ILE A 1 293 ? -1.153 -14.969 -22.953 1 98.69 293 ILE A CA 1
ATOM 2187 C C . ILE A 1 293 ? -0.458 -14.016 -23.938 1 98.69 293 ILE A C 1
ATOM 2189 O O . ILE A 1 293 ? 0.286 -14.453 -24.812 1 98.69 293 ILE A O 1
ATOM 2193 N N . ASP A 1 294 ? -0.689 -12.742 -23.734 1 98.44 294 ASP A N 1
ATOM 2194 C CA . ASP A 1 294 ? -0.034 -11.734 -24.562 1 98.44 294 ASP A CA 1
ATOM 2195 C C . ASP A 1 294 ? 1.482 -11.781 -24.391 1 98.44 294 ASP A C 1
ATOM 2197 O O . ASP A 1 294 ? 2.225 -11.727 -25.375 1 98.44 294 ASP A O 1
ATOM 2201 N N . TRP A 1 295 ? 1.976 -11.906 -23.141 1 98.62 295 TRP A N 1
ATOM 2202 C CA . TRP A 1 295 ? 3.408 -12.008 -22.891 1 98.62 295 TRP A CA 1
ATOM 2203 C C . TRP A 1 295 ? 4.012 -13.211 -23.609 1 98.62 295 TRP A C 1
ATOM 2205 O O . TRP A 1 295 ? 5.094 -13.109 -24.203 1 98.62 295 TRP A O 1
ATOM 2215 N N . LEU A 1 296 ? 3.344 -14.336 -23.5 1 97.62 296 LEU A N 1
ATOM 2216 C CA . LEU A 1 296 ? 3.812 -15.562 -24.141 1 97.62 296 LEU A CA 1
ATOM 2217 C C . LEU A 1 296 ? 3.865 -15.398 -25.656 1 97.62 296 LEU A C 1
ATOM 2219 O O . LEU A 1 296 ? 4.848 -15.789 -26.297 1 97.62 296 LEU A O 1
ATOM 2223 N N . SER A 1 297 ? 2.836 -14.805 -26.203 1 96.75 297 SER A N 1
ATOM 2224 C CA . SER A 1 297 ? 2.742 -14.617 -27.641 1 96.75 297 SER A CA 1
ATOM 2225 C C . SER A 1 297 ? 3.855 -13.711 -28.156 1 96.75 297 SER A C 1
ATOM 2227 O O . SER A 1 297 ? 4.32 -13.867 -29.281 1 96.75 297 SER A O 1
ATOM 2229 N N . LYS A 1 298 ? 4.324 -12.828 -27.344 1 97.19 298 LYS A N 1
ATOM 2230 C CA . LYS A 1 298 ? 5.352 -11.867 -27.734 1 97.19 298 LYS A CA 1
ATOM 2231 C C . LYS A 1 298 ? 6.742 -12.367 -27.359 1 97.19 298 LYS A C 1
ATOM 2233 O O . LYS A 1 298 ? 7.742 -11.703 -27.625 1 97.19 298 LYS A O 1
ATOM 2238 N N . GLY A 1 299 ? 6.812 -13.469 -26.719 1 97.12 299 GLY A N 1
ATOM 2239 C CA . GLY A 1 299 ? 8.086 -14.062 -26.344 1 97.12 299 GLY A CA 1
ATOM 2240 C C . GLY A 1 299 ? 8.789 -13.336 -25.219 1 97.12 299 GLY A C 1
ATOM 2241 O O . GLY A 1 299 ? 10.016 -13.336 -25.125 1 97.12 299 GLY A O 1
ATOM 2242 N N . LEU A 1 300 ? 8.031 -12.703 -24.328 1 98.31 300 LEU A N 1
ATOM 2243 C CA . LEU A 1 300 ? 8.602 -11.875 -23.266 1 98.31 300 LEU A CA 1
ATOM 2244 C C . LEU A 1 300 ? 8.938 -12.719 -22.047 1 98.31 300 LEU A C 1
ATOM 2246 O O . LEU A 1 300 ? 9.688 -12.273 -21.172 1 98.31 300 LEU A O 1
ATOM 2250 N N . ILE A 1 301 ? 8.375 -13.906 -21.906 1 98.44 301 ILE A N 1
ATOM 2251 C CA . ILE A 1 301 ? 8.664 -14.836 -20.828 1 98.44 301 ILE A CA 1
ATOM 2252 C C . ILE A 1 301 ? 9.055 -16.203 -21.391 1 98.44 301 ILE A C 1
ATOM 2254 O O . ILE A 1 301 ? 8.711 -16.516 -22.531 1 98.44 301 ILE A O 1
ATOM 2258 N N . LYS A 1 302 ? 9.75 -16.984 -20.531 1 97.88 302 LYS A N 1
ATOM 2259 C CA . LYS A 1 302 ? 10.305 -18.266 -20.953 1 97.88 302 LYS A CA 1
ATOM 2260 C C . LYS A 1 302 ? 9.906 -19.391 -19.984 1 97.88 302 LYS A C 1
ATOM 2262 O O . LYS A 1 302 ? 10.734 -19.891 -19.234 1 97.88 302 LYS A O 1
ATOM 2267 N N . PRO A 1 303 ? 8.68 -19.891 -20.141 1 98 303 PRO A N 1
ATOM 2268 C CA . PRO A 1 303 ? 8.203 -20.922 -19.219 1 98 303 PRO A CA 1
ATOM 2269 C C . PRO A 1 303 ? 9.055 -22.188 -19.266 1 98 303 PRO A C 1
ATOM 2271 O O . PRO A 1 303 ? 9.141 -22.906 -18.266 1 98 303 PRO A O 1
ATOM 2274 N N . GLU A 1 304 ? 9.703 -22.453 -20.375 1 96.81 304 GLU A N 1
ATOM 2275 C CA . GLU A 1 304 ? 10.492 -23.672 -20.547 1 96.81 304 GLU A CA 1
ATOM 2276 C C . GLU A 1 304 ? 11.625 -23.75 -19.516 1 96.81 304 GLU A C 1
ATOM 2278 O O . GLU A 1 304 ? 12.055 -24.844 -19.141 1 96.81 304 GLU A O 1
ATOM 2283 N N . LYS A 1 305 ? 12.07 -22.609 -19.031 1 96.88 305 LYS A N 1
ATOM 2284 C CA . LYS A 1 305 ? 13.172 -22.562 -18.078 1 96.88 305 LYS A CA 1
ATOM 2285 C C . LYS A 1 305 ? 12.734 -23.078 -16.703 1 96.88 305 LYS A C 1
ATOM 2287 O O . LYS A 1 305 ? 13.57 -23.391 -15.859 1 96.88 305 LYS A O 1
ATOM 2292 N N . LEU A 1 306 ? 11.438 -23.172 -16.516 1 98 306 LEU A N 1
ATOM 2293 C CA . LEU A 1 306 ? 10.945 -23.5 -15.18 1 98 306 LEU A CA 1
ATOM 2294 C C . LEU A 1 306 ? 10.445 -24.938 -15.133 1 98 306 LEU A C 1
ATOM 2296 O O . LEU A 1 306 ? 10.344 -25.531 -14.055 1 98 306 LEU A O 1
ATOM 2300 N N . ILE A 1 307 ? 10.047 -25.5 -16.297 1 98.12 307 ILE A N 1
ATOM 2301 C CA . ILE A 1 307 ? 9.523 -26.859 -16.359 1 98.12 307 ILE A CA 1
ATOM 2302 C C . ILE A 1 307 ? 10.672 -27.859 -16.203 1 98.12 307 ILE A C 1
ATOM 2304 O O . ILE A 1 307 ? 11.562 -27.938 -17.047 1 98.12 307 ILE A O 1
ATOM 2308 N N . THR A 1 308 ? 10.609 -28.672 -15.156 1 97.94 308 THR A N 1
ATOM 2309 C CA . THR A 1 308 ? 11.758 -29.531 -14.883 1 97.94 308 THR A CA 1
ATOM 2310 C C . THR A 1 308 ? 11.375 -31 -15.055 1 97.94 308 THR A C 1
ATOM 2312 O O . THR A 1 308 ? 12.227 -31.828 -15.391 1 97.94 308 THR A O 1
ATOM 2315 N N . HIS A 1 309 ? 10.117 -31.359 -14.781 1 98.25 309 HIS A N 1
ATOM 2316 C CA . HIS A 1 309 ? 9.703 -32.75 -14.828 1 98.25 309 HIS A CA 1
ATOM 2317 C C . HIS A 1 309 ? 8.305 -32.906 -15.422 1 98.25 309 HIS A C 1
ATOM 2319 O O . HIS A 1 309 ? 7.508 -31.953 -15.375 1 98.25 309 HIS A O 1
ATOM 2325 N N . THR A 1 310 ? 8.062 -34 -15.977 1 98.06 310 THR A N 1
ATOM 2326 C CA . THR A 1 310 ? 6.742 -34.406 -16.453 1 98.06 310 THR A CA 1
ATOM 2327 C C . THR A 1 310 ? 6.434 -35.844 -16.047 1 98.06 310 THR A C 1
ATOM 2329 O O . THR A 1 310 ? 7.285 -36.719 -16.188 1 98.06 310 THR A O 1
ATOM 2332 N N . PHE A 1 311 ? 5.316 -36.062 -15.477 1 98.31 311 PHE A N 1
ATOM 2333 C CA . PHE A 1 311 ? 4.852 -37.406 -15.07 1 98.31 311 PHE A CA 1
ATOM 2334 C C . PHE A 1 311 ? 3.502 -37.719 -15.711 1 98.31 311 PHE A C 1
ATOM 2336 O O . PHE A 1 311 ? 2.74 -36.812 -16.047 1 98.31 311 PHE A O 1
ATOM 2343 N N . ASP A 1 312 ? 3.223 -39.062 -15.875 1 98.31 312 ASP A N 1
ATOM 2344 C CA . ASP A 1 312 ? 1.832 -39.469 -16.031 1 98.31 312 ASP A CA 1
ATOM 2345 C C . ASP A 1 312 ? 1.023 -39.156 -14.773 1 98.31 312 ASP A C 1
ATOM 2347 O O . ASP A 1 312 ? 1.498 -39.375 -13.656 1 98.31 312 ASP A O 1
ATOM 2351 N N . PHE A 1 313 ? -0.235 -38.656 -14.945 1 98.25 313 PHE A N 1
ATOM 2352 C CA . PHE A 1 313 ? -1.02 -38.25 -13.789 1 98.25 313 PHE A CA 1
ATOM 2353 C C . PHE A 1 313 ? -1.212 -39.375 -12.805 1 98.25 313 PHE A C 1
ATOM 2355 O O . PHE A 1 313 ? -1.429 -39.156 -11.617 1 98.25 313 PHE A O 1
ATOM 2362 N N . GLN A 1 314 ? -1.123 -40.625 -13.25 1 97.38 314 GLN A N 1
ATOM 2363 C CA . GLN A 1 314 ? -1.296 -41.781 -12.383 1 97.38 314 GLN A CA 1
ATOM 2364 C C . GLN A 1 314 ? -0.166 -41.875 -11.367 1 97.38 314 GLN A C 1
ATOM 2366 O O . GLN A 1 314 ? -0.285 -42.594 -10.367 1 97.38 314 GLN A O 1
ATOM 2371 N N . HIS A 1 315 ? 0.909 -41.156 -11.617 1 97.75 315 HIS A N 1
ATOM 2372 C CA . HIS A 1 315 ? 2.041 -41.125 -10.695 1 97.75 315 HIS A CA 1
ATOM 2373 C C . HIS A 1 315 ? 2.07 -39.844 -9.898 1 97.75 315 HIS A C 1
ATOM 2375 O O . HIS A 1 315 ? 3.143 -39.375 -9.5 1 97.75 315 HIS A O 1
ATOM 2381 N N . VAL A 1 316 ? 0.926 -39.25 -9.703 1 97.94 316 VAL A N 1
ATOM 2382 C CA . VAL A 1 316 ? 0.813 -37.938 -9.062 1 97.94 316 VAL A CA 1
ATOM 2383 C C . VAL A 1 316 ? 1.428 -38 -7.664 1 97.94 316 VAL A C 1
ATOM 2385 O O . VAL A 1 316 ? 2.039 -37.031 -7.211 1 97.94 316 VAL A O 1
ATOM 2388 N N . ALA A 1 317 ? 1.269 -39.062 -6.949 1 97.19 317 ALA A N 1
ATOM 2389 C CA . ALA A 1 317 ? 1.829 -39.188 -5.605 1 97.19 317 ALA A CA 1
ATOM 2390 C C . ALA A 1 317 ? 3.352 -39.062 -5.637 1 97.19 317 ALA A C 1
ATOM 2392 O O . ALA A 1 317 ? 3.941 -38.344 -4.82 1 97.19 317 ALA A O 1
ATOM 2393 N N . ASP A 1 318 ? 3.947 -39.75 -6.559 1 97.69 318 ASP A N 1
ATOM 2394 C CA . ASP A 1 318 ? 5.391 -39.656 -6.746 1 97.69 318 ASP A CA 1
ATOM 2395 C C . ASP A 1 318 ? 5.809 -38.25 -7.156 1 97.69 318 ASP A C 1
ATOM 2397 O O . ASP A 1 318 ? 6.832 -37.719 -6.695 1 97.69 318 ASP A O 1
ATOM 2401 N N . ALA A 1 319 ? 5.055 -37.688 -8.039 1 98.12 319 ALA A N 1
ATOM 2402 C CA . ALA A 1 319 ? 5.344 -36.344 -8.531 1 98.12 319 ALA A CA 1
ATOM 2403 C C . ALA A 1 319 ? 5.309 -35.312 -7.402 1 98.12 319 ALA A C 1
ATOM 2405 O O . ALA A 1 319 ? 6.207 -34.469 -7.285 1 98.12 319 ALA A O 1
ATOM 2406 N N . ILE A 1 320 ? 4.242 -35.375 -6.523 1 97.81 320 ILE A N 1
ATOM 2407 C CA . ILE A 1 320 ? 4.117 -34.469 -5.398 1 97.81 320 ILE A CA 1
ATOM 2408 C C . ILE A 1 320 ? 5.266 -34.688 -4.418 1 97.81 320 ILE A C 1
ATOM 2410 O O . ILE A 1 320 ? 5.836 -33.719 -3.895 1 97.81 320 ILE A O 1
ATOM 2414 N N . SER A 1 321 ? 5.641 -35.938 -4.223 1 97.5 321 SER A N 1
ATOM 2415 C CA . SER A 1 321 ? 6.758 -36.25 -3.342 1 97.5 321 SER A CA 1
ATOM 2416 C C . SER A 1 321 ? 8.062 -35.656 -3.867 1 97.5 321 SER A C 1
ATOM 2418 O O . SER A 1 321 ? 8.844 -35.094 -3.102 1 97.5 321 SER A O 1
ATOM 2420 N N . LEU A 1 322 ? 8.258 -35.812 -5.121 1 97.5 322 LEU A N 1
ATOM 2421 C CA . LEU A 1 322 ? 9.438 -35.219 -5.734 1 97.5 322 LEU A CA 1
ATOM 2422 C C . LEU A 1 322 ? 9.438 -33.719 -5.562 1 97.5 322 LEU A C 1
ATOM 2424 O O . LEU A 1 322 ? 10.453 -33.125 -5.176 1 97.5 322 LEU A O 1
ATOM 2428 N N . PHE A 1 323 ? 8.359 -33.094 -5.812 1 96.44 323 PHE A N 1
ATOM 2429 C CA . PHE A 1 323 ? 8.188 -31.656 -5.672 1 96.44 323 PHE A CA 1
ATOM 2430 C C . PHE A 1 323 ? 8.516 -31.203 -4.25 1 96.44 323 PHE A C 1
ATOM 2432 O O . PHE A 1 323 ? 9.164 -30.172 -4.055 1 96.44 323 PHE A O 1
ATOM 2439 N N . GLU A 1 324 ? 8.102 -31.969 -3.299 1 95.5 324 GLU A N 1
ATOM 2440 C CA . GLU A 1 324 ? 8.297 -31.656 -1.888 1 95.5 324 GLU A CA 1
ATOM 2441 C C . GLU A 1 324 ? 9.75 -31.844 -1.473 1 95.5 324 GLU A C 1
ATOM 2443 O O . GLU A 1 324 ? 10.289 -31.047 -0.697 1 95.5 324 GLU A O 1
ATOM 2448 N N . GLN A 1 325 ? 10.391 -32.781 -2.039 1 96.19 325 GLN A N 1
ATOM 2449 C CA . GLN A 1 325 ? 11.633 -33.281 -1.441 1 96.19 325 GLN A CA 1
ATOM 2450 C C . GLN A 1 325 ? 12.844 -32.75 -2.211 1 96.19 325 GLN A C 1
ATOM 2452 O O . GLN A 1 325 ? 13.93 -32.594 -1.644 1 96.19 325 GLN A O 1
ATOM 2457 N N . ASP A 1 326 ? 12.633 -32.531 -3.463 1 96.12 326 ASP A N 1
ATOM 2458 C CA . ASP A 1 326 ? 13.781 -32.094 -4.262 1 96.12 326 ASP A CA 1
ATOM 2459 C C . ASP A 1 326 ? 13.68 -30.609 -4.609 1 96.12 326 ASP A C 1
ATOM 2461 O O . ASP A 1 326 ? 13.516 -30.25 -5.777 1 96.12 326 ASP A O 1
ATOM 2465 N N . GLN A 1 327 ? 14.023 -29.812 -3.717 1 90.25 327 GLN A N 1
ATOM 2466 C CA . GLN A 1 327 ? 13.93 -28.375 -3.896 1 90.25 327 GLN A CA 1
ATOM 2467 C C . GLN A 1 327 ? 15.086 -27.844 -4.75 1 90.25 327 GLN A C 1
ATOM 2469 O O . GLN A 1 327 ? 15.016 -26.734 -5.281 1 90.25 327 GLN A O 1
ATOM 2474 N N . LYS A 1 328 ? 16.141 -28.562 -4.879 1 94.31 328 LYS A N 1
ATOM 2475 C CA . LYS A 1 328 ? 17.328 -28.125 -5.605 1 94.31 328 LYS A CA 1
ATOM 2476 C C . LYS A 1 328 ? 17.141 -28.281 -7.109 1 94.31 328 LYS A C 1
ATOM 2478 O O . LYS A 1 328 ? 17.609 -27.453 -7.887 1 94.31 328 LYS A O 1
ATOM 2483 N N . HIS A 1 329 ? 16.344 -29.312 -7.453 1 94.62 329 HIS A N 1
ATOM 2484 C CA . HIS A 1 329 ? 16.359 -29.625 -8.883 1 94.62 329 HIS A CA 1
ATOM 2485 C C . HIS A 1 329 ? 14.945 -29.594 -9.461 1 94.62 329 HIS A C 1
ATOM 2487 O O . HIS A 1 329 ? 14.766 -29.641 -10.68 1 94.62 329 HIS A O 1
ATOM 2493 N N . CYS A 1 330 ? 14.016 -29.547 -8.578 1 96.44 330 CYS A N 1
ATOM 2494 C CA . CYS A 1 330 ? 12.625 -29.531 -9.016 1 96.44 330 CYS A CA 1
ATOM 2495 C C . CYS A 1 330 ? 12.039 -28.125 -8.906 1 96.44 330 CYS A C 1
ATOM 2497 O O . CYS A 1 330 ? 12.164 -27.469 -7.867 1 96.44 330 CYS A O 1
ATOM 2499 N N . CYS A 1 331 ? 11.477 -27.625 -9.992 1 96.69 331 CYS A N 1
ATOM 2500 C CA . CYS A 1 331 ? 10.805 -26.328 -10 1 96.69 331 CYS A CA 1
ATOM 2501 C C . CYS A 1 331 ? 9.336 -26.484 -10.383 1 96.69 331 CYS A C 1
ATOM 2503 O O . CYS A 1 331 ? 8.461 -26.516 -9.508 1 96.69 331 CYS A O 1
ATOM 2505 N N . LYS A 1 332 ? 9.039 -26.75 -11.617 1 97.81 332 LYS A N 1
ATOM 2506 C CA . LYS A 1 332 ? 7.676 -27.031 -12.055 1 97.81 332 LYS A CA 1
ATOM 2507 C C . LYS A 1 332 ? 7.547 -28.453 -12.578 1 97.81 332 LYS A C 1
ATOM 2509 O O . LYS A 1 332 ? 8.352 -28.906 -13.398 1 97.81 332 LYS A O 1
ATOM 2514 N N . VAL A 1 333 ? 6.559 -29.125 -12.055 1 98.5 333 VAL A N 1
ATOM 2515 C CA . VAL A 1 333 ? 6.25 -30.5 -12.477 1 98.5 333 VAL A CA 1
ATOM 2516 C C . VAL A 1 333 ? 4.91 -30.516 -13.203 1 98.5 333 VAL A C 1
ATOM 2518 O O . VAL A 1 333 ? 3.912 -29.984 -12.703 1 98.5 333 VAL A O 1
ATOM 2521 N N . LEU A 1 334 ? 4.875 -31.109 -14.391 1 98.38 334 LEU A N 1
ATOM 2522 C CA . LEU A 1 334 ? 3.65 -31.234 -15.172 1 98.38 334 LEU A CA 1
ATOM 2523 C C . LEU A 1 334 ? 3.121 -32.656 -15.109 1 98.38 334 LEU A C 1
ATOM 2525 O O . LEU A 1 334 ? 3.895 -33.625 -14.938 1 98.38 334 LEU A O 1
ATOM 2529 N N . LEU A 1 335 ? 1.88 -32.812 -15.148 1 98.69 335 LEU A N 1
ATOM 2530 C CA . LEU A 1 335 ? 1.181 -34.062 -15.258 1 98.69 335 LEU A CA 1
ATOM 2531 C C . LEU A 1 335 ? 0.516 -34.219 -16.625 1 98.69 335 LEU A C 1
ATOM 2533 O O . LEU A 1 335 ? -0.167 -33.312 -17.078 1 98.69 335 LEU A O 1
ATOM 2537 N N . THR A 1 336 ? 0.685 -35.344 -17.234 1 98.5 336 THR A N 1
ATOM 2538 C CA . THR A 1 336 ? 0.017 -35.625 -18.5 1 98.5 336 THR A CA 1
ATOM 2539 C C . THR A 1 336 ? -1.226 -36.5 -18.266 1 98.5 336 THR A C 1
ATOM 2541 O O . THR A 1 336 ? -1.213 -37.406 -17.438 1 98.5 336 THR A O 1
ATOM 2544 N N . PHE A 1 337 ? -2.352 -36.125 -18.859 1 97 337 PHE A N 1
ATOM 2545 C CA . PHE A 1 337 ? -3.596 -36.906 -18.797 1 97 337 PHE A CA 1
ATOM 2546 C C . PHE A 1 337 ? -3.869 -37.594 -20.125 1 97 337 PHE A C 1
ATOM 2548 O O . PHE A 1 337 ? -4.961 -38.156 -20.328 1 97 337 PHE A O 1
ATOM 2555 N N . SER A 1 338 ? -2.807 -38.125 -20.812 1 76.38 338 SER A N 1
ATOM 2556 C CA . SER A 1 338 ? -2.803 -38.719 -22.125 1 76.38 338 SER A CA 1
ATOM 2557 C C . SER A 1 338 ? -4.059 -39.562 -22.359 1 76.38 338 SER A C 1
ATOM 2559 O O . SER A 1 338 ? -4.688 -40.031 -21.406 1 76.38 338 SER A O 1
ATOM 2561 N N . GLU A 1 339 ? -4.574 -39.688 -23.781 1 60.75 339 GLU A N 1
ATOM 2562 C CA . GLU A 1 339 ? -5.672 -40.406 -24.406 1 60.75 339 GLU A CA 1
ATOM 2563 C C . GLU A 1 339 ? -5.547 -41.906 -24.156 1 60.75 339 GLU A C 1
ATOM 2565 O O . GLU A 1 339 ? -4.441 -42.438 -24.062 1 60.75 339 GLU A O 1
ATOM 2570 N N . MET B 1 1 ? 14.992 41.094 15.469 1 95.94 1 MET B N 1
ATOM 2571 C CA . MET B 1 1 ? 13.695 40.438 15.398 1 95.94 1 MET B CA 1
ATOM 2572 C C . MET B 1 1 ? 13.523 39.438 16.531 1 95.94 1 MET B C 1
ATOM 2574 O O . MET B 1 1 ? 14.508 38.969 17.094 1 95.94 1 MET B O 1
ATOM 2578 N N . LYS B 1 2 ? 12.281 39.219 16.891 1 97.69 2 LYS B N 1
ATOM 2579 C CA . LYS B 1 2 ? 12.008 38.219 17.922 1 97.69 2 LYS B CA 1
ATOM 2580 C C . LYS B 1 2 ? 11.758 36.844 17.281 1 97.69 2 LYS B C 1
ATOM 2582 O O . LYS B 1 2 ? 11.102 36.75 16.25 1 97.69 2 LYS B O 1
ATOM 2587 N N . SER B 1 3 ? 12.32 35.812 17.875 1 98 3 SER B N 1
ATOM 2588 C CA . SER B 1 3 ? 12.125 34.438 17.453 1 98 3 SER B CA 1
ATOM 2589 C C . SER B 1 3 ? 11.875 33.531 18.641 1 98 3 SER B C 1
ATOM 2591 O O . SER B 1 3 ? 12.383 33.781 19.734 1 98 3 SER B O 1
ATOM 2593 N N . ILE B 1 4 ? 11.047 32.594 18.469 1 98.5 4 ILE B N 1
ATOM 2594 C CA . ILE B 1 4 ? 10.789 31.578 19.484 1 98.5 4 ILE B CA 1
ATOM 2595 C C . ILE B 1 4 ? 11.781 30.422 19.328 1 98.5 4 ILE B C 1
ATOM 2597 O O . ILE B 1 4 ? 11.719 29.672 18.375 1 98.5 4 ILE B O 1
ATOM 2601 N N . LEU B 1 5 ? 12.672 30.25 20.281 1 98.12 5 LEU B N 1
ATOM 2602 C CA . LEU B 1 5 ? 13.773 29.297 20.234 1 98.12 5 LEU B CA 1
ATOM 2603 C C . LEU B 1 5 ? 13.609 28.219 21.297 1 98.12 5 LEU B C 1
ATOM 2605 O O . LEU B 1 5 ? 13.359 28.516 22.469 1 98.12 5 LEU B O 1
ATOM 2609 N N . ILE B 1 6 ? 13.578 27 20.875 1 98.25 6 ILE B N 1
ATOM 2610 C CA . ILE B 1 6 ? 13.82 25.891 21.797 1 98.25 6 ILE B CA 1
ATOM 2611 C C . ILE B 1 6 ? 15.32 25.594 21.859 1 98.25 6 ILE B C 1
ATOM 2613 O O . ILE B 1 6 ? 15.891 25.047 20.922 1 98.25 6 ILE B O 1
ATOM 2617 N N . GLU B 1 7 ? 15.93 25.922 22.906 1 97.62 7 GLU B N 1
ATOM 2618 C CA . GLU B 1 7 ? 17.375 25.719 23.062 1 97.62 7 GLU B CA 1
ATOM 2619 C C . GLU B 1 7 ? 17.688 24.234 23.234 1 97.62 7 GLU B C 1
ATOM 2621 O O . GLU B 1 7 ? 18.609 23.719 22.609 1 97.62 7 GLU B O 1
ATOM 2626 N N . LYS B 1 8 ? 17.031 23.641 24.172 1 96.75 8 LYS B N 1
ATOM 2627 C CA . LYS B 1 8 ? 17 22.219 24.484 1 96.75 8 LYS B CA 1
ATOM 2628 C C . LYS B 1 8 ? 15.641 21.812 25.062 1 96.75 8 LYS B C 1
ATOM 2630 O O . LYS B 1 8 ? 14.781 22.656 25.312 1 96.75 8 LYS B O 1
ATOM 2635 N N . PRO B 1 9 ? 15.43 20.547 25.156 1 96.62 9 PRO B N 1
ATOM 2636 C CA . PRO B 1 9 ? 14.117 20.109 25.656 1 96.62 9 PRO B CA 1
ATOM 2637 C C . PRO B 1 9 ? 13.672 20.891 26.891 1 96.62 9 PRO B C 1
ATOM 2639 O O . PRO B 1 9 ? 14.453 21.062 27.844 1 96.62 9 PRO B O 1
ATOM 2642 N N . ASN B 1 10 ? 12.477 21.406 26.812 1 97.31 10 ASN B N 1
ATOM 2643 C CA . ASN B 1 10 ? 11.781 22.094 27.891 1 97.31 10 ASN B CA 1
ATOM 2644 C C . ASN B 1 10 ? 12.383 23.469 28.172 1 97.31 10 ASN B C 1
ATOM 2646 O O . ASN B 1 10 ? 12.164 24.047 29.234 1 97.31 10 ASN B O 1
ATOM 2650 N N . GLN B 1 11 ? 13.156 23.984 27.25 1 97.88 11 GLN B N 1
ATOM 2651 C CA . GLN B 1 11 ? 13.703 25.328 27.375 1 97.88 11 GLN B CA 1
ATOM 2652 C C . GLN B 1 11 ? 13.312 26.188 26.172 1 97.88 11 GLN B C 1
ATOM 2654 O O . GLN B 1 11 ? 14.062 26.281 25.203 1 97.88 11 GLN B O 1
ATOM 2659 N N . LEU B 1 12 ? 12.219 26.844 26.344 1 98.06 12 LEU B N 1
ATOM 2660 C CA . LEU B 1 12 ? 11.68 27.766 25.328 1 98.06 12 LEU B CA 1
ATOM 2661 C C . LEU B 1 12 ? 11.922 29.219 25.734 1 98.06 12 LEU B C 1
ATOM 2663 O O . LEU B 1 12 ? 11.711 29.594 26.891 1 98.06 12 LEU B O 1
ATOM 2667 N N . SER B 1 13 ? 12.453 29.953 24.859 1 97.94 13 SER B N 1
ATOM 2668 C CA . SER B 1 13 ? 12.664 31.375 25.094 1 97.94 13 SER B CA 1
ATOM 2669 C C . SER B 1 13 ? 12.344 32.188 23.859 1 97.94 13 SER B C 1
ATOM 2671 O O . SER B 1 13 ? 12.414 31.688 22.734 1 97.94 13 SER B O 1
ATOM 2673 N N . ILE B 1 14 ? 11.945 33.375 24.016 1 97.81 14 ILE B N 1
ATOM 2674 C CA . ILE B 1 14 ? 11.859 34.375 22.938 1 97.81 14 ILE B CA 1
ATOM 2675 C C . ILE B 1 14 ? 13.133 35.219 22.922 1 97.81 14 ILE B C 1
ATOM 2677 O O . ILE B 1 14 ? 13.422 35.938 23.875 1 97.81 14 ILE B O 1
ATOM 2681 N N . ILE B 1 15 ? 13.812 35.125 21.844 1 97.75 15 ILE B N 1
ATOM 2682 C CA . ILE B 1 15 ? 15.109 35.781 21.781 1 97.75 15 ILE B CA 1
ATOM 2683 C C . ILE B 1 15 ? 15.078 36.844 20.703 1 97.75 15 ILE B C 1
ATOM 2685 O O . ILE B 1 15 ? 14.219 36.844 19.812 1 97.75 15 ILE B O 1
ATOM 2689 N N . GLU B 1 16 ? 16 37.781 20.812 1 97.56 16 GLU B N 1
ATOM 2690 C CA . GLU B 1 16 ? 16.219 38.812 19.797 1 97.56 16 GLU B CA 1
ATOM 2691 C C . GLU B 1 16 ? 17.375 38.406 18.875 1 97.56 16 GLU B C 1
ATOM 2693 O O . GLU B 1 16 ? 18.438 38.031 19.328 1 97.56 16 GLU B O 1
ATOM 2698 N N . ARG B 1 17 ? 17.078 38.438 17.625 1 96 17 ARG B N 1
ATOM 2699 C CA . ARG B 1 17 ? 18.078 38.125 16.609 1 96 17 ARG B CA 1
ATOM 2700 C C . ARG B 1 17 ? 18.047 39.125 15.469 1 96 17 ARG B C 1
ATOM 2702 O O . ARG B 1 17 ? 17.125 39.938 15.375 1 96 17 ARG B O 1
ATOM 2709 N N . GLU B 1 18 ? 19.141 39.156 14.727 1 97.25 18 GLU B N 1
ATOM 2710 C CA . GLU B 1 18 ? 19.172 40.031 13.539 1 97.25 18 GLU B CA 1
ATOM 2711 C C . GLU B 1 18 ? 18.188 39.562 12.484 1 97.25 18 GLU B C 1
ATOM 2713 O O . GLU B 1 18 ? 17.938 38.344 12.352 1 97.25 18 GLU B O 1
ATOM 2718 N N . ILE B 1 19 ? 17.656 40.5 11.781 1 97.81 19 ILE B N 1
ATOM 2719 C CA . ILE B 1 19 ? 16.797 40.156 10.656 1 97.81 19 ILE B CA 1
ATOM 2720 C C . ILE B 1 19 ? 17.625 39.5 9.555 1 97.81 19 ILE B C 1
ATOM 2722 O O . ILE B 1 19 ? 18.609 40.062 9.086 1 97.81 19 ILE B O 1
ATOM 2726 N N . PRO B 1 20 ? 17.266 38.312 9.156 1 97.5 20 PRO B N 1
ATOM 2727 C CA . PRO B 1 20 ? 18.078 37.594 8.148 1 97.5 20 PRO B CA 1
ATOM 2728 C C . PRO B 1 20 ? 17.906 38.188 6.75 1 97.5 20 PRO B C 1
ATOM 2730 O O . PRO B 1 20 ? 16.828 38.688 6.41 1 97.5 20 PRO B O 1
ATOM 2733 N N . THR B 1 21 ? 18.938 38.188 5.988 1 98 21 THR B N 1
ATOM 2734 C CA . THR B 1 21 ? 18.922 38.562 4.578 1 98 21 THR B CA 1
ATOM 2735 C C . THR B 1 21 ? 18.797 37.312 3.693 1 98 21 THR B C 1
ATOM 2737 O O . THR B 1 21 ? 19.531 36.344 3.865 1 98 21 THR B O 1
ATOM 2740 N N . PRO B 1 22 ? 17.859 37.312 2.781 1 98.44 22 PRO B N 1
ATOM 2741 C CA . PRO B 1 22 ? 17.719 36.156 1.921 1 98.44 22 PRO B CA 1
ATOM 2742 C C . PRO B 1 22 ? 18.891 35.969 0.97 1 98.44 22 PRO B C 1
ATOM 2744 O O . PRO B 1 22 ? 19.375 36.938 0.392 1 98.44 22 PRO B O 1
ATOM 2747 N N . SER B 1 23 ? 19.359 34.781 0.857 1 98.19 23 SER B N 1
ATOM 2748 C CA . SER B 1 23 ? 20.391 34.406 -0.117 1 98.19 23 SER B CA 1
ATOM 2749 C C . SER B 1 23 ? 19.781 34.188 -1.495 1 98.19 23 SER B C 1
ATOM 2751 O O . SER B 1 23 ? 18.578 34.375 -1.688 1 98.19 23 SER B O 1
ATOM 2753 N N . ALA B 1 24 ? 20.672 33.844 -2.477 1 98.31 24 ALA B N 1
ATOM 2754 C CA . ALA B 1 24 ? 20.203 33.531 -3.824 1 98.31 24 ALA B CA 1
ATOM 2755 C C . ALA B 1 24 ? 19.141 32.469 -3.801 1 98.31 24 ALA B C 1
ATOM 2757 O O . ALA B 1 24 ? 19.312 31.422 -3.15 1 98.31 24 ALA B O 1
ATOM 2758 N N . GLY B 1 25 ? 17.969 32.719 -4.477 1 98.31 25 GLY B N 1
ATOM 2759 C CA . GLY B 1 25 ? 16.906 31.734 -4.602 1 98.31 25 GLY B CA 1
ATOM 2760 C C . GLY B 1 25 ? 15.969 31.734 -3.406 1 98.31 25 GLY B C 1
ATOM 2761 O O . GLY B 1 25 ? 15.023 30.938 -3.355 1 98.31 25 GLY B O 1
ATOM 2762 N N . GLU B 1 26 ? 16.172 32.688 -2.516 1 98.69 26 GLU B N 1
ATOM 2763 C CA . GLU B 1 26 ? 15.383 32.719 -1.287 1 98.69 26 GLU B CA 1
ATOM 2764 C C . GLU B 1 26 ? 14.539 33.969 -1.19 1 98.69 26 GLU B C 1
ATOM 2766 O O . GLU B 1 26 ? 14.766 34.938 -1.932 1 98.69 26 GLU B O 1
ATOM 2771 N N . VAL B 1 27 ? 13.578 33.969 -0.329 1 98.88 27 VAL B N 1
ATOM 2772 C CA . VAL B 1 27 ? 12.789 35.125 0.029 1 98.88 27 VAL B CA 1
ATOM 2773 C C . VAL B 1 27 ? 12.695 35.25 1.549 1 98.88 27 VAL B C 1
ATOM 2775 O O . VAL B 1 27 ? 12.836 34.25 2.264 1 98.88 27 VAL B O 1
ATOM 2778 N N . ARG B 1 28 ? 12.508 36.438 2 1 98.81 28 ARG B N 1
ATOM 2779 C CA . ARG B 1 28 ? 12.203 36.688 3.404 1 98.81 28 ARG B CA 1
ATOM 2780 C C . ARG B 1 28 ? 10.719 37 3.598 1 98.81 28 ARG B C 1
ATOM 2782 O O . ARG B 1 28 ? 10.148 37.812 2.873 1 98.81 28 ARG B O 1
ATOM 2789 N N . VAL B 1 29 ? 10.141 36.312 4.457 1 98.81 29 VAL B N 1
ATOM 2790 C CA . VAL B 1 29 ? 8.727 36.438 4.77 1 98.81 29 VAL B CA 1
ATOM 2791 C C . VAL B 1 29 ? 8.562 37.156 6.113 1 98.81 29 VAL B C 1
ATOM 2793 O O . VAL B 1 29 ? 9.117 36.719 7.121 1 98.81 29 VAL B O 1
ATOM 2796 N N . LYS B 1 30 ? 7.906 38.281 6.117 1 98.75 30 LYS B N 1
ATOM 2797 C CA . LYS B 1 30 ? 7.426 38.844 7.371 1 98.75 30 LYS B CA 1
ATOM 2798 C C . LYS B 1 30 ? 6.211 38.094 7.895 1 98.75 30 LYS B C 1
ATOM 2800 O O . LYS B 1 30 ? 5.105 38.25 7.375 1 98.75 30 LYS B O 1
ATOM 2805 N N . VAL B 1 31 ? 6.422 37.375 8.93 1 98.75 31 VAL B N 1
ATOM 2806 C CA . VAL B 1 31 ? 5.402 36.438 9.406 1 98.75 31 VAL B CA 1
ATOM 2807 C C . VAL B 1 31 ? 4.273 37.219 10.078 1 98.75 31 VAL B C 1
ATOM 2809 O O . VAL B 1 31 ? 4.523 38.094 10.883 1 98.75 31 VAL B O 1
ATOM 2812 N N . LYS B 1 32 ? 3.078 36.844 9.703 1 98.5 32 LYS B N 1
ATOM 2813 C CA . LYS B 1 32 ? 1.906 37.5 10.297 1 98.5 32 LYS B CA 1
ATOM 2814 C C . LYS B 1 32 ? 1.193 36.531 11.258 1 98.5 32 LYS B C 1
ATOM 2816 O O . LYS B 1 32 ? 0.792 36.938 12.352 1 98.5 32 LYS B O 1
ATOM 2821 N N . LEU B 1 33 ? 1.01 35.344 10.836 1 98.44 33 LEU B N 1
ATOM 2822 C CA . LEU B 1 33 ? 0.315 34.312 11.594 1 98.44 33 LEU B CA 1
ATOM 2823 C C . LEU B 1 33 ? 1.038 32.969 11.477 1 98.44 33 LEU B C 1
ATOM 2825 O O . LEU B 1 33 ? 1.677 32.688 10.453 1 98.44 33 LEU B O 1
ATOM 2829 N N . ALA B 1 34 ? 0.983 32.188 12.492 1 98.62 34 ALA B N 1
ATOM 2830 C CA . ALA B 1 34 ? 1.498 30.828 12.5 1 98.62 34 ALA B CA 1
ATOM 2831 C C . ALA B 1 34 ? 0.579 29.906 13.289 1 98.62 34 ALA B C 1
ATOM 2833 O O . ALA B 1 34 ? -0.274 30.375 14.047 1 98.62 34 ALA B O 1
ATOM 2834 N N . GLY B 1 35 ? 0.678 28.656 13 1 98.44 35 GLY B N 1
ATOM 2835 C CA . GLY B 1 35 ? -0.112 27.672 13.711 1 98.44 35 GLY B CA 1
ATOM 2836 C C . GLY B 1 35 ? 0.732 26.719 14.539 1 98.44 35 GLY B C 1
ATOM 2837 O O . GLY B 1 35 ? 1.818 26.312 14.109 1 98.44 35 GLY B O 1
ATOM 2838 N N . ILE B 1 36 ? 0.211 26.359 15.695 1 98.12 36 ILE B N 1
ATOM 2839 C CA . ILE B 1 36 ? 0.877 25.375 16.547 1 98.12 36 ILE B CA 1
ATOM 2840 C C . ILE B 1 36 ? 0.462 23.969 16.125 1 98.12 36 ILE B C 1
ATOM 2842 O O . ILE B 1 36 ? -0.719 23.703 15.883 1 98.12 36 ILE B O 1
ATOM 2846 N N . CYS B 1 37 ? 1.357 23.094 15.969 1 96.31 37 CYS B N 1
ATOM 2847 C CA . CYS B 1 37 ? 1.145 21.688 15.664 1 96.31 37 CYS B CA 1
ATOM 2848 C C . CYS B 1 37 ? 1.681 20.797 16.781 1 96.31 37 CYS B C 1
ATOM 2850 O O . CYS B 1 37 ? 2.48 21.234 17.609 1 96.31 37 CYS B O 1
ATOM 2852 N N . GLY B 1 38 ? 1.178 19.531 16.844 1 93.56 38 GLY B N 1
ATOM 2853 C CA . GLY B 1 38 ? 1.704 18.578 17.812 1 93.56 38 GLY B CA 1
ATOM 2854 C C . GLY B 1 38 ? 3.211 18.422 17.734 1 93.56 38 GLY B C 1
ATOM 2855 O O . GLY B 1 38 ? 3.873 18.203 18.75 1 93.56 38 GLY B O 1
ATOM 2856 N N . SER B 1 39 ? 3.771 18.5 16.578 1 93.44 39 SER B N 1
ATOM 2857 C CA . SER B 1 39 ? 5.215 18.391 16.406 1 93.44 39 SER B CA 1
ATOM 2858 C C . SER B 1 39 ? 5.961 19.484 17.141 1 93.44 39 SER B C 1
ATOM 2860 O O . SER B 1 39 ? 7.066 19.266 17.641 1 93.44 39 SER B O 1
ATOM 2862 N N . ASP B 1 40 ? 5.449 20.688 17.234 1 96.5 40 ASP B N 1
ATOM 2863 C CA . ASP B 1 40 ? 6.066 21.766 18 1 96.5 40 ASP B CA 1
ATOM 2864 C C . ASP B 1 40 ? 6.184 21.406 19.469 1 96.5 40 ASP B C 1
ATOM 2866 O O . ASP B 1 40 ? 7.23 21.609 20.094 1 96.5 40 ASP B O 1
ATOM 2870 N N . SER B 1 41 ? 5.047 20.906 19.969 1 95.62 41 SER B N 1
ATOM 2871 C CA . SER B 1 41 ? 5.047 20.453 21.344 1 95.62 41 SER B CA 1
ATOM 2872 C C . SER B 1 41 ? 6.07 19.344 21.562 1 95.62 41 SER B C 1
ATOM 2874 O O . SER B 1 41 ? 6.793 19.359 22.562 1 95.62 41 SER B O 1
ATOM 2876 N N . HIS B 1 42 ? 6.105 18.391 20.641 1 94.62 42 HIS B N 1
ATOM 2877 C CA . HIS B 1 42 ? 7.035 17.266 20.766 1 94.62 42 HIS B CA 1
ATOM 2878 C C . HIS B 1 42 ? 8.484 17.75 20.734 1 94.62 42 HIS B C 1
ATOM 2880 O O . HIS B 1 42 ? 9.336 17.188 21.422 1 94.62 42 HIS B O 1
ATOM 2886 N N . ILE B 1 43 ? 8.797 18.719 19.906 1 96 43 ILE B N 1
ATOM 2887 C CA . ILE B 1 43 ? 10.141 19.281 19.875 1 96 43 ILE B CA 1
ATOM 2888 C C . ILE B 1 43 ? 10.43 20 21.188 1 96 43 ILE B C 1
ATOM 2890 O O . ILE B 1 43 ? 11.492 19.812 21.797 1 96 43 ILE B O 1
ATOM 2894 N N . TYR B 1 44 ? 9.461 20.781 21.672 1 97.69 44 TYR B N 1
ATOM 2895 C CA . TYR B 1 44 ? 9.602 21.516 22.938 1 97.69 44 TYR B CA 1
ATOM 2896 C C . TYR B 1 44 ? 9.867 20.562 24.094 1 97.69 44 TYR B C 1
ATOM 2898 O O . TYR B 1 44 ? 10.75 20.797 24.906 1 97.69 44 TYR B O 1
ATOM 2906 N N . ARG B 1 45 ? 9.234 19.406 24.031 1 96.69 45 ARG B N 1
ATOM 2907 C CA . ARG B 1 45 ? 9.312 18.469 25.141 1 96.69 45 ARG B CA 1
ATOM 2908 C C . ARG B 1 45 ? 10.422 17.438 24.906 1 96.69 45 ARG B C 1
ATOM 2910 O O . ARG B 1 45 ? 10.68 16.594 25.766 1 96.69 45 ARG B O 1
ATOM 2917 N N . GLY B 1 46 ? 11.07 17.438 23.812 1 93.81 46 GLY B N 1
ATOM 2918 C CA . GLY B 1 46 ? 12.203 16.578 23.531 1 93.81 46 GLY B CA 1
ATOM 2919 C C . GLY B 1 46 ? 11.797 15.195 23.031 1 93.81 46 GLY B C 1
ATOM 2920 O O . GLY B 1 46 ? 12.57 14.242 23.141 1 93.81 46 GLY B O 1
ATOM 2921 N N . HIS B 1 47 ? 10.602 15.086 22.453 1 88.81 47 HIS B N 1
ATOM 2922 C CA . HIS B 1 47 ? 10.094 13.781 22.062 1 88.81 47 HIS B CA 1
ATOM 2923 C C . HIS B 1 47 ? 10.148 13.609 20.547 1 88.81 47 HIS B C 1
ATOM 2925 O O . HIS B 1 47 ? 9.781 12.555 20.016 1 88.81 47 HIS B O 1
ATOM 2931 N N . ASN B 1 48 ? 10.523 14.578 19.797 1 87.69 48 ASN B N 1
ATOM 2932 C CA . ASN B 1 48 ? 10.664 14.484 18.344 1 87.69 48 ASN B CA 1
ATOM 2933 C C . ASN B 1 48 ? 12.023 13.93 17.953 1 87.69 48 ASN B C 1
ATOM 2935 O O . ASN B 1 48 ? 13.055 14.57 18.188 1 87.69 48 ASN B O 1
ATOM 2939 N N . PRO B 1 49 ? 12.078 12.812 17.344 1 81.56 49 PRO B N 1
ATOM 2940 C CA . PRO B 1 49 ? 13.367 12.164 17.062 1 81.56 49 PRO B CA 1
ATOM 2941 C C . PRO B 1 49 ? 14.141 12.836 15.938 1 81.56 49 PRO B C 1
ATOM 2943 O O . PRO B 1 49 ? 15.32 12.539 15.727 1 81.56 49 PRO B O 1
ATOM 2946 N N . PHE B 1 50 ? 13.625 13.844 15.328 1 85.31 50 PHE B N 1
ATOM 2947 C CA . PHE B 1 50 ? 14.258 14.383 14.133 1 85.31 50 PHE B CA 1
ATOM 2948 C C . PHE B 1 50 ? 14.719 15.82 14.367 1 85.31 50 PHE B C 1
ATOM 2950 O O . PHE B 1 50 ? 15.414 16.391 13.531 1 85.31 50 PHE B O 1
ATOM 2957 N N . ALA B 1 51 ? 14.25 16.344 15.438 1 89.44 51 ALA B N 1
ATOM 2958 C CA . ALA B 1 51 ? 14.555 17.75 15.688 1 89.44 51 ALA B CA 1
ATOM 2959 C C . ALA B 1 51 ? 16.031 17.938 16.031 1 89.44 51 ALA B C 1
ATOM 2961 O O . ALA B 1 51 ? 16.625 17.109 16.719 1 89.44 51 ALA B O 1
ATOM 2962 N N . LYS B 1 52 ? 16.672 19.016 15.531 1 89.88 52 LYS B N 1
ATOM 2963 C CA . LYS B 1 52 ? 18.016 19.469 15.906 1 89.88 52 LYS B CA 1
ATOM 2964 C C . LYS B 1 52 ? 17.953 20.734 16.766 1 89.88 52 LYS B C 1
ATOM 2966 O O . LYS B 1 52 ? 17.344 21.734 16.359 1 89.88 52 LYS B O 1
ATOM 2971 N N . TYR B 1 53 ? 18.578 20.703 17.875 1 95.12 53 TYR B N 1
ATOM 2972 C CA . TYR B 1 53 ? 18.594 21.859 18.781 1 95.12 53 TYR B CA 1
ATOM 2973 C C . TYR B 1 53 ? 19.875 22.656 18.609 1 95.12 53 TYR B C 1
ATOM 2975 O O . TYR B 1 53 ? 20.922 22.094 18.297 1 95.12 53 TYR B O 1
ATOM 2983 N N . PRO B 1 54 ? 19.875 23.984 18.938 1 97.25 54 PRO B N 1
ATOM 2984 C CA . PRO B 1 54 ? 18.672 24.797 19.141 1 97.25 54 PRO B CA 1
ATOM 2985 C C . PRO B 1 54 ? 17.844 24.969 17.859 1 97.25 54 PRO B C 1
ATOM 2987 O O . PRO B 1 54 ? 18.375 24.828 16.766 1 97.25 54 PRO B O 1
ATOM 2990 N N . ARG B 1 55 ? 16.547 25.219 18.062 1 97.62 55 ARG B N 1
ATOM 2991 C CA . ARG B 1 55 ? 15.68 25.281 16.891 1 97.62 55 ARG B CA 1
ATOM 2992 C C . ARG B 1 55 ? 14.602 26.344 17.078 1 97.62 55 ARG B C 1
ATOM 2994 O O . ARG B 1 55 ? 13.938 26.391 18.109 1 97.62 55 ARG B O 1
ATOM 3001 N N . VAL B 1 56 ? 14.602 27.312 16.094 1 98.19 56 VAL B N 1
ATOM 3002 C CA . VAL B 1 56 ? 13.375 28.094 15.953 1 98.19 56 VAL B CA 1
ATOM 3003 C C . VAL B 1 56 ? 12.273 27.203 15.367 1 98.19 56 VAL B C 1
ATOM 3005 O O . VAL B 1 56 ? 12.375 26.766 14.227 1 98.19 56 VAL B O 1
ATOM 3008 N N . ILE B 1 57 ? 11.242 26.984 16.125 1 97.94 57 ILE B N 1
ATOM 3009 C CA . ILE B 1 57 ? 10.234 26.016 15.727 1 97.94 57 ILE B CA 1
ATOM 3010 C C . ILE B 1 57 ? 9.172 26.688 14.867 1 97.94 57 ILE B C 1
ATOM 3012 O O . ILE B 1 57 ? 9.336 27.844 14.453 1 97.94 57 ILE B O 1
ATOM 3016 N N . GLY B 1 58 ? 8.148 25.875 14.508 1 98.06 58 GLY B N 1
ATOM 3017 C CA . GLY B 1 58 ? 7.027 26.359 13.727 1 98.06 58 GLY B CA 1
ATOM 3018 C C . GLY B 1 58 ? 7.141 26.031 12.25 1 98.06 58 GLY B C 1
ATOM 3019 O O . GLY B 1 58 ? 8.039 26.516 11.562 1 98.06 58 GLY B O 1
ATOM 3020 N N . HIS B 1 59 ? 6.199 25.219 11.766 1 98.19 59 HIS B N 1
ATOM 3021 C CA . HIS B 1 59 ? 6.25 24.859 10.352 1 98.19 59 HIS B CA 1
ATOM 3022 C C . HIS B 1 59 ? 4.957 25.234 9.641 1 98.19 59 HIS B C 1
ATOM 3024 O O . HIS B 1 59 ? 4.836 25.062 8.422 1 98.19 59 HIS B O 1
ATOM 3030 N N . GLU B 1 60 ? 3.986 25.719 10.328 1 98.62 60 GLU B N 1
ATOM 3031 C CA . GLU B 1 60 ? 2.742 26.25 9.781 1 98.62 60 GLU B CA 1
ATOM 3032 C C . GLU B 1 60 ? 2.705 27.766 9.875 1 98.62 60 GLU B C 1
ATOM 3034 O O . GLU B 1 60 ? 2.383 28.328 10.922 1 98.62 60 GLU B O 1
ATOM 3039 N N . PHE B 1 61 ? 2.996 28.438 8.703 1 98.62 61 PHE B N 1
ATOM 3040 C CA . PHE B 1 61 ? 2.994 29.891 8.883 1 98.62 61 PHE B CA 1
ATOM 3041 C C . PHE B 1 61 ? 2.715 30.594 7.562 1 98.62 61 PHE B C 1
ATOM 3043 O O . PHE B 1 61 ? 2.846 30 6.492 1 98.62 61 PHE B O 1
ATOM 3050 N N . PHE B 1 62 ? 2.262 31.766 7.738 1 98.25 62 PHE B N 1
ATOM 3051 C CA . PHE B 1 62 ? 1.805 32.688 6.711 1 98.25 62 PHE B CA 1
ATOM 3052 C C . PHE B 1 62 ? 2.379 34.094 6.938 1 98.25 62 PHE B C 1
ATOM 3054 O O . PHE B 1 62 ? 2.572 34.5 8.086 1 98.25 62 PHE B O 1
ATOM 3061 N N . GLY B 1 63 ? 2.635 34.812 5.824 1 98.56 63 GLY B N 1
ATOM 3062 C CA . GLY B 1 63 ? 3.09 36.188 5.922 1 98.56 63 GLY B CA 1
ATOM 3063 C C . GLY B 1 63 ? 3.182 36.875 4.574 1 98.56 63 GLY B C 1
ATOM 3064 O O . GLY B 1 63 ? 2.432 36.562 3.652 1 98.56 63 GLY B O 1
ATOM 3065 N N . VAL B 1 64 ? 4.008 37.938 4.609 1 98.56 64 VAL B N 1
ATOM 3066 C CA . VAL B 1 64 ? 4.191 38.75 3.41 1 98.56 64 VAL B CA 1
ATOM 3067 C C . VAL B 1 64 ? 5.672 38.781 3.033 1 98.56 64 VAL B C 1
ATOM 3069 O O . VAL B 1 64 ? 6.531 39 3.887 1 98.56 64 VAL B O 1
ATOM 3072 N N . ILE B 1 65 ? 5.934 38.531 1.728 1 98.81 65 ILE B N 1
ATOM 3073 C CA . ILE B 1 65 ? 7.316 38.656 1.278 1 98.81 65 ILE B CA 1
ATOM 3074 C C . ILE B 1 65 ? 7.742 40.125 1.345 1 98.81 65 ILE B C 1
ATOM 3076 O O . ILE B 1 65 ? 7.086 41 0.771 1 98.81 65 ILE B O 1
ATOM 3080 N N . ASP B 1 66 ? 8.844 40.406 2.055 1 98.56 66 ASP B N 1
ATOM 3081 C CA . ASP B 1 66 ? 9.281 41.781 2.121 1 98.56 66 ASP B CA 1
ATOM 3082 C C . ASP B 1 66 ? 10.664 41.969 1.511 1 98.56 66 ASP B C 1
ATOM 3084 O O . ASP B 1 66 ? 11.117 43.094 1.287 1 98.56 66 ASP B O 1
ATOM 3088 N N . ALA B 1 67 ? 11.391 40.875 1.247 1 98.75 67 ALA B N 1
ATOM 3089 C CA . ALA B 1 67 ? 12.68 40.906 0.572 1 98.75 67 ALA B CA 1
ATOM 3090 C C . ALA B 1 67 ? 12.906 39.625 -0.251 1 98.75 67 ALA B C 1
ATOM 3092 O O . ALA B 1 67 ? 12.375 38.562 0.076 1 98.75 67 ALA B O 1
ATOM 3093 N N . VAL B 1 68 ? 13.68 39.812 -1.334 1 98.69 68 VAL B N 1
ATOM 3094 C CA . VAL B 1 68 ? 14 38.656 -2.191 1 98.69 68 VAL B CA 1
ATOM 3095 C C . VAL B 1 68 ? 15.508 38.625 -2.438 1 98.69 68 VAL B C 1
ATOM 3097 O O . VAL B 1 68 ? 16.188 39.656 -2.414 1 98.69 68 VAL B O 1
ATOM 3100 N N . GLY B 1 69 ? 16.031 37.406 -2.551 1 98.44 69 GLY B N 1
ATOM 3101 C CA . GLY B 1 69 ? 17.422 37.219 -2.918 1 98.44 69 GLY B CA 1
ATOM 3102 C C . GLY B 1 69 ? 17.656 37.219 -4.418 1 98.44 69 GLY B C 1
ATOM 3103 O O . GLY B 1 69 ? 16.703 37.375 -5.195 1 98.44 69 GLY B O 1
ATOM 3104 N N . ASP B 1 70 ? 18.969 37.062 -4.73 1 97.94 70 ASP B N 1
ATOM 3105 C CA . ASP B 1 70 ? 19.359 37.031 -6.141 1 97.94 70 ASP B CA 1
ATOM 3106 C C . ASP B 1 70 ? 18.625 35.938 -6.879 1 97.94 70 ASP B C 1
ATOM 3108 O O . ASP B 1 70 ? 18.438 34.812 -6.344 1 97.94 70 ASP B O 1
ATOM 3112 N N . GLY B 1 71 ? 18.156 36.25 -8.086 1 98 71 GLY B N 1
ATOM 3113 C CA . GLY B 1 71 ? 17.516 35.25 -8.938 1 98 71 GLY B CA 1
ATOM 3114 C C . GLY B 1 71 ? 16.016 35.156 -8.719 1 98 71 GLY B C 1
ATOM 3115 O O . GLY B 1 71 ? 15.328 34.438 -9.445 1 98 71 GLY B O 1
ATOM 3116 N N . VAL B 1 72 ? 15.523 35.812 -7.684 1 98.5 72 VAL B N 1
ATOM 3117 C CA . VAL B 1 72 ? 14.094 35.844 -7.43 1 98.5 72 VAL B CA 1
ATOM 3118 C C . VAL B 1 72 ? 13.5 37.156 -7.926 1 98.5 72 VAL B C 1
ATOM 3120 O O . VAL B 1 72 ? 14.094 38.219 -7.738 1 98.5 72 VAL B O 1
ATOM 3123 N N . GLU B 1 73 ? 12.398 37.062 -8.594 1 97.94 73 GLU B N 1
ATOM 3124 C CA . GLU B 1 73 ? 11.75 38.25 -9.148 1 97.94 73 GLU B CA 1
ATOM 3125 C C . GLU B 1 73 ? 11.383 39.25 -8.047 1 97.94 73 GLU B C 1
ATOM 3127 O O . GLU B 1 73 ? 10.703 38.906 -7.082 1 97.94 73 GLU B O 1
ATOM 3132 N N . SER B 1 74 ? 11.68 40.469 -8.203 1 97.88 74 SER B N 1
ATOM 3133 C CA . SER B 1 74 ? 11.406 41.531 -7.227 1 97.88 74 SER B CA 1
ATOM 3134 C C . SER B 1 74 ? 9.906 41.781 -7.09 1 97.88 74 SER B C 1
ATOM 3136 O O . SER B 1 74 ? 9.445 42.281 -6.062 1 97.88 74 SER B O 1
ATOM 3138 N N . ALA B 1 75 ? 9.195 41.469 -8.102 1 97.88 75 ALA B N 1
ATOM 3139 C CA . ALA B 1 75 ? 7.746 41.656 -8.117 1 97.88 75 ALA B CA 1
ATOM 3140 C C . ALA B 1 75 ? 7.066 40.844 -7.016 1 97.88 75 ALA B C 1
ATOM 3142 O O . ALA B 1 75 ? 5.906 41.094 -6.688 1 97.88 75 ALA B O 1
ATOM 3143 N N . ARG B 1 76 ? 7.762 39.844 -6.449 1 98.25 76 ARG B N 1
ATOM 3144 C CA . ARG B 1 76 ? 7.164 39 -5.418 1 98.25 76 ARG B CA 1
ATOM 3145 C C . ARG B 1 76 ? 7.094 39.75 -4.086 1 98.25 76 ARG B C 1
ATOM 3147 O O . ARG B 1 76 ? 6.391 39.312 -3.17 1 98.25 76 ARG B O 1
ATOM 3154 N N . VAL B 1 77 ? 7.848 40.844 -3.928 1 98.69 77 VAL B N 1
ATOM 3155 C CA . VAL B 1 77 ? 7.754 41.625 -2.705 1 98.69 77 VAL B CA 1
ATOM 3156 C C . VAL B 1 77 ? 6.328 42.156 -2.527 1 98.69 77 VAL B C 1
ATOM 3158 O O . VAL B 1 77 ? 5.734 42.688 -3.463 1 98.69 77 VAL B O 1
ATOM 3161 N N . GLY B 1 78 ? 5.75 41.906 -1.348 1 98.44 78 GLY B N 1
ATOM 3162 C CA . GLY B 1 78 ? 4.383 42.312 -1.071 1 98.44 78 GLY B CA 1
ATOM 3163 C C . GLY B 1 78 ? 3.389 41.156 -1.183 1 98.44 78 GLY B C 1
ATOM 3164 O O . GLY B 1 78 ? 2.252 41.281 -0.715 1 98.44 78 GLY B O 1
ATOM 3165 N N . GLU B 1 79 ? 3.791 40.031 -1.772 1 98.31 79 GLU B N 1
ATOM 3166 C CA . GLU B 1 79 ? 2.908 38.875 -1.928 1 98.31 79 GLU B CA 1
ATOM 3167 C C . GLU B 1 79 ? 2.57 38.25 -0.576 1 98.31 79 GLU B C 1
ATOM 3169 O O . GLU B 1 79 ? 3.443 38.094 0.281 1 98.31 79 GLU B O 1
ATOM 3174 N N . ARG B 1 80 ? 1.27 37.969 -0.389 1 98.5 80 ARG B N 1
ATOM 3175 C CA . ARG B 1 80 ? 0.845 37.094 0.705 1 98.5 80 ARG B CA 1
ATOM 3176 C C . ARG B 1 80 ? 1.182 35.656 0.411 1 98.5 80 ARG B C 1
ATOM 3178 O O . ARG B 1 80 ? 0.787 35.094 -0.625 1 98.5 80 ARG B O 1
ATOM 3185 N N . VAL B 1 81 ? 1.922 34.969 1.359 1 98.81 81 VAL B N 1
ATOM 3186 C CA . VAL B 1 81 ? 2.365 33.625 1.037 1 98.81 81 VAL B CA 1
ATOM 3187 C C . VAL B 1 81 ? 2.186 32.719 2.254 1 98.81 81 VAL B C 1
ATOM 3189 O O . VAL B 1 81 ? 2.348 33.156 3.395 1 98.81 81 VAL B O 1
ATOM 3192 N N . ALA B 1 82 ? 1.748 31.516 2.045 1 98.81 82 ALA B N 1
ATOM 3193 C CA . ALA B 1 82 ? 1.899 30.406 2.982 1 98.81 82 ALA B CA 1
ATOM 3194 C C . ALA B 1 82 ? 3.119 29.562 2.633 1 98.81 82 ALA B C 1
ATOM 3196 O O . ALA B 1 82 ? 3.41 29.344 1.457 1 98.81 82 ALA B O 1
ATOM 3197 N N . VAL B 1 83 ? 3.812 29.062 3.592 1 98.81 83 VAL B N 1
ATOM 3198 C CA . VAL B 1 83 ? 5.117 28.469 3.342 1 98.81 83 VAL B CA 1
ATOM 3199 C C . VAL B 1 83 ? 5.023 26.953 3.48 1 98.81 83 VAL B C 1
ATOM 3201 O O . VAL B 1 83 ? 4.578 26.438 4.512 1 98.81 83 VAL B O 1
ATOM 3204 N N . ASP B 1 84 ? 5.344 26.219 2.42 1 98.81 84 ASP B N 1
ATOM 3205 C CA . ASP B 1 84 ? 5.574 24.781 2.463 1 98.81 84 ASP B CA 1
ATOM 3206 C C . ASP B 1 84 ? 6.852 24.438 3.23 1 98.81 84 ASP B C 1
ATOM 3208 O O . ASP B 1 84 ? 7.949 24.812 2.812 1 98.81 84 ASP B O 1
ATOM 3212 N N . PRO B 1 85 ? 6.727 23.766 4.336 1 98.62 85 PRO B N 1
ATOM 3213 C CA . PRO B 1 85 ? 7.91 23.562 5.172 1 98.62 85 PRO B CA 1
ATOM 3214 C C . PRO B 1 85 ? 8.852 22.484 4.609 1 98.62 85 PRO B C 1
ATOM 3216 O O . PRO B 1 85 ? 9.953 22.297 5.125 1 98.62 85 PRO B O 1
ATOM 3219 N N . VAL B 1 86 ? 8.516 21.766 3.553 1 98.69 86 VAL B N 1
ATOM 3220 C CA . VAL B 1 86 ? 9.297 20.672 3 1 98.69 86 VAL B CA 1
ATOM 3221 C C . VAL B 1 86 ? 10.344 21.203 2.031 1 98.69 86 VAL B C 1
ATOM 3223 O O . VAL B 1 86 ? 10 21.797 1.005 1 98.69 86 VAL B O 1
ATOM 3226 N N . VAL B 1 87 ? 11.555 21.062 2.375 1 98.38 87 VAL B N 1
ATOM 3227 C CA . VAL B 1 87 ? 12.672 21.422 1.507 1 98.38 87 VAL B CA 1
ATOM 3228 C C . VAL B 1 87 ? 13.391 20.156 1.042 1 98.38 87 VAL B C 1
ATOM 3230 O O . VAL B 1 87 ? 13.773 19.312 1.859 1 98.38 87 VAL B O 1
ATOM 3233 N N . SER B 1 88 ? 13.531 19.953 -0.254 1 98.12 88 SER B N 1
ATOM 3234 C CA . SER B 1 88 ? 14.078 18.734 -0.842 1 98.12 88 SER B CA 1
ATOM 3235 C C . SER B 1 88 ? 15.102 19.062 -1.929 1 98.12 88 SER B C 1
ATOM 3237 O O . SER B 1 88 ? 15.211 20.203 -2.367 1 98.12 88 SER B O 1
ATOM 3239 N N . CYS B 1 89 ? 15.898 18.094 -2.381 1 97.5 89 CYS B N 1
ATOM 3240 C CA . CYS B 1 89 ? 16.984 18.297 -3.336 1 97.5 89 CYS B CA 1
ATOM 3241 C C . CYS B 1 89 ? 16.438 18.391 -4.758 1 97.5 89 CYS B C 1
ATOM 3243 O O . CYS B 1 89 ? 17.062 19 -5.625 1 97.5 89 CYS B O 1
ATOM 3245 N N . GLY B 1 90 ? 15.359 17.703 -5.023 1 97.06 90 GLY B N 1
ATOM 3246 C CA . GLY B 1 90 ? 14.719 17.766 -6.328 1 97.06 90 GLY B CA 1
ATOM 3247 C C . GLY B 1 90 ? 15.273 16.75 -7.316 1 97.06 90 GLY B C 1
ATOM 3248 O O . GLY B 1 90 ? 14.766 16.625 -8.43 1 97.06 90 GLY B O 1
ATOM 3249 N N . HIS B 1 91 ? 16.328 15.93 -6.836 1 96.75 91 HIS B N 1
ATOM 3250 C CA . HIS B 1 91 ? 16.938 15.094 -7.863 1 96.75 91 HIS B CA 1
ATOM 3251 C C . HIS B 1 91 ? 17.125 13.664 -7.367 1 96.75 91 HIS B C 1
ATOM 3253 O O . HIS B 1 91 ? 17.375 12.75 -8.164 1 96.75 91 HIS B O 1
ATOM 3259 N N . CYS B 1 92 ? 17.094 13.406 -6.105 1 96.81 92 CYS B N 1
ATOM 3260 C CA . CYS B 1 92 ? 17.234 12.039 -5.637 1 96.81 92 CYS B CA 1
ATOM 3261 C C . CYS B 1 92 ? 16.062 11.18 -6.086 1 96.81 92 CYS B C 1
ATOM 3263 O O . CYS B 1 92 ? 15.117 11.688 -6.684 1 96.81 92 CYS B O 1
ATOM 3265 N N . TYR B 1 93 ? 16.047 9.922 -5.773 1 96.69 93 TYR B N 1
ATOM 3266 C CA . TYR B 1 93 ? 15.023 9 -6.254 1 96.69 93 TYR B CA 1
ATOM 3267 C C . TYR B 1 93 ? 13.641 9.438 -5.773 1 96.69 93 TYR B C 1
ATOM 3269 O O . TYR B 1 93 ? 12.742 9.664 -6.586 1 96.69 93 TYR B O 1
ATOM 3277 N N . PRO B 1 94 ? 13.43 9.648 -4.465 1 98.31 94 PRO B N 1
ATOM 3278 C CA . PRO B 1 94 ? 12.094 10.086 -4.051 1 98.31 94 PRO B CA 1
ATOM 3279 C C . PRO B 1 94 ? 11.648 11.367 -4.762 1 98.31 94 PRO B C 1
ATOM 3281 O O . PRO B 1 94 ? 10.508 11.453 -5.215 1 98.31 94 PRO B O 1
ATOM 3284 N N . CYS B 1 95 ? 12.555 12.312 -4.883 1 98 95 CYS B N 1
ATOM 3285 C CA . CYS B 1 95 ? 12.211 13.562 -5.551 1 98 95 CYS B CA 1
ATOM 3286 C C . CYS B 1 95 ? 11.844 13.312 -7.008 1 98 95 CYS B C 1
ATOM 3288 O O . CYS B 1 95 ? 10.898 13.922 -7.527 1 98 95 CYS B O 1
ATOM 3290 N N . SER B 1 96 ? 12.531 12.391 -7.621 1 97.06 96 SER B N 1
ATOM 3291 C CA . SER B 1 96 ? 12.352 12.141 -9.047 1 97.06 96 SER B CA 1
ATOM 3292 C C . SER B 1 96 ? 11.008 11.484 -9.328 1 97.06 96 SER B C 1
ATOM 3294 O O . SER B 1 96 ? 10.508 11.547 -10.453 1 97.06 96 SER B O 1
ATOM 3296 N N . ILE B 1 97 ? 10.438 10.875 -8.32 1 96.94 97 ILE B N 1
ATOM 3297 C CA . ILE B 1 97 ? 9.172 10.203 -8.562 1 96.94 97 ILE B CA 1
ATOM 3298 C C . ILE B 1 97 ? 8.039 10.945 -7.859 1 96.94 97 ILE B C 1
ATOM 3300 O O . ILE B 1 97 ? 7.004 10.359 -7.535 1 96.94 97 ILE B O 1
ATOM 3304 N N . GLY B 1 98 ? 8.258 12.203 -7.5 1 97.38 98 GLY B N 1
ATOM 3305 C CA . GLY B 1 98 ? 7.207 13.078 -7.012 1 97.38 98 GLY B CA 1
ATOM 3306 C C . GLY B 1 98 ? 6.969 12.961 -5.52 1 97.38 98 GLY B C 1
ATOM 3307 O O . GLY B 1 98 ? 5.871 13.234 -5.035 1 97.38 98 GLY B O 1
ATOM 3308 N N . LYS B 1 99 ? 8.023 12.523 -4.746 1 98.38 99 LYS B N 1
ATOM 3309 C CA . LYS B 1 99 ? 7.895 12.367 -3.301 1 98.38 99 LYS B CA 1
ATOM 3310 C C . LYS B 1 99 ? 9.008 13.109 -2.568 1 98.38 99 LYS B C 1
ATOM 3312 O O . LYS B 1 99 ? 9.758 12.508 -1.802 1 98.38 99 LYS B O 1
ATOM 3317 N N . PRO B 1 100 ? 9.008 14.438 -2.689 1 98.56 100 PRO B N 1
ATOM 3318 C CA . PRO B 1 100 ? 10.062 15.219 -2.043 1 98.56 100 PRO B CA 1
ATOM 3319 C C . PRO B 1 100 ? 10.008 15.148 -0.519 1 98.56 100 PRO B C 1
ATOM 3321 O O . PRO B 1 100 ? 10.977 15.492 0.159 1 98.56 100 PRO B O 1
ATOM 3324 N N . ASN B 1 101 ? 8.875 14.742 0.012 1 98.56 101 ASN B N 1
ATOM 3325 C CA . ASN B 1 101 ? 8.625 14.688 1.449 1 98.56 101 ASN B CA 1
ATOM 3326 C C . ASN B 1 101 ? 9.469 13.609 2.121 1 98.56 101 ASN B C 1
ATOM 3328 O O . ASN B 1 101 ? 9.578 13.578 3.348 1 98.56 101 ASN B O 1
ATOM 3332 N N . VAL B 1 102 ? 10.086 12.742 1.358 1 98.56 102 VAL B N 1
ATOM 3333 C CA . VAL B 1 102 ? 11.008 11.75 1.902 1 98.56 102 VAL B CA 1
ATOM 3334 C C . VAL B 1 102 ? 12.328 11.805 1.138 1 98.56 102 VAL B C 1
ATOM 3336 O O . VAL B 1 102 ? 12.953 10.766 0.897 1 98.56 102 VAL B O 1
ATOM 3339 N N . CYS B 1 103 ? 12.711 12.977 0.78 1 98.31 103 CYS B N 1
ATOM 3340 C CA . CYS B 1 103 ? 13.977 13.266 0.128 1 98.31 103 CYS B CA 1
ATOM 3341 C C . CYS B 1 103 ? 15.148 12.766 0.967 1 98.31 103 CYS B C 1
ATOM 3343 O O . CYS B 1 103 ? 15.102 12.812 2.197 1 98.31 103 CYS B O 1
ATOM 3345 N N . THR B 1 104 ? 16.266 12.359 0.284 1 96.44 104 THR B N 1
ATOM 3346 C CA . THR B 1 104 ? 17.453 11.859 0.959 1 96.44 104 THR B CA 1
ATOM 3347 C C . THR B 1 104 ? 18.109 12.961 1.783 1 96.44 104 THR B C 1
ATOM 3349 O O . THR B 1 104 ? 18.844 12.68 2.74 1 96.44 104 THR B O 1
ATOM 3352 N N . THR B 1 105 ? 17.844 14.211 1.462 1 97.06 105 THR B N 1
ATOM 3353 C CA . THR B 1 105 ? 18.375 15.336 2.219 1 97.06 105 THR B CA 1
ATOM 3354 C C . THR B 1 105 ? 17.25 16.234 2.723 1 97.06 105 THR B C 1
ATOM 3356 O O . THR B 1 105 ? 17.375 17.453 2.725 1 97.06 105 THR B O 1
ATOM 3359 N N . LEU B 1 106 ? 16.219 15.672 3.049 1 97.56 106 LEU B N 1
ATOM 3360 C CA . LEU B 1 106 ? 15.008 16.359 3.49 1 97.56 106 LEU B CA 1
ATOM 3361 C C . LEU B 1 106 ? 15.32 17.328 4.637 1 97.56 106 LEU B C 1
ATOM 3363 O O . LEU B 1 106 ? 16.016 16.953 5.586 1 97.56 106 LEU B O 1
ATOM 3367 N N . ALA B 1 107 ? 14.93 18.516 4.523 1 97.25 107 ALA B N 1
ATOM 3368 C CA . ALA B 1 107 ? 14.883 19.453 5.633 1 97.25 107 ALA B CA 1
ATOM 3369 C C . ALA B 1 107 ? 13.484 20.031 5.809 1 97.25 107 ALA B C 1
ATOM 3371 O O . ALA B 1 107 ? 12.875 20.5 4.844 1 97.25 107 ALA B O 1
ATOM 3372 N N . VAL B 1 108 ? 13.031 19.953 7.02 1 97.81 108 VAL B N 1
ATOM 3373 C CA . VAL B 1 108 ? 11.719 20.5 7.344 1 97.81 108 VAL B CA 1
ATOM 3374 C C . VAL B 1 108 ? 11.883 21.766 8.172 1 97.81 108 VAL B C 1
ATOM 3376 O O . VAL B 1 108 ? 12.492 21.75 9.242 1 97.81 108 VAL B O 1
ATOM 3379 N N . LEU B 1 109 ? 11.367 22.859 7.656 1 98 109 LEU B N 1
ATOM 3380 C CA . LEU B 1 109 ? 11.383 24.109 8.398 1 98 109 LEU B CA 1
ATOM 3381 C C . LEU B 1 109 ? 10.664 23.953 9.734 1 98 109 LEU B C 1
ATOM 3383 O O . LEU B 1 109 ? 9.562 23.406 9.797 1 98 109 LEU B O 1
ATOM 3387 N N . GLY B 1 110 ? 11.305 24.391 10.797 1 97.38 110 GLY B N 1
ATOM 3388 C CA . GLY B 1 110 ? 10.742 24.281 12.133 1 97.38 110 GLY B CA 1
ATOM 3389 C C . GLY B 1 110 ? 11.156 23 12.844 1 97.38 110 GLY B C 1
ATOM 3390 O O . GLY B 1 110 ? 10.867 22.828 14.031 1 97.38 110 GLY B O 1
ATOM 3391 N N . VAL B 1 111 ? 11.82 22.094 12.086 1 95.94 111 VAL B N 1
ATOM 3392 C CA . VAL B 1 111 ? 12.227 20.812 12.656 1 95.94 111 VAL B CA 1
ATOM 3393 C C . VAL B 1 111 ? 13.727 20.609 12.453 1 95.94 111 VAL B C 1
ATOM 3395 O O . VAL B 1 111 ? 14.492 20.625 13.422 1 95.94 111 VAL B O 1
ATOM 3398 N N . HIS B 1 112 ? 14.164 20.578 11.188 1 95.31 112 HIS B N 1
ATOM 3399 C CA . HIS B 1 112 ? 15.57 20.406 10.82 1 95.31 112 HIS B CA 1
ATOM 3400 C C . HIS B 1 112 ? 16.25 21.75 10.625 1 95.31 112 HIS B C 1
ATOM 3402 O O . HIS B 1 112 ? 17.469 21.875 10.828 1 95.31 112 HIS B O 1
ATOM 3408 N N . ALA B 1 113 ? 15.5 22.688 10.18 1 95.81 113 ALA B N 1
ATOM 3409 C CA . ALA B 1 113 ? 15.914 24.062 9.977 1 95.81 113 ALA B CA 1
ATOM 3410 C C . ALA B 1 113 ? 14.969 25.031 10.68 1 95.81 113 ALA B C 1
ATOM 3412 O O . ALA B 1 113 ? 13.859 24.656 11.062 1 95.81 113 ALA B O 1
ATOM 3413 N N . ASP B 1 114 ? 15.422 26.219 10.82 1 97.5 114 ASP B N 1
ATOM 3414 C CA . ASP B 1 114 ? 14.609 27.219 11.523 1 97.5 114 ASP B CA 1
ATOM 3415 C C . ASP B 1 114 ? 13.281 27.438 10.82 1 97.5 114 ASP B C 1
ATOM 3417 O O . ASP B 1 114 ? 13.227 27.5 9.586 1 97.5 114 ASP B O 1
ATOM 3421 N N . GLY B 1 115 ? 12.258 27.578 11.695 1 97.75 115 GLY B N 1
ATOM 3422 C CA . GLY B 1 115 ? 10.906 27.656 11.156 1 97.75 115 GLY B CA 1
ATOM 3423 C C . GLY B 1 115 ? 10.312 29.047 11.234 1 97.75 115 GLY B C 1
ATOM 3424 O O . GLY B 1 115 ? 11.039 30.047 11.148 1 97.75 115 GLY B O 1
ATOM 3425 N N . GLY B 1 116 ? 9.016 29.078 11.258 1 97.94 116 GLY B N 1
ATOM 3426 C CA . GLY B 1 116 ? 8.289 30.328 11.062 1 97.94 116 GLY B CA 1
ATOM 3427 C C . GLY B 1 116 ? 7.871 30.984 12.359 1 97.94 116 GLY B C 1
ATOM 3428 O O . GLY B 1 116 ? 7.238 32.031 12.352 1 97.94 116 GLY B O 1
ATOM 3429 N N . PHE B 1 117 ? 8.164 30.359 13.539 1 98.62 117 PHE B N 1
ATOM 3430 C CA . PHE B 1 117 ? 7.859 31.047 14.789 1 98.62 117 PHE B CA 1
ATOM 3431 C C . PHE B 1 117 ? 8.867 32.156 15.055 1 98.62 117 PHE B C 1
ATOM 3433 O O . PHE B 1 117 ? 9.57 32.125 16.062 1 98.62 117 PHE B O 1
ATOM 3440 N N . SER B 1 118 ? 8.867 33.094 14.227 1 98.38 118 SER B N 1
ATOM 3441 C CA . SER B 1 118 ? 9.742 34.25 14.188 1 98.38 118 SER B CA 1
ATOM 3442 C C . SER B 1 118 ? 9.086 35.406 13.438 1 98.38 118 SER B C 1
ATOM 3444 O O . SER B 1 118 ? 8.227 35.188 12.578 1 98.38 118 SER B O 1
ATOM 3446 N N . GLU B 1 119 ? 9.484 36.625 13.797 1 98.56 119 GLU B N 1
ATOM 3447 C CA . GLU B 1 119 ? 8.906 37.781 13.109 1 98.56 119 GLU B CA 1
ATOM 3448 C C . GLU B 1 119 ? 9.234 37.75 11.617 1 98.56 119 GLU B C 1
ATOM 3450 O O . GLU B 1 119 ? 8.43 38.219 10.797 1 98.56 119 GLU B O 1
ATOM 3455 N N . TYR B 1 120 ? 10.453 37.25 11.289 1 98.44 120 TYR B N 1
ATOM 3456 C CA . TYR B 1 120 ? 10.875 37.062 9.914 1 98.44 120 TYR B CA 1
ATOM 3457 C C . TYR B 1 120 ? 11.43 35.656 9.711 1 98.44 120 TYR B C 1
ATOM 3459 O O . TYR B 1 120 ? 12.086 35.094 10.609 1 98.44 120 TYR B O 1
ATOM 3467 N N . ALA B 1 121 ? 11.234 35.125 8.57 1 98.44 121 ALA B N 1
ATOM 3468 C CA . ALA B 1 121 ? 11.789 33.812 8.188 1 98.44 121 ALA B CA 1
ATOM 3469 C C . ALA B 1 121 ? 12.281 33.844 6.746 1 98.44 121 ALA B C 1
ATOM 3471 O O . ALA B 1 121 ? 11.625 34.406 5.863 1 98.44 121 ALA B O 1
ATOM 3472 N N . VAL B 1 122 ? 13.414 33.281 6.5 1 98.62 122 VAL B N 1
ATOM 3473 C CA . VAL B 1 122 ? 13.938 33.125 5.145 1 98.62 122 VAL B CA 1
ATOM 3474 C C . VAL B 1 122 ? 13.703 31.703 4.668 1 98.62 122 VAL B C 1
ATOM 3476 O O . VAL B 1 122 ? 14.023 30.75 5.375 1 98.62 122 VAL B O 1
ATOM 3479 N N . VAL B 1 123 ? 13.141 31.578 3.484 1 98.69 123 VAL B N 1
ATOM 3480 C CA . VAL B 1 123 ? 12.812 30.281 2.928 1 98.69 123 VAL B CA 1
ATOM 3481 C C . VAL B 1 123 ? 13.133 30.25 1.436 1 98.69 123 VAL B C 1
ATOM 3483 O O . VAL B 1 123 ? 13.258 31.297 0.805 1 98.69 123 VAL B O 1
ATOM 3486 N N . PRO B 1 124 ? 13.352 29.031 0.836 1 98.38 124 PRO B N 1
ATOM 3487 C CA . PRO B 1 124 ? 13.438 29 -0.625 1 98.38 124 PRO B CA 1
ATOM 3488 C C . PRO B 1 124 ? 12.219 29.625 -1.306 1 98.38 124 PRO B C 1
ATOM 3490 O O . PRO B 1 124 ? 11.094 29.422 -0.862 1 98.38 124 PRO B O 1
ATOM 3493 N N . ALA B 1 125 ? 12.453 30.375 -2.371 1 98.69 125 ALA B N 1
ATOM 3494 C CA . ALA B 1 125 ? 11.375 31.078 -3.066 1 98.69 125 ALA B CA 1
ATOM 3495 C C . ALA B 1 125 ? 10.281 30.109 -3.504 1 98.69 125 ALA B C 1
ATOM 3497 O O . ALA B 1 125 ? 9.094 30.422 -3.441 1 98.69 125 ALA B O 1
ATOM 3498 N N . LYS B 1 126 ? 10.664 28.922 -3.889 1 97.56 126 LYS B N 1
ATOM 3499 C CA . LYS B 1 126 ? 9.727 27.938 -4.418 1 97.56 126 LYS B CA 1
ATOM 3500 C C . LYS B 1 126 ? 8.82 27.391 -3.314 1 97.56 126 LYS B C 1
ATOM 3502 O O . LYS B 1 126 ? 7.781 26.797 -3.596 1 97.56 126 LYS B O 1
ATOM 3507 N N . ASN B 1 127 ? 9.172 27.562 -2.072 1 98.62 127 ASN B N 1
ATOM 3508 C CA . ASN B 1 127 ? 8.398 27.062 -0.943 1 98.62 127 ASN B CA 1
ATOM 3509 C C . ASN B 1 127 ? 7.352 28.078 -0.485 1 98.62 127 ASN B C 1
ATOM 3511 O O . ASN B 1 127 ? 6.484 27.75 0.328 1 98.62 127 ASN B O 1
ATOM 3515 N N . ALA B 1 128 ? 7.465 29.297 -0.937 1 98.81 128 ALA B N 1
ATOM 3516 C CA . ALA B 1 128 ? 6.52 30.344 -0.595 1 98.81 128 ALA B CA 1
ATOM 3517 C C . ALA B 1 128 ? 5.387 30.422 -1.616 1 98.81 128 ALA B C 1
ATOM 3519 O O . ALA B 1 128 ? 5.57 30.953 -2.717 1 98.81 128 ALA B O 1
ATOM 3520 N N . TRP B 1 129 ? 4.184 30 -1.224 1 98.88 129 TRP B N 1
ATOM 3521 C CA . TRP B 1 129 ? 3.066 29.891 -2.158 1 98.88 129 TRP B CA 1
ATOM 3522 C C . TRP B 1 129 ? 2.143 31.109 -2.029 1 98.88 129 TRP B C 1
ATOM 3524 O O . TRP B 1 129 ? 1.668 31.422 -0.936 1 98.88 129 TRP B O 1
ATOM 3534 N N . LYS B 1 130 ? 1.89 31.703 -3.111 1 98.62 130 LYS B N 1
ATOM 3535 C CA . LYS B 1 130 ? 1.036 32.875 -3.141 1 98.62 130 LYS B CA 1
ATOM 3536 C C . LYS B 1 130 ? -0.392 32.531 -2.729 1 98.62 130 LYS B C 1
ATOM 3538 O O . LYS B 1 130 ? -0.958 31.547 -3.189 1 98.62 130 LYS B O 1
ATOM 3543 N N . ILE B 1 131 ? -0.949 33.344 -1.914 1 98.44 131 ILE B N 1
ATOM 3544 C CA . ILE B 1 131 ? -2.307 33.156 -1.416 1 98.44 131 ILE B CA 1
ATOM 3545 C C . ILE B 1 131 ? -3.258 34.094 -2.148 1 98.44 131 ILE B C 1
ATOM 3547 O O . ILE B 1 131 ? -3.047 35.312 -2.16 1 98.44 131 ILE B O 1
ATOM 3551 N N . PRO B 1 132 ? -4.273 33.562 -2.742 1 97.62 132 PRO B N 1
ATOM 3552 C CA . PRO B 1 132 ? -5.262 34.438 -3.391 1 97.62 132 PRO B CA 1
ATOM 3553 C C . PRO B 1 132 ? -5.871 35.438 -2.43 1 97.62 132 PRO B C 1
ATOM 3555 O O . PRO B 1 132 ? -6.039 35.156 -1.242 1 97.62 132 PRO B O 1
ATOM 3558 N N . GLU B 1 133 ? -6.293 36.562 -2.912 1 95.75 133 GLU B N 1
ATOM 3559 C CA . GLU B 1 133 ? -6.836 37.656 -2.119 1 95.75 133 GLU B CA 1
ATOM 3560 C C . GLU B 1 133 ? -8.086 37.219 -1.357 1 95.75 133 GLU B C 1
ATOM 3562 O O . GLU B 1 133 ? -8.336 37.688 -0.245 1 95.75 133 GLU B O 1
ATOM 3567 N N . ALA B 1 134 ? -8.797 36.281 -1.956 1 94.75 134 ALA B N 1
ATOM 3568 C CA . ALA B 1 134 ? -10.078 35.875 -1.391 1 94.75 134 ALA B CA 1
ATOM 3569 C C . ALA B 1 134 ? -9.875 35 -0.173 1 94.75 134 ALA B C 1
ATOM 3571 O O . ALA B 1 134 ? -10.805 34.781 0.606 1 94.75 134 ALA B O 1
ATOM 3572 N N . VAL B 1 135 ? -8.711 34.5 0.054 1 96.25 135 VAL B N 1
ATOM 3573 C CA . VAL B 1 135 ? -8.43 33.594 1.166 1 96.25 135 VAL B CA 1
ATOM 3574 C C . VAL B 1 135 ? -8.008 34.406 2.391 1 96.25 135 VAL B C 1
ATOM 3576 O O . VAL B 1 135 ? -7.012 35.125 2.348 1 96.25 135 VAL B O 1
ATOM 3579 N N . ALA B 1 136 ? -8.758 34.25 3.471 1 96.19 136 ALA B N 1
ATOM 3580 C CA . ALA B 1 136 ? -8.438 34.938 4.711 1 96.19 136 ALA B CA 1
ATOM 3581 C C . ALA B 1 136 ? -7.09 34.5 5.266 1 96.19 136 ALA B C 1
ATOM 3583 O O . ALA B 1 136 ? -6.688 33.344 5.074 1 96.19 136 ALA B O 1
ATOM 3584 N N . ASP B 1 137 ? -6.43 35.375 6 1 96.5 137 ASP B N 1
ATOM 3585 C CA . ASP B 1 137 ? -5.102 35.125 6.535 1 96.5 137 ASP B CA 1
ATOM 3586 C C . ASP B 1 137 ? -5.109 33.875 7.43 1 96.5 137 ASP B C 1
ATOM 3588 O O . ASP B 1 137 ? -4.219 33.031 7.332 1 96.5 137 ASP B O 1
ATOM 3592 N N . GLN B 1 138 ? -6.145 33.781 8.266 1 97 138 GLN B N 1
ATOM 3593 C CA . GLN B 1 138 ? -6.191 32.656 9.195 1 97 138 GLN B CA 1
ATOM 3594 C C . GLN B 1 138 ? -6.34 31.328 8.453 1 97 138 GLN B C 1
ATOM 3596 O O . GLN B 1 138 ? -5.824 30.312 8.898 1 97 138 GLN B O 1
ATOM 3601 N N . TYR B 1 139 ? -6.973 31.344 7.27 1 97.94 139 TYR B N 1
ATOM 3602 C CA . TYR B 1 139 ? -7.137 30.141 6.477 1 97.94 139 TYR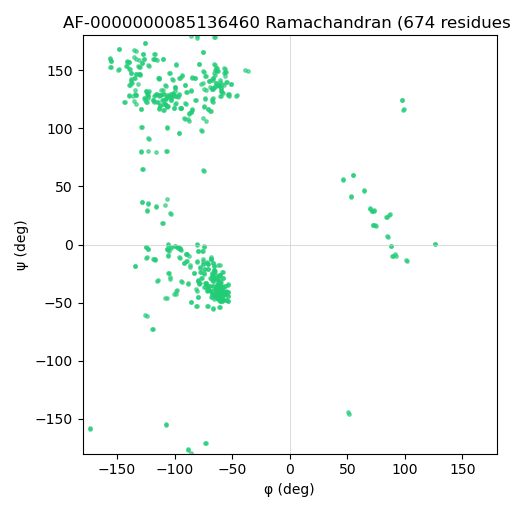 B CA 1
ATOM 3603 C C . TYR B 1 139 ? -5.84 29.781 5.762 1 97.94 139 TYR B C 1
ATOM 3605 O O . TYR B 1 139 ? -5.57 28.594 5.512 1 97.94 139 TYR B O 1
ATOM 3613 N N . ALA B 1 140 ? -5.027 30.781 5.457 1 97.88 140 ALA B N 1
ATOM 3614 C CA . ALA B 1 140 ? -3.74 30.547 4.809 1 97.88 140 ALA B CA 1
ATOM 3615 C C . ALA B 1 140 ? -2.822 29.719 5.699 1 97.88 140 ALA B C 1
ATOM 3617 O O . ALA B 1 140 ? -2.104 28.844 5.211 1 97.88 140 ALA B O 1
ATOM 3618 N N . VAL B 1 141 ? -2.883 29.922 7.016 1 97.88 141 VAL B N 1
ATOM 3619 C CA . VAL B 1 141 ? -2.078 29.172 7.969 1 97.88 141 VAL B CA 1
ATOM 3620 C C . VAL B 1 141 ? -2.518 27.703 7.973 1 97.88 141 VAL B C 1
ATOM 3622 O O . VAL B 1 141 ? -1.696 26.797 8.156 1 97.88 141 VAL B O 1
ATOM 3625 N N . MET B 1 142 ? -3.787 27.516 7.719 1 98.5 142 MET B N 1
ATOM 3626 C CA . MET B 1 142 ? -4.371 26.188 7.816 1 98.5 142 MET B CA 1
ATOM 3627 C C . MET B 1 142 ? -4.062 25.359 6.574 1 98.5 142 MET B C 1
ATOM 3629 O O . MET B 1 142 ? -4.352 24.172 6.531 1 98.5 142 MET B O 1
ATOM 3633 N N . ILE B 1 143 ? -3.441 25.953 5.57 1 98.75 143 ILE B N 1
ATOM 3634 C CA . ILE B 1 143 ? -3.129 25.234 4.344 1 98.75 143 ILE B CA 1
ATOM 3635 C C . ILE B 1 143 ? -2.186 24.078 4.656 1 98.75 143 ILE B C 1
ATOM 3637 O O . ILE B 1 143 ? -2.414 22.938 4.215 1 98.75 143 ILE B O 1
ATOM 3641 N N . GLU B 1 144 ? -1.184 24.312 5.441 1 98.75 144 GLU B N 1
ATOM 3642 C CA . GLU B 1 144 ? -0.204 23.281 5.746 1 98.75 144 GLU B CA 1
ATOM 3643 C C . GLU B 1 144 ? -0.869 22.062 6.391 1 98.75 144 GLU B C 1
ATOM 3645 O O . GLU B 1 144 ? -0.692 20.938 5.93 1 98.75 144 GLU B O 1
ATOM 3650 N N . PRO B 1 145 ? -1.719 22.188 7.406 1 98.5 145 PRO B N 1
ATOM 3651 C CA . PRO B 1 145 ? -2.395 21.016 7.977 1 98.5 145 PRO B CA 1
ATOM 3652 C C . PRO B 1 145 ? -3.254 20.281 6.953 1 98.5 145 PRO B C 1
ATOM 3654 O O . PRO B 1 145 ? -3.314 19.047 6.965 1 98.5 145 PRO B O 1
ATOM 3657 N N . PHE B 1 146 ? -3.885 21 6.078 1 98.88 146 PHE B N 1
ATOM 3658 C CA . PHE B 1 146 ? -4.746 20.359 5.094 1 98.88 146 PHE B CA 1
ATOM 3659 C C . PHE B 1 146 ? -3.916 19.656 4.02 1 98.88 146 PHE B C 1
ATOM 3661 O O . PHE B 1 146 ? -4.414 18.781 3.309 1 98.88 146 PHE B O 1
ATOM 3668 N N . THR B 1 147 ? -2.619 20.078 3.855 1 98.88 147 THR B N 1
ATOM 3669 C CA . THR B 1 147 ? -1.772 19.344 2.912 1 98.88 147 THR B CA 1
ATOM 3670 C C . THR B 1 147 ? -1.488 17.938 3.412 1 98.88 147 THR B C 1
ATOM 3672 O O . THR B 1 147 ? -1.277 17.016 2.615 1 98.88 147 THR B O 1
ATOM 3675 N N . ILE B 1 148 ? -1.502 17.719 4.734 1 98.62 148 ILE B N 1
ATOM 3676 C CA . ILE B 1 148 ? -1.361 16.375 5.297 1 98.62 148 ILE B CA 1
ATOM 3677 C C . ILE B 1 148 ? -2.541 15.516 4.867 1 98.62 148 ILE B C 1
ATOM 3679 O O . ILE B 1 148 ? -2.354 14.391 4.398 1 98.62 148 ILE B O 1
ATOM 3683 N N . ALA B 1 149 ? -3.74 16.062 4.973 1 98.88 149 ALA B N 1
ATOM 3684 C CA . ALA B 1 149 ? -4.938 15.367 4.516 1 98.88 149 ALA B CA 1
ATOM 3685 C C . ALA B 1 149 ? -4.879 15.094 3.018 1 98.88 149 ALA B C 1
ATOM 3687 O O . ALA B 1 149 ? -5.277 14.023 2.559 1 98.88 149 ALA B O 1
ATOM 3688 N N . ALA B 1 150 ? -4.359 16.109 2.301 1 98.94 150 ALA B N 1
ATOM 3689 C CA . ALA B 1 150 ? -4.242 15.945 0.855 1 98.94 150 ALA B CA 1
ATOM 3690 C C . ALA B 1 150 ? -3.309 14.789 0.51 1 98.94 150 ALA B C 1
ATOM 3692 O O . ALA B 1 150 ? -3.6 13.992 -0.389 1 98.94 150 ALA B O 1
ATOM 3693 N N . ASN B 1 151 ? -2.199 14.703 1.21 1 98.88 151 ASN B N 1
ATOM 3694 C CA . ASN B 1 151 ? -1.251 13.625 0.942 1 98.88 151 ASN B CA 1
ATOM 3695 C C . ASN B 1 151 ? -1.829 12.266 1.318 1 98.88 151 ASN B C 1
ATOM 3697 O O . ASN B 1 151 ? -1.701 11.297 0.56 1 98.88 151 ASN B O 1
ATOM 3701 N N . VAL B 1 152 ? -2.498 12.164 2.445 1 98.81 152 VAL B N 1
ATOM 3702 C CA . VAL B 1 152 ? -3.123 10.945 2.939 1 98.81 152 VAL B CA 1
ATOM 3703 C C . VAL B 1 152 ? -4.172 10.453 1.939 1 98.81 152 VAL B C 1
ATOM 3705 O O . VAL B 1 152 ? -4.172 9.289 1.554 1 98.81 152 VAL B O 1
ATOM 3708 N N . THR B 1 153 ? -5.023 11.391 1.507 1 98.81 153 THR B N 1
ATOM 3709 C CA . THR B 1 153 ? -6.09 11.008 0.588 1 98.81 153 THR B CA 1
ATOM 3710 C C . THR B 1 153 ? -5.535 10.758 -0.812 1 98.81 153 THR B C 1
ATOM 3712 O O . THR B 1 153 ? -6.113 10 -1.588 1 98.81 153 THR B O 1
ATOM 3715 N N . GLY B 1 154 ? -4.371 11.406 -1.144 1 98.56 154 GLY B N 1
ATOM 3716 C CA . GLY B 1 154 ? -3.68 11.062 -2.379 1 98.56 154 GLY B CA 1
ATOM 3717 C C . GLY B 1 154 ? -3.242 9.617 -2.439 1 98.56 154 GLY B C 1
ATOM 3718 O O . GLY B 1 154 ? -3.266 9 -3.508 1 98.56 154 GLY B O 1
ATOM 3719 N N . HIS B 1 155 ? -2.885 9.039 -1.314 1 98.56 155 HIS B N 1
ATOM 3720 C CA . HIS B 1 155 ? -2.508 7.633 -1.229 1 98.56 155 HIS B CA 1
ATOM 3721 C C . HIS B 1 155 ? -3.74 6.734 -1.198 1 98.56 155 HIS B C 1
ATOM 3723 O O . HIS B 1 155 ? -3.809 5.742 -1.929 1 98.56 155 HIS B O 1
ATOM 3729 N N . GLY B 1 156 ? -4.73 7.117 -0.374 1 98.62 156 GLY B N 1
ATOM 3730 C CA . GLY B 1 156 ? -5.93 6.312 -0.201 1 98.62 156 GLY B CA 1
ATOM 3731 C C . GLY B 1 156 ? -6.852 6.348 -1.403 1 98.62 156 GLY B C 1
ATOM 3732 O O . GLY B 1 156 ? -7.645 5.426 -1.614 1 98.62 156 GLY B O 1
ATOM 3733 N N . GLN B 1 157 ? -6.91 7.492 -2.111 1 98.62 157 GLN B N 1
ATOM 3734 C CA . GLN B 1 157 ? -7.719 7.723 -3.305 1 98.62 157 GLN B CA 1
ATOM 3735 C C . GLN B 1 157 ? -9.188 7.414 -3.045 1 98.62 157 GLN B C 1
ATOM 3737 O O . GLN B 1 157 ? -9.789 6.586 -3.734 1 98.62 157 GLN B O 1
ATOM 3742 N N . PRO B 1 158 ? -9.805 8.102 -2.105 1 98.69 158 PRO B N 1
ATOM 3743 C CA . PRO B 1 158 ? -11.211 7.859 -1.794 1 98.69 158 PRO B CA 1
ATOM 3744 C C . PRO B 1 158 ? -12.141 8.164 -2.971 1 98.69 158 PRO B C 1
ATOM 3746 O O . PRO B 1 158 ? -11.836 9.031 -3.793 1 98.69 158 PRO B O 1
ATOM 3749 N N . THR B 1 159 ? -13.242 7.438 -3.057 1 98.19 159 THR B N 1
ATOM 3750 C CA . THR B 1 159 ? -14.312 7.68 -4.016 1 98.19 159 THR B CA 1
ATOM 3751 C C . THR B 1 159 ? -15.656 7.82 -3.303 1 98.19 159 THR B C 1
ATOM 3753 O O . THR B 1 159 ? -15.75 7.582 -2.098 1 98.19 159 THR B O 1
ATOM 3756 N N . GLU B 1 160 ? -16.641 8.164 -4.047 1 97.88 160 GLU B N 1
ATOM 3757 C CA . GLU B 1 160 ? -17.984 8.359 -3.494 1 97.88 160 GLU B CA 1
ATOM 3758 C C . GLU B 1 160 ? -18.578 7.035 -3.025 1 97.88 160 GLU B C 1
ATOM 3760 O O . GLU B 1 160 ? -19.594 7.023 -2.312 1 97.88 160 GLU B O 1
ATOM 3765 N N . ASN B 1 161 ? -18.016 5.895 -3.35 1 96.75 161 ASN B N 1
ATOM 3766 C CA . ASN B 1 161 ? -18.531 4.578 -2.994 1 96.75 161 ASN B CA 1
ATOM 3767 C C . ASN B 1 161 ? -17.875 4.035 -1.73 1 96.75 161 ASN B C 1
ATOM 3769 O O . ASN B 1 161 ? -18.281 2.99 -1.216 1 96.75 161 ASN B O 1
ATOM 3773 N N . ASP B 1 162 ? -16.969 4.73 -1.198 1 98.38 162 ASP B N 1
ATOM 3774 C CA . ASP B 1 162 ? -16.188 4.227 -0.071 1 98.38 162 ASP B CA 1
ATOM 3775 C C . ASP B 1 162 ? -16.938 4.426 1.245 1 98.38 162 ASP B C 1
ATOM 3777 O O . ASP B 1 162 ? -17.688 5.391 1.4 1 98.38 162 ASP B O 1
ATOM 3781 N N . THR B 1 163 ? -16.797 3.48 2.109 1 98.56 163 THR B N 1
ATOM 3782 C CA . THR B 1 163 ? -16.969 3.639 3.549 1 98.56 163 THR B CA 1
ATOM 3783 C C . THR B 1 163 ? -15.617 3.77 4.246 1 98.56 163 THR B C 1
ATOM 3785 O O . THR B 1 163 ? -14.789 2.855 4.191 1 98.56 163 THR B O 1
ATOM 3788 N N . VAL B 1 164 ? -15.445 4.922 4.859 1 98.94 164 VAL B N 1
ATOM 3789 C CA . VAL B 1 164 ? -14.109 5.211 5.383 1 98.94 164 VAL B CA 1
ATOM 3790 C C . VAL B 1 164 ? -14.156 5.25 6.91 1 98.94 164 VAL B C 1
ATOM 3792 O O . VAL B 1 164 ? -15.031 5.883 7.5 1 98.94 164 VAL B O 1
ATOM 3795 N N . LEU B 1 165 ? -13.242 4.5 7.562 1 98.94 165 LEU B N 1
ATOM 3796 C CA . LEU B 1 165 ? -13 4.602 9 1 98.94 165 LEU B CA 1
ATOM 3797 C C . LEU B 1 165 ? -11.766 5.457 9.281 1 98.94 165 LEU B C 1
ATOM 3799 O O . LEU B 1 165 ? -10.68 5.184 8.766 1 98.94 165 LEU B O 1
ATOM 3803 N N . VAL B 1 166 ? -11.906 6.516 10.008 1 98.94 166 VAL B N 1
ATOM 3804 C CA . VAL B 1 166 ? -10.812 7.375 10.445 1 98.94 166 VAL B CA 1
ATOM 3805 C C . VAL B 1 166 ? -10.594 7.215 11.945 1 98.94 166 VAL B C 1
ATOM 3807 O O . VAL B 1 166 ? -11.492 7.492 12.742 1 98.94 166 VAL B O 1
ATOM 3810 N N . TYR B 1 167 ? -9.398 6.699 12.305 1 98.88 167 TYR B N 1
ATOM 3811 C CA . TYR B 1 167 ? -9.008 6.707 13.711 1 98.88 167 TYR B CA 1
ATOM 3812 C C . TYR B 1 167 ? -8.438 8.062 14.109 1 98.88 167 TYR B C 1
ATOM 3814 O O . TYR B 1 167 ? -7.465 8.531 13.516 1 98.88 167 TYR B O 1
ATOM 3822 N N . GLY B 1 168 ? -9 8.672 15.117 1 98.5 168 GLY B N 1
ATOM 3823 C CA . GLY B 1 168 ? -8.484 9.93 15.633 1 98.5 168 GLY B CA 1
ATOM 3824 C C . GLY B 1 168 ? -9.227 11.141 15.102 1 98.5 168 GLY B C 1
ATOM 3825 O O . GLY B 1 168 ? -9.312 11.344 13.883 1 98.5 168 GLY B O 1
ATOM 3826 N N . ALA B 1 169 ? -9.719 11.906 16.047 1 98.38 169 ALA B N 1
ATOM 3827 C CA . ALA B 1 169 ? -10.438 13.133 15.703 1 98.38 169 ALA B CA 1
ATOM 3828 C C . ALA B 1 169 ? -9.703 14.367 16.234 1 98.38 169 ALA B C 1
ATOM 3830 O O . ALA B 1 169 ? -10.328 15.312 16.703 1 98.38 169 ALA B O 1
ATOM 3831 N N . GLY B 1 170 ? -8.375 14.258 16.25 1 97.31 170 GLY B N 1
ATOM 3832 C CA . GLY B 1 170 ? -7.574 15.453 16.469 1 97.31 170 GLY B CA 1
ATOM 3833 C C . GLY B 1 170 ? -7.543 16.375 15.258 1 97.31 170 GLY B C 1
ATOM 3834 O O . GLY B 1 170 ? -8.281 16.172 14.297 1 97.31 170 GLY B O 1
ATOM 3835 N N . PRO B 1 171 ? -6.672 17.375 15.344 1 97.12 171 PRO B N 1
ATOM 3836 C CA . PRO B 1 171 ? -6.637 18.359 14.266 1 97.12 171 PRO B CA 1
ATOM 3837 C C . PRO B 1 171 ? -6.461 17.734 12.883 1 97.12 171 PRO B C 1
ATOM 3839 O O . PRO B 1 171 ? -7.219 18.047 11.961 1 97.12 171 PRO B O 1
ATOM 3842 N N . ILE B 1 172 ? -5.512 16.844 12.727 1 98.06 172 ILE B N 1
ATOM 3843 C CA . ILE B 1 172 ? -5.246 16.234 11.43 1 98.06 172 ILE B CA 1
ATOM 3844 C C . ILE B 1 172 ? -6.418 15.336 11.023 1 98.06 172 ILE B C 1
ATOM 3846 O O . ILE B 1 172 ? -6.855 15.359 9.875 1 98.06 172 ILE B O 1
ATOM 3850 N N . GLY B 1 173 ? -6.91 14.523 11.984 1 98.69 173 GLY B N 1
ATOM 3851 C CA . GLY B 1 173 ? -8.078 13.703 11.703 1 98.69 173 GLY B CA 1
ATOM 3852 C C . GLY B 1 173 ? -9.258 14.508 11.18 1 98.69 173 GLY B C 1
ATOM 3853 O O . GLY B 1 173 ? -9.938 14.078 10.25 1 98.69 173 GLY B O 1
ATOM 3854 N N . LEU B 1 174 ? -9.477 15.641 11.75 1 98.81 174 LEU B N 1
ATOM 3855 C CA . LEU B 1 174 ? -10.617 16.469 11.367 1 98.81 174 LEU B CA 1
ATOM 3856 C C . LEU B 1 174 ? -10.398 17.078 9.984 1 98.81 174 LEU B C 1
ATOM 3858 O O . LEU B 1 174 ? -11.359 17.25 9.227 1 98.81 174 LEU B O 1
ATOM 3862 N N . THR B 1 175 ? -9.125 17.453 9.617 1 98.88 175 THR B N 1
ATOM 3863 C CA . THR B 1 175 ? -8.859 17.875 8.242 1 98.88 175 THR B CA 1
ATOM 3864 C C . THR B 1 175 ? -9.188 16.766 7.258 1 98.88 175 THR B C 1
ATOM 3866 O O . THR B 1 175 ? -9.766 17.016 6.199 1 98.88 175 THR B O 1
ATOM 3869 N N . ILE B 1 176 ? -8.867 15.539 7.609 1 98.94 176 ILE B N 1
ATOM 3870 C CA . ILE B 1 176 ? -9.117 14.383 6.75 1 98.94 176 ILE B CA 1
ATOM 3871 C C . ILE B 1 176 ? -10.617 14.195 6.559 1 98.94 176 ILE B C 1
ATOM 3873 O O . ILE B 1 176 ? -11.086 13.977 5.438 1 98.94 176 ILE B O 1
ATOM 3877 N N . VAL B 1 177 ? -11.359 14.352 7.656 1 98.94 177 VAL B N 1
ATOM 3878 C CA . VAL B 1 177 ? -12.812 14.203 7.59 1 98.94 177 VAL B CA 1
ATOM 3879 C C . VAL B 1 177 ? -13.391 15.234 6.621 1 98.94 177 VAL B C 1
ATOM 3881 O O . VAL B 1 177 ? -14.211 14.891 5.762 1 98.94 177 VAL B O 1
ATOM 3884 N N . GLN B 1 178 ? -12.945 16.453 6.715 1 98.88 178 GLN B N 1
ATOM 3885 C CA . GLN B 1 178 ? -13.445 17.484 5.828 1 98.88 178 GLN B CA 1
ATOM 3886 C C . GLN B 1 178 ? -13.117 17.188 4.371 1 98.88 178 GLN B C 1
ATOM 3888 O O . GLN B 1 178 ? -13.945 17.375 3.482 1 98.88 178 GLN B O 1
ATOM 3893 N N . VAL B 1 179 ? -11.914 16.75 4.098 1 98.94 179 VAL B N 1
ATOM 3894 C CA . VAL B 1 179 ? -11.477 16.453 2.736 1 98.94 179 VAL B CA 1
ATOM 3895 C C . VAL B 1 179 ? -12.273 15.281 2.174 1 98.94 179 VAL B C 1
ATOM 3897 O O . VAL B 1 179 ? -12.711 15.312 1.023 1 98.94 179 VAL B O 1
ATOM 3900 N N . LEU B 1 180 ? -12.453 14.234 3.033 1 98.94 180 LEU B N 1
ATOM 3901 C CA . LEU B 1 180 ? -13.227 13.07 2.604 1 98.94 180 LEU B CA 1
ATOM 3902 C C . LEU B 1 180 ? -14.641 13.484 2.188 1 98.94 180 LEU B C 1
ATOM 3904 O O . LEU B 1 180 ? -15.141 13.031 1.156 1 98.94 180 LEU B O 1
ATOM 3908 N N . LYS B 1 181 ? -15.227 14.375 2.943 1 98.69 181 LYS B N 1
ATOM 3909 C CA . LYS B 1 181 ? -16.609 14.781 2.691 1 98.69 181 LYS B CA 1
ATOM 3910 C C . LYS B 1 181 ? -16.672 15.898 1.651 1 98.69 181 LYS B C 1
ATOM 3912 O O . LYS B 1 181 ? -17.422 15.797 0.679 1 98.69 181 LYS B O 1
ATOM 3917 N N . GLY B 1 182 ? -15.906 16.906 1.827 1 98.5 182 GLY B N 1
ATOM 3918 C CA . GLY B 1 182 ? -16.016 18.109 1.021 1 98.5 182 GLY B CA 1
ATOM 3919 C C . GLY B 1 182 ? -15.383 17.969 -0.351 1 98.5 182 GLY B C 1
ATOM 3920 O O . GLY B 1 182 ? -15.844 18.578 -1.318 1 98.5 182 GLY B O 1
ATOM 3921 N N . VAL B 1 183 ? -14.32 17.219 -0.511 1 98.75 183 VAL B N 1
ATOM 3922 C CA . VAL B 1 183 ? -13.57 17.125 -1.758 1 98.75 183 VAL B CA 1
ATOM 3923 C C . VAL B 1 183 ? -13.969 15.844 -2.502 1 98.75 183 VAL B C 1
ATOM 3925 O O . VAL B 1 183 ? -14.289 15.891 -3.689 1 98.75 183 VAL B O 1
ATOM 3928 N N . TYR B 1 184 ? -14.109 14.711 -1.764 1 98.69 184 TYR B N 1
ATOM 3929 C CA . TYR B 1 184 ? -14.273 13.43 -2.436 1 98.69 184 TYR B CA 1
ATOM 3930 C C . TYR B 1 184 ? -15.719 12.945 -2.344 1 98.69 184 TYR B C 1
ATOM 3932 O O . TYR B 1 184 ? -16.094 11.969 -2.994 1 98.69 184 TYR B O 1
ATOM 3940 N N . ASN B 1 185 ? -16.516 13.656 -1.516 1 98.38 185 ASN B N 1
ATOM 3941 C CA . ASN B 1 185 ? -17.922 13.32 -1.356 1 98.38 185 ASN B CA 1
ATOM 3942 C C . ASN B 1 185 ? -18.109 11.844 -0.998 1 98.38 185 ASN B C 1
ATOM 3944 O O . ASN B 1 185 ? -18.922 11.148 -1.607 1 98.38 185 ASN B O 1
ATOM 3948 N N . VAL B 1 186 ? -17.281 11.336 -0.148 1 98.19 186 VAL B N 1
ATOM 3949 C CA . VAL B 1 186 ? -17.312 9.945 0.296 1 98.19 186 VAL B CA 1
ATOM 3950 C C . VAL B 1 186 ? -18.688 9.625 0.882 1 98.19 186 VAL B C 1
ATOM 3952 O O . VAL B 1 186 ? -19.281 10.453 1.579 1 98.19 186 VAL B O 1
ATOM 3955 N N . LYS B 1 187 ? -19.125 8.383 0.666 1 95.44 187 LYS B N 1
ATOM 3956 C CA . LYS B 1 187 ? -20.469 7.93 1.032 1 95.44 187 LYS B CA 1
ATOM 3957 C C . LYS B 1 187 ? -20.641 7.906 2.549 1 95.44 187 LYS B C 1
ATOM 3959 O O . LYS B 1 187 ? -21.625 8.445 3.072 1 95.44 187 LYS B O 1
ATOM 3964 N N . ASN B 1 188 ? -19.828 7.25 3.246 1 97.81 188 ASN B N 1
ATOM 3965 C CA . ASN B 1 188 ? -19.891 7.09 4.695 1 97.81 188 ASN B CA 1
ATOM 3966 C C . ASN B 1 188 ? -18.531 7.309 5.344 1 97.81 188 ASN B C 1
ATOM 3968 O O . ASN B 1 188 ? -17.562 6.605 5.031 1 97.81 188 ASN B O 1
ATOM 3972 N N . VAL B 1 189 ? -18.5 8.266 6.207 1 98.88 189 VAL B N 1
ATOM 3973 C CA . VAL B 1 189 ? -17.297 8.516 7 1 98.88 189 VAL B CA 1
ATOM 3974 C C . VAL B 1 189 ? -17.578 8.211 8.469 1 98.88 189 VAL B C 1
ATOM 3976 O O . VAL B 1 189 ? -18.438 8.836 9.094 1 98.88 189 VAL B O 1
ATOM 3979 N N . ILE B 1 190 ? -16.891 7.254 9 1 98.88 190 ILE B N 1
ATOM 3980 C CA . ILE B 1 190 ? -16.953 6.844 10.398 1 98.88 190 ILE B CA 1
ATOM 3981 C C . ILE B 1 190 ? -15.695 7.305 11.133 1 98.88 190 ILE B C 1
ATOM 3983 O O . ILE B 1 190 ? -14.578 7.039 10.688 1 98.88 190 ILE B O 1
ATOM 3987 N N . VAL B 1 191 ? -15.867 7.973 12.258 1 98.88 191 VAL B N 1
ATOM 3988 C CA . VAL B 1 191 ? -14.727 8.461 13.031 1 98.88 191 VAL B CA 1
ATOM 3989 C C . VAL B 1 191 ? -14.711 7.801 14.406 1 98.88 191 VAL B C 1
ATOM 3991 O O . VAL B 1 191 ? -15.734 7.75 15.086 1 98.88 191 VAL B O 1
ATOM 3994 N N . ALA B 1 192 ? -13.578 7.238 14.75 1 98.81 192 ALA B N 1
ATOM 3995 C CA . ALA B 1 192 ? -13.391 6.656 16.078 1 98.81 192 ALA B CA 1
ATOM 3996 C C . ALA B 1 192 ? -12.422 7.5 16.906 1 98.81 192 ALA B C 1
ATOM 3998 O O . ALA B 1 192 ? -11.359 7.887 16.438 1 98.81 192 ALA B O 1
ATOM 3999 N N . ASP B 1 193 ? -12.734 7.855 18.062 1 98.56 193 ASP B N 1
ATOM 4000 C CA . ASP B 1 193 ? -11.93 8.578 19.031 1 98.56 193 ASP B CA 1
ATOM 4001 C C . ASP B 1 193 ? -12.414 8.305 20.453 1 98.56 193 ASP B C 1
ATOM 4003 O O . ASP B 1 193 ? -13.547 7.863 20.656 1 98.56 193 ASP B O 1
ATOM 4007 N N . ARG B 1 194 ? -11.531 8.562 21.422 1 97.31 194 ARG B N 1
ATOM 4008 C CA . ARG B 1 194 ? -11.859 8.227 22.812 1 97.31 194 ARG B CA 1
ATOM 4009 C C . ARG B 1 194 ? -12.438 9.438 23.547 1 97.31 194 ARG B C 1
ATOM 4011 O O . ARG B 1 194 ? -12.891 9.312 24.688 1 97.31 194 ARG B O 1
ATOM 4018 N N . ILE B 1 195 ? -12.359 10.641 22.969 1 97.31 195 ILE B N 1
ATOM 4019 C CA . ILE B 1 195 ? -12.828 11.883 23.578 1 97.31 195 ILE B CA 1
ATOM 4020 C C . ILE B 1 195 ? -14.117 12.336 22.891 1 97.31 195 ILE B C 1
ATOM 4022 O O . ILE B 1 195 ? -14.117 12.68 21.719 1 97.31 195 ILE B O 1
ATOM 4026 N N . ASP B 1 196 ? -15.211 12.438 23.656 1 97.75 196 ASP B N 1
ATOM 4027 C CA . ASP B 1 196 ? -16.531 12.719 23.109 1 97.75 196 ASP B CA 1
ATOM 4028 C C . ASP B 1 196 ? -16.578 14.102 22.453 1 97.75 196 ASP B C 1
ATOM 4030 O O . ASP B 1 196 ? -17.219 14.289 21.422 1 97.75 196 ASP B O 1
ATOM 4034 N N . GLU B 1 197 ? -15.914 15.047 23.062 1 97.81 197 GLU B N 1
ATOM 4035 C CA . GLU B 1 197 ? -15.906 16.406 22.516 1 97.81 197 GLU B CA 1
ATOM 4036 C C . GLU B 1 197 ? -15.258 16.438 21.141 1 97.81 197 GLU B C 1
ATOM 4038 O O . GLU B 1 197 ? -15.695 17.172 20.266 1 97.81 197 GLU B O 1
ATOM 4043 N N . ARG B 1 198 ? -14.242 15.586 20.922 1 97.94 198 ARG B N 1
ATOM 4044 C CA . ARG B 1 198 ? -13.609 15.492 19.609 1 97.94 198 ARG B CA 1
ATOM 4045 C C . ARG B 1 198 ? -14.547 14.852 18.594 1 97.94 198 ARG B C 1
ATOM 4047 O O . ARG B 1 198 ? -14.539 15.227 17.422 1 97.94 198 ARG B O 1
ATOM 4054 N N . LEU B 1 199 ? -15.32 13.898 19.078 1 98.5 199 LEU B N 1
ATOM 4055 C CA . LEU B 1 199 ? -16.281 13.234 18.203 1 98.5 199 LEU B CA 1
ATOM 4056 C C . LEU B 1 199 ? -17.375 14.203 17.75 1 98.5 199 LEU B C 1
ATOM 4058 O O . LEU B 1 199 ? -17.859 14.125 16.625 1 98.5 199 LEU B O 1
ATOM 4062 N N . GLU B 1 200 ? -17.75 15.094 18.656 1 98.31 200 GLU B N 1
ATOM 4063 C CA . GLU B 1 200 ? -18.688 16.141 18.266 1 98.31 200 GLU B CA 1
ATOM 4064 C C . GLU B 1 200 ? -18.109 17.016 17.172 1 98.31 200 GLU B C 1
ATOM 4066 O O . GLU B 1 200 ? -18.812 17.359 16.203 1 98.31 200 GLU B O 1
ATOM 4071 N N . LYS B 1 201 ? -16.859 17.344 17.328 1 98.06 201 LYS B N 1
ATOM 4072 C CA . LYS B 1 201 ? -16.172 18.141 16.297 1 98.06 201 LYS B CA 1
ATOM 4073 C C . LYS B 1 201 ? -16.094 17.375 14.977 1 98.06 201 LYS B C 1
ATOM 4075 O O . LYS B 1 201 ? -16.172 17.969 13.906 1 98.06 201 LYS B O 1
ATOM 4080 N N . ALA B 1 202 ? -15.914 16.078 15.094 1 98.69 202 ALA B N 1
ATOM 4081 C CA . ALA B 1 202 ? -15.891 15.242 13.891 1 98.69 202 ALA B CA 1
ATOM 4082 C C . ALA B 1 202 ? -17.219 15.312 13.148 1 98.69 202 ALA B C 1
ATOM 4084 O O . ALA B 1 202 ? -17.25 15.461 11.922 1 98.69 202 ALA B O 1
ATOM 4085 N N . LYS B 1 203 ? -18.297 15.273 13.859 1 98.5 203 LYS B N 1
ATOM 4086 C CA . LYS B 1 203 ? -19.625 15.406 13.258 1 98.5 203 LYS B CA 1
ATOM 4087 C C . LYS B 1 203 ? -19.797 16.766 12.602 1 98.5 203 LYS B C 1
ATOM 4089 O O . LYS B 1 203 ? -20.312 16.859 11.484 1 98.5 203 LYS B O 1
ATOM 4094 N N . GLU B 1 204 ? -19.297 17.719 13.289 1 97.94 204 GLU B N 1
ATOM 4095 C CA . GLU B 1 204 ? -19.359 19.078 12.742 1 97.94 204 GLU B CA 1
ATOM 4096 C C . GLU B 1 204 ? -18.531 19.203 11.461 1 97.94 204 GLU B C 1
ATOM 4098 O O . GLU B 1 204 ? -18.828 20.047 10.609 1 97.94 204 GLU B O 1
ATOM 4103 N N . SER B 1 205 ? -17.547 18.344 11.359 1 98.06 205 SER B N 1
ATOM 4104 C CA . SER B 1 205 ? -16.656 18.406 10.219 1 98.06 205 SER B CA 1
ATOM 4105 C C . SER B 1 205 ? -17.172 17.531 9.07 1 98.06 205 SER B C 1
ATOM 4107 O O . SER B 1 205 ? -16.578 17.516 7.988 1 98.06 205 SER B O 1
ATOM 4109 N N . GLY B 1 206 ? -18.219 16.734 9.289 1 98.19 206 GLY B N 1
ATOM 4110 C CA . GLY B 1 206 ? -18.859 16.031 8.188 1 98.19 206 GLY B CA 1
ATOM 4111 C C . GLY B 1 206 ? -18.953 14.531 8.422 1 98.19 206 GLY B C 1
ATOM 4112 O O . GLY B 1 206 ? -19.516 13.805 7.594 1 98.19 206 GLY B O 1
ATOM 4113 N N . ALA B 1 207 ? -18.484 14.039 9.555 1 98.69 207 ALA B N 1
ATOM 4114 C CA . ALA B 1 207 ? -18.578 12.609 9.828 1 98.69 207 ALA B CA 1
ATOM 4115 C C . ALA B 1 207 ? -20.016 12.141 9.875 1 98.69 207 ALA B C 1
ATOM 4117 O O . ALA B 1 207 ? -20.891 12.828 10.414 1 98.69 207 ALA B O 1
ATOM 4118 N N . ASP B 1 208 ? -20.297 11.008 9.289 1 98.5 208 ASP B N 1
ATOM 4119 C CA . ASP B 1 208 ? -21.641 10.43 9.32 1 98.5 208 ASP B CA 1
ATOM 4120 C C . ASP B 1 208 ? -21.891 9.68 10.625 1 98.5 208 ASP B C 1
ATOM 4122 O O . ASP B 1 208 ? -23.016 9.68 11.141 1 98.5 208 ASP B O 1
ATOM 4126 N N . TRP B 1 209 ? -20.875 9.023 11.055 1 97.62 209 TRP B N 1
ATOM 4127 C CA . TRP B 1 209 ? -20.922 8.273 12.305 1 97.62 209 TRP B CA 1
ATOM 4128 C C . TRP B 1 209 ? -19.688 8.531 13.148 1 97.62 209 TRP B C 1
ATOM 4130 O O . TRP B 1 209 ? -18.562 8.609 12.625 1 97.62 209 TRP B O 1
ATOM 4140 N N . ALA B 1 210 ? -19.859 8.789 14.414 1 98.12 210 ALA B N 1
ATOM 4141 C CA . ALA B 1 210 ? -18.781 8.984 15.383 1 98.12 210 ALA B CA 1
ATOM 4142 C C . ALA B 1 210 ? -18.906 8 16.547 1 98.12 210 ALA B C 1
ATOM 4144 O O . ALA B 1 210 ? -19.953 7.898 17.172 1 98.12 210 ALA B O 1
ATOM 4145 N N . ILE B 1 211 ? -17.828 7.262 16.797 1 98 211 ILE B N 1
ATOM 4146 C CA . ILE B 1 211 ? -17.875 6.18 17.766 1 98 211 ILE B CA 1
ATOM 4147 C C . ILE B 1 211 ? -16.797 6.379 18.812 1 98 211 ILE B C 1
ATOM 4149 O O . ILE B 1 211 ? -15.609 6.531 18.484 1 98 211 ILE B O 1
ATOM 4153 N N . ASN B 1 212 ? -17.188 6.445 20.078 1 98.12 212 ASN B N 1
ATOM 4154 C CA . ASN B 1 212 ? -16.219 6.328 21.156 1 98.12 212 ASN B CA 1
ATOM 4155 C C . ASN B 1 212 ? -15.773 4.883 21.375 1 98.12 212 ASN B C 1
ATOM 4157 O O . ASN B 1 212 ? -16.469 4.117 22.047 1 98.12 212 ASN B O 1
ATOM 4161 N N . ASN B 1 213 ? -14.625 4.566 20.797 1 96 213 ASN B N 1
ATOM 4162 C CA . ASN B 1 213 ? -14.219 3.166 20.75 1 96 213 ASN B CA 1
ATOM 4163 C C . ASN B 1 213 ? -13.602 2.717 22.062 1 96 213 ASN B C 1
ATOM 4165 O O . ASN B 1 213 ? -13.117 1.586 22.172 1 96 213 ASN B O 1
ATOM 4169 N N . SER B 1 214 ? -13.5 3.615 23.078 1 95.38 214 SER B N 1
ATOM 4170 C CA . SER B 1 214 ? -13.188 3.188 24.438 1 95.38 214 SER B CA 1
ATOM 4171 C C . SER B 1 214 ? -14.406 2.576 25.125 1 95.38 214 SER B C 1
ATOM 4173 O O . SER B 1 214 ? -14.273 1.801 26.062 1 95.38 214 SER B O 1
ATOM 4175 N N . GLN B 1 215 ? -15.555 2.918 24.672 1 94.69 215 GLN B N 1
ATOM 4176 C CA . GLN B 1 215 ? -16.812 2.443 25.25 1 94.69 215 GLN B CA 1
ATOM 4177 C C . GLN B 1 215 ? -17.375 1.275 24.453 1 94.69 215 GLN B C 1
ATOM 4179 O O . GLN B 1 215 ? -17.938 0.336 25.016 1 94.69 215 GLN B O 1
ATOM 4184 N N . THR B 1 216 ? -17.266 1.359 23.172 1 93.25 216 THR B N 1
ATOM 4185 C CA . THR B 1 216 ? -17.781 0.345 22.266 1 93.25 216 THR B CA 1
ATOM 4186 C C . THR B 1 216 ? -16.719 -0.105 21.266 1 93.25 216 THR B C 1
ATOM 4188 O O . THR B 1 216 ? -16.297 0.668 20.406 1 93.25 216 THR B O 1
ATOM 4191 N N . PRO B 1 217 ? -16.391 -1.404 21.406 1 95.31 217 PRO B N 1
ATOM 4192 C CA . PRO B 1 217 ? -15.414 -1.884 20.422 1 95.31 217 PRO B CA 1
ATOM 4193 C C . PRO B 1 217 ? -15.93 -1.783 18.984 1 95.31 217 PRO B C 1
ATOM 4195 O O . PRO B 1 217 ? -17.094 -2.074 18.719 1 95.31 217 PRO B O 1
ATOM 4198 N N . LEU B 1 218 ? -15.062 -1.312 18.062 1 97.75 218 LEU B N 1
ATOM 4199 C CA . LEU B 1 218 ? -15.453 -1.069 16.672 1 97.75 218 LEU B CA 1
ATOM 4200 C C . LEU B 1 218 ? -15.93 -2.355 16 1 97.75 218 LEU B C 1
ATOM 4202 O O . LEU B 1 218 ? -16.906 -2.346 15.258 1 97.75 218 LEU B O 1
ATOM 4206 N N . GLY B 1 219 ? -15.227 -3.494 16.25 1 96.88 219 GLY B N 1
ATOM 4207 C CA . GLY B 1 219 ? -15.602 -4.77 15.664 1 96.88 219 GLY B CA 1
ATOM 4208 C C . GLY B 1 219 ? -17.047 -5.137 15.914 1 96.88 219 GLY B C 1
ATOM 4209 O O . GLY B 1 219 ? -17.75 -5.578 15.008 1 96.88 219 GLY B O 1
ATOM 4210 N N . GLU B 1 220 ? -17.547 -4.973 17.109 1 95 220 GLU B N 1
ATOM 4211 C CA . GLU B 1 220 ? -18.922 -5.273 17.5 1 95 220 GLU B CA 1
ATOM 4212 C C . GLU B 1 220 ? -19.906 -4.352 16.781 1 95 220 GLU B C 1
ATOM 4214 O O . GLU B 1 220 ? -20.906 -4.812 16.219 1 95 220 GLU B O 1
ATOM 4219 N N . SER B 1 221 ? -19.562 -3.074 16.797 1 94.75 221 SER B N 1
ATOM 4220 C CA . SER B 1 221 ? -20.422 -2.086 16.141 1 94.75 221 SER B CA 1
ATOM 4221 C C . SER B 1 221 ? -20.547 -2.367 14.656 1 94.75 221 SER B C 1
ATOM 4223 O O . SER B 1 221 ? -21.641 -2.26 14.094 1 94.75 221 SER B O 1
ATOM 4225 N N . PHE B 1 222 ? -19.469 -2.68 14.008 1 97.31 222 PHE B N 1
ATOM 4226 C CA . PHE B 1 222 ? -19.469 -2.91 12.57 1 97.31 222 PHE B CA 1
ATOM 4227 C C . PHE B 1 222 ? -20.172 -4.207 12.219 1 97.31 222 PHE B C 1
ATOM 4229 O O . PHE B 1 222 ? -20.891 -4.281 11.211 1 97.31 222 PHE B O 1
ATOM 4236 N N . ALA B 1 223 ? -19.984 -5.277 13.039 1 94.69 223 ALA B N 1
ATOM 4237 C CA . ALA B 1 223 ? -20.672 -6.547 12.812 1 94.69 223 ALA B CA 1
ATOM 4238 C C . ALA B 1 223 ? -22.188 -6.375 12.867 1 94.69 223 ALA B C 1
ATOM 4240 O O . ALA B 1 223 ? -22.906 -6.918 12.031 1 94.69 223 ALA B O 1
ATOM 4241 N N . GLU B 1 224 ? -22.703 -5.605 13.828 1 93.44 224 GLU B N 1
ATOM 4242 C CA . GLU B 1 224 ? -24.141 -5.363 14.016 1 93.44 224 GLU B CA 1
ATOM 4243 C C . GLU B 1 224 ? -24.734 -4.672 12.797 1 93.44 224 GLU B C 1
ATOM 4245 O O . GLU B 1 224 ? -25.875 -4.949 12.414 1 93.44 224 GLU B O 1
ATOM 4250 N N . LYS B 1 225 ? -23.953 -3.869 12.164 1 93.88 225 LYS B N 1
ATOM 4251 C CA . LYS B 1 225 ? -24.484 -3.059 11.078 1 93.88 225 LYS B CA 1
ATOM 4252 C C . LYS B 1 225 ? -24.031 -3.596 9.719 1 93.88 225 LYS B C 1
ATOM 4254 O O . LYS B 1 225 ? -24.422 -3.072 8.672 1 93.88 225 LYS B O 1
ATOM 4259 N N . GLY B 1 226 ? -23.156 -4.637 9.75 1 94.5 226 GLY B N 1
ATOM 4260 C CA . GLY B 1 226 ? -22.641 -5.219 8.516 1 94.5 226 GLY B CA 1
ATOM 4261 C C . GLY B 1 226 ? -21.688 -4.305 7.773 1 94.5 226 GLY B C 1
ATOM 4262 O O . GLY B 1 226 ? -21.703 -4.254 6.543 1 94.5 226 GLY B O 1
ATOM 4263 N N . ILE B 1 227 ? -20.984 -3.494 8.539 1 96.25 227 ILE B N 1
ATOM 4264 C CA . ILE B 1 227 ? -20.062 -2.52 7.941 1 96.25 227 ILE B CA 1
ATOM 4265 C C . ILE B 1 227 ? -18.688 -3.145 7.766 1 96.25 227 ILE B C 1
ATOM 4267 O O . ILE B 1 227 ? -18.156 -3.77 8.688 1 96.25 227 ILE B O 1
ATOM 4271 N N . LYS B 1 228 ? -18.109 -3.018 6.594 1 97.5 228 LYS B N 1
ATOM 4272 C CA . LYS B 1 228 ? -16.719 -3.33 6.273 1 97.5 228 LYS B CA 1
ATOM 4273 C C . LYS B 1 228 ? -16.031 -2.158 5.57 1 97.5 228 LYS B C 1
ATOM 4275 O O . LYS B 1 228 ? -16.219 -1.956 4.371 1 97.5 228 LYS B O 1
ATOM 4280 N N . PRO B 1 229 ? -15.227 -1.404 6.324 1 98.75 229 PRO B N 1
ATOM 4281 C CA . PRO B 1 229 ? -14.625 -0.229 5.695 1 98.75 229 PRO B CA 1
ATOM 4282 C C . PRO B 1 229 ? -13.75 -0.586 4.492 1 98.75 229 PRO B C 1
ATOM 4284 O O . PRO B 1 229 ? -12.969 -1.538 4.551 1 98.75 229 PRO B O 1
ATOM 4287 N N . THR B 1 230 ? -13.914 0.154 3.412 1 98.81 230 THR B N 1
ATOM 4288 C CA . THR B 1 230 ? -13.133 -0.065 2.201 1 98.81 230 THR B CA 1
ATOM 4289 C C . THR B 1 230 ? -11.875 0.804 2.207 1 98.81 230 THR B C 1
ATOM 4291 O O . THR B 1 230 ? -10.945 0.57 1.428 1 98.81 230 THR B O 1
ATOM 4294 N N . LEU B 1 231 ? -11.836 1.807 3.057 1 98.94 231 LEU B N 1
ATOM 4295 C CA . LEU B 1 231 ? -10.672 2.643 3.33 1 98.94 231 LEU B CA 1
ATOM 4296 C C . LEU B 1 231 ? -10.562 2.947 4.82 1 98.94 231 LEU B C 1
ATOM 4298 O O . LEU B 1 231 ? -11.555 3.32 5.457 1 98.94 231 LEU B O 1
ATOM 4302 N N . ILE B 1 232 ? -9.398 2.705 5.434 1 98.94 232 ILE B N 1
ATOM 4303 C CA . ILE B 1 232 ? -9.148 3.006 6.84 1 98.94 232 ILE B CA 1
ATOM 4304 C C . ILE B 1 232 ? -7.938 3.928 6.965 1 98.94 232 ILE B C 1
ATOM 4306 O O . ILE B 1 232 ? -6.883 3.656 6.383 1 98.94 232 ILE B O 1
ATOM 4310 N N . ILE B 1 233 ? -8.055 5.023 7.66 1 98.94 233 ILE B N 1
ATOM 4311 C CA . ILE B 1 233 ? -6.984 5.992 7.867 1 98.94 233 ILE B CA 1
ATOM 4312 C C . ILE B 1 233 ? -6.672 6.102 9.359 1 98.94 233 ILE B C 1
ATOM 4314 O O . ILE B 1 233 ? -7.562 6.363 10.172 1 98.94 233 ILE B O 1
ATOM 4318 N N . ASP B 1 234 ? -5.445 5.891 9.711 1 98.81 234 ASP B N 1
ATOM 4319 C CA . ASP B 1 234 ? -5.008 5.988 11.094 1 98.81 234 ASP B CA 1
ATOM 4320 C C . ASP B 1 234 ? -4.41 7.363 11.383 1 98.81 234 ASP B C 1
ATOM 4322 O O . ASP B 1 234 ? -3.203 7.566 11.234 1 98.81 234 ASP B O 1
ATOM 4326 N N . ALA B 1 235 ? -5.176 8.25 11.906 1 98.38 235 ALA B N 1
ATOM 4327 C CA . ALA B 1 235 ? -4.711 9.578 12.297 1 98.38 235 ALA B CA 1
ATOM 4328 C C . ALA B 1 235 ? -4.457 9.641 13.805 1 98.38 235 ALA B C 1
ATOM 4330 O O . ALA B 1 235 ? -4.07 10.688 14.328 1 98.38 235 ALA B O 1
ATOM 4331 N N . ALA B 1 236 ? -4.699 8.57 14.5 1 97.5 236 ALA B N 1
ATOM 4332 C CA . ALA B 1 236 ? -4.398 8.477 15.93 1 97.5 236 ALA B CA 1
ATOM 4333 C C . ALA B 1 236 ? -2.973 7.98 16.156 1 97.5 236 ALA B C 1
ATOM 4335 O O . ALA B 1 236 ? -2.355 8.297 17.172 1 97.5 236 ALA B O 1
ATOM 4336 N N . CYS B 1 237 ? -2.469 7.117 15.297 1 96.06 237 CYS B N 1
ATOM 4337 C CA . CYS B 1 237 ? -1.064 6.734 15.203 1 96.06 237 CYS B CA 1
ATOM 4338 C C . CYS B 1 237 ? -0.658 5.859 16.391 1 96.06 237 CYS B C 1
ATOM 4340 O O . CYS B 1 237 ? 0.474 5.941 16.859 1 96.06 237 CYS B O 1
ATOM 4342 N N . HIS B 1 238 ? -1.611 5.133 16.922 1 95.56 238 HIS B N 1
ATOM 4343 C CA . HIS B 1 238 ? -1.274 4.164 17.969 1 95.56 238 HIS B CA 1
ATOM 4344 C C . HIS B 1 238 ? -0.824 2.84 17.359 1 95.56 238 HIS B C 1
ATOM 4346 O O . HIS B 1 238 ? -1.406 2.373 16.375 1 95.56 238 HIS B O 1
ATOM 4352 N N . PRO B 1 239 ? 0.169 2.135 17.969 1 94.75 239 PRO B N 1
ATOM 4353 C CA . PRO B 1 239 ? 0.754 0.934 17.375 1 94.75 239 PRO B CA 1
ATOM 4354 C C . PRO B 1 239 ? -0.244 -0.216 17.266 1 94.75 239 PRO B C 1
ATOM 4356 O O . PRO B 1 239 ? -0.073 -1.107 16.422 1 94.75 239 PRO B O 1
ATOM 4359 N N . SER B 1 240 ? -1.271 -0.24 18.047 1 95.25 240 SER B N 1
ATOM 4360 C CA . SER B 1 240 ? -2.217 -1.352 18.031 1 95.25 240 SER B CA 1
ATOM 4361 C C . SER B 1 240 ? -3.217 -1.224 16.891 1 95.25 240 SER B C 1
ATOM 4363 O O . SER B 1 240 ? -3.928 -2.178 16.578 1 95.25 240 SER B O 1
ATOM 4365 N N . ILE B 1 241 ? -3.297 -0.094 16.312 1 97.56 241 ILE B N 1
ATOM 4366 C CA . ILE B 1 241 ? -4.379 0.203 15.375 1 97.56 241 ILE B CA 1
ATOM 4367 C C . ILE B 1 241 ? -4.191 -0.6 14.094 1 97.56 241 ILE B C 1
ATOM 4369 O O . ILE B 1 241 ? -5.164 -1.056 13.484 1 97.56 241 ILE B O 1
ATOM 4373 N N . LEU B 1 242 ? -2.953 -0.73 13.656 1 98.12 242 LEU B N 1
ATOM 4374 C CA . LEU B 1 242 ? -2.713 -1.433 12.398 1 98.12 242 LEU B CA 1
ATOM 4375 C C . LEU B 1 242 ? -3.326 -2.828 12.43 1 98.12 242 LEU B C 1
ATOM 4377 O O . LEU B 1 242 ? -4.008 -3.234 11.484 1 98.12 242 LEU B O 1
ATOM 4381 N N . LYS B 1 243 ? -3.098 -3.584 13.484 1 97.69 243 LYS B N 1
ATOM 4382 C CA . LYS B 1 243 ? -3.656 -4.926 13.641 1 97.69 243 LYS B CA 1
ATOM 4383 C C . LYS B 1 243 ? -5.18 -4.895 13.57 1 97.69 243 LYS B C 1
ATOM 4385 O O . LYS B 1 243 ? -5.789 -5.711 12.875 1 97.69 243 LYS B O 1
ATOM 4390 N N . GLU B 1 244 ? -5.801 -4.004 14.289 1 98.06 244 GLU B N 1
ATOM 4391 C CA . GLU B 1 244 ? -7.254 -3.885 14.297 1 98.06 244 GLU B CA 1
ATOM 4392 C C . GLU B 1 244 ? -7.785 -3.492 12.922 1 98.06 244 GLU B C 1
ATOM 4394 O O . GLU B 1 244 ? -8.797 -4.02 12.469 1 98.06 244 GLU B O 1
ATOM 4399 N N . ALA B 1 245 ? -7.102 -2.553 12.273 1 98.62 245 ALA B N 1
ATOM 4400 C CA . ALA B 1 245 ? -7.5 -2.105 10.945 1 98.62 245 ALA B CA 1
ATOM 4401 C C . ALA B 1 245 ? -7.52 -3.271 9.961 1 98.62 245 ALA B C 1
ATOM 4403 O O . ALA B 1 245 ? -8.461 -3.414 9.18 1 98.62 245 ALA B O 1
ATOM 4404 N N . VAL B 1 246 ? -6.527 -4.109 9.984 1 98.44 246 VAL B N 1
ATOM 4405 C CA . VAL B 1 246 ? -6.449 -5.277 9.117 1 98.44 246 VAL B CA 1
ATOM 4406 C C . VAL B 1 246 ? -7.66 -6.18 9.352 1 98.44 246 VAL B C 1
ATOM 4408 O O . VAL B 1 246 ? -8.242 -6.707 8.398 1 98.44 246 VAL B O 1
ATOM 4411 N N . THR B 1 247 ? -7.992 -6.32 10.586 1 97.94 247 THR B N 1
ATOM 4412 C CA . THR B 1 247 ? -9.109 -7.184 10.953 1 97.94 247 THR B CA 1
ATOM 4413 C C . THR B 1 247 ? -10.43 -6.594 10.453 1 97.94 247 THR B C 1
ATOM 4415 O O . THR B 1 247 ? -11.266 -7.309 9.891 1 97.94 247 THR B O 1
ATOM 4418 N N . LEU B 1 248 ? -10.633 -5.301 10.531 1 98.56 248 LEU B N 1
ATOM 4419 C CA . LEU B 1 248 ? -11.906 -4.629 10.266 1 98.56 248 LEU B CA 1
ATOM 4420 C C . LEU B 1 248 ? -12.086 -4.387 8.773 1 98.56 248 LEU B C 1
ATOM 4422 O O . LEU B 1 248 ? -13.219 -4.254 8.297 1 98.56 248 LEU B O 1
ATOM 4426 N N . ALA B 1 249 ? -11.031 -4.316 8.008 1 98.69 249 ALA B N 1
ATOM 4427 C CA . ALA B 1 249 ? -11.031 -3.867 6.621 1 98.69 249 ALA B CA 1
ATOM 4428 C C . ALA B 1 249 ? -11.797 -4.848 5.73 1 98.69 249 ALA B C 1
ATOM 4430 O O . ALA B 1 249 ? -11.719 -6.062 5.934 1 98.69 249 ALA B O 1
ATOM 4431 N N . SER B 1 250 ? -12.5 -4.312 4.75 1 98.56 250 SER B N 1
ATOM 4432 C CA . SER B 1 250 ? -13.078 -5.113 3.678 1 98.56 250 SER B CA 1
ATOM 4433 C C . SER B 1 250 ? -11.984 -5.773 2.838 1 98.56 250 SER B C 1
ATOM 4435 O O . SER B 1 250 ? -10.875 -5.262 2.744 1 98.56 250 SER B O 1
ATOM 4437 N N . PRO B 1 251 ? -12.289 -6.977 2.246 1 98.62 251 PRO B N 1
ATOM 4438 C CA . PRO B 1 251 ? -11.375 -7.402 1.179 1 98.62 251 PRO B CA 1
ATOM 4439 C C . PRO B 1 251 ? -11.148 -6.312 0.133 1 98.62 251 PRO B C 1
ATOM 4441 O O . PRO B 1 251 ? -12.078 -5.582 -0.22 1 98.62 251 PRO B O 1
ATOM 4444 N N . ALA B 1 252 ? -9.906 -6.148 -0.3 1 98.69 252 ALA B N 1
ATOM 4445 C CA . ALA B 1 252 ? -9.469 -5.184 -1.309 1 98.69 252 ALA B CA 1
ATOM 4446 C C . ALA B 1 252 ? -9.438 -3.77 -0.736 1 98.69 252 ALA B C 1
ATOM 4448 O O . ALA B 1 252 ? -9.438 -2.789 -1.485 1 98.69 252 ALA B O 1
ATOM 4449 N N . ALA B 1 253 ? -9.469 -3.674 0.63 1 98.81 253 ALA B N 1
ATOM 4450 C CA . ALA B 1 253 ? -9.453 -2.35 1.247 1 98.81 253 ALA B CA 1
ATOM 4451 C C . ALA B 1 253 ? -8.062 -1.733 1.189 1 98.81 253 ALA B C 1
ATOM 4453 O O . ALA B 1 253 ? -7.082 -2.42 0.882 1 98.81 253 ALA B O 1
ATOM 4454 N N . ARG B 1 254 ? -8.023 -0.475 1.435 1 98.81 254 ARG B N 1
ATOM 4455 C CA . ARG B 1 254 ? -6.793 0.288 1.62 1 98.81 254 ARG B CA 1
ATOM 4456 C C . ARG B 1 254 ? -6.676 0.801 3.051 1 98.81 254 ARG B C 1
ATOM 4458 O O . ARG B 1 254 ? -7.676 1.161 3.67 1 98.81 254 ARG B O 1
ATOM 4465 N N . ILE B 1 255 ? -5.504 0.813 3.559 1 98.94 255 ILE B N 1
ATOM 4466 C CA . ILE B 1 255 ? -5.18 1.358 4.875 1 98.94 255 ILE B CA 1
ATOM 4467 C C . ILE B 1 255 ? -4.074 2.402 4.742 1 98.94 255 ILE B C 1
ATOM 4469 O O . ILE B 1 255 ? -3.074 2.174 4.059 1 98.94 255 ILE B O 1
ATOM 4473 N N . VAL B 1 256 ? -4.203 3.559 5.324 1 98.94 256 VAL B N 1
ATOM 4474 C CA . VAL B 1 256 ? -3.17 4.59 5.301 1 98.94 256 VAL B CA 1
ATOM 4475 C C . VAL B 1 256 ? -2.691 4.875 6.723 1 98.94 256 VAL B C 1
ATOM 4477 O O . VAL B 1 256 ? -3.484 5.262 7.586 1 98.94 256 VAL B O 1
ATOM 4480 N N . LEU B 1 257 ? -1.427 4.73 6.961 1 98.62 257 LEU B N 1
ATOM 4481 C CA . LEU B 1 257 ? -0.789 4.941 8.258 1 98.62 257 LEU B CA 1
ATOM 4482 C C . LEU B 1 257 ? -0.084 6.293 8.297 1 98.62 257 LEU B C 1
ATOM 4484 O O . LEU B 1 257 ? 0.538 6.707 7.312 1 98.62 257 LEU B O 1
ATOM 4488 N N . MET B 1 258 ? -0.162 6.969 9.438 1 97.5 258 MET B N 1
ATOM 4489 C CA . MET B 1 258 ? 0.521 8.25 9.602 1 97.5 258 MET B CA 1
ATOM 4490 C C . MET B 1 258 ? 1.444 8.219 10.82 1 97.5 258 MET B C 1
ATOM 4492 O O . MET B 1 258 ? 2.168 9.18 11.078 1 97.5 258 MET B O 1
ATOM 4496 N N . GLY B 1 259 ? 1.473 7.109 11.547 1 93.38 259 GLY B N 1
ATOM 4497 C CA . GLY B 1 259 ? 2.16 7.059 12.828 1 93.38 259 GLY B CA 1
ATOM 4498 C C . GLY B 1 259 ? 3.664 6.906 12.688 1 93.38 259 GLY B C 1
ATOM 4499 O O . GLY B 1 259 ? 4.148 6.34 11.703 1 93.38 259 GLY B O 1
ATOM 4500 N N . PHE B 1 260 ? 4.41 7.379 13.789 1 92.38 260 PHE B N 1
ATOM 4501 C CA . PHE B 1 260 ? 5.867 7.312 13.867 1 92.38 260 PHE B CA 1
ATOM 4502 C C . PHE B 1 260 ? 6.309 6.566 15.117 1 92.38 260 PHE B C 1
ATOM 4504 O O . PHE B 1 260 ? 7.371 6.855 15.672 1 92.38 260 PHE B O 1
ATOM 4511 N N . SER B 1 261 ? 5.5 5.691 15.523 1 93.38 261 SER B N 1
ATOM 4512 C CA . SER B 1 261 ? 5.848 4.973 16.734 1 93.38 261 SER B CA 1
ATOM 4513 C C . SER B 1 261 ? 7.078 4.098 16.531 1 93.38 261 SER B C 1
ATOM 4515 O O . SER B 1 261 ? 7.219 3.447 15.5 1 93.38 261 SER B O 1
ATOM 4517 N N . SER B 1 262 ? 7.945 4.047 17.578 1 93.38 262 SER B N 1
ATOM 4518 C CA . SER B 1 262 ? 9.086 3.137 17.578 1 93.38 262 SER B CA 1
ATOM 4519 C C . SER B 1 262 ? 8.711 1.779 18.172 1 93.38 262 SER B C 1
ATOM 4521 O O . SER B 1 262 ? 9.508 0.836 18.109 1 93.38 262 SER B O 1
ATOM 4523 N N . GLU B 1 263 ? 7.535 1.716 18.719 1 95.75 263 GLU B N 1
ATOM 4524 C CA . GLU B 1 263 ? 7.035 0.449 19.25 1 95.75 263 GLU B CA 1
ATOM 4525 C C . GLU B 1 263 ? 6.562 -0.467 18.125 1 95.75 263 GLU B C 1
ATOM 4527 O O . GLU B 1 263 ? 5.93 -0.012 17.156 1 95.75 263 GLU B O 1
ATOM 4532 N N . PRO B 1 264 ? 6.891 -1.74 18.25 1 95.5 264 PRO B N 1
ATOM 4533 C CA . PRO B 1 264 ? 6.492 -2.664 17.188 1 95.5 264 PRO B CA 1
ATOM 4534 C C . PRO B 1 264 ? 4.98 -2.844 17.109 1 95.5 264 PRO B C 1
ATOM 4536 O O . PRO B 1 264 ? 4.297 -2.893 18.125 1 95.5 264 PRO B O 1
ATOM 4539 N N . SER B 1 265 ? 4.465 -2.789 15.93 1 96.12 265 SER B N 1
ATOM 4540 C CA . SER B 1 265 ? 3.129 -3.271 15.602 1 96.12 265 SER B CA 1
ATOM 4541 C C . SER B 1 265 ? 3.168 -4.715 15.102 1 96.12 265 SER B C 1
ATOM 4543 O O . SER B 1 265 ? 4.137 -5.133 14.469 1 96.12 265 SER B O 1
ATOM 4545 N N . GLU B 1 266 ? 2.152 -5.441 15.43 1 94.88 266 GLU B N 1
ATOM 4546 C CA . GLU B 1 266 ? 2.051 -6.82 14.969 1 94.88 266 GLU B CA 1
ATOM 4547 C C . GLU B 1 266 ? 0.967 -6.965 13.898 1 94.88 266 GLU B C 1
ATOM 4549 O O . GLU B 1 266 ? -0.116 -6.391 14.023 1 94.88 266 GLU B O 1
ATOM 4554 N N . VAL B 1 267 ? 1.305 -7.711 12.883 1 95.75 267 VAL B N 1
ATOM 4555 C CA . VAL B 1 267 ? 0.307 -8.031 11.867 1 95.75 267 VAL B CA 1
ATOM 4556 C C . VAL B 1 267 ? 0.426 -9.5 11.469 1 95.75 267 VAL B C 1
ATOM 4558 O O . VAL B 1 267 ? 1.521 -10.07 11.484 1 95.75 267 VAL B O 1
ATOM 4561 N N . ILE B 1 268 ? -0.622 -10.086 11.25 1 96.5 268 ILE B N 1
ATOM 4562 C CA . ILE B 1 268 ? -0.683 -11.438 10.703 1 96.5 268 ILE B CA 1
ATOM 4563 C C . ILE B 1 268 ? -0.859 -11.375 9.188 1 96.5 268 ILE B C 1
ATOM 4565 O O . ILE B 1 268 ? -1.878 -10.883 8.695 1 96.5 268 ILE B O 1
ATOM 4569 N N . GLN B 1 269 ? 0.092 -11.875 8.398 1 96.69 269 GLN B N 1
ATOM 4570 C CA . GLN B 1 269 ? 0.116 -11.695 6.953 1 96.69 269 GLN B CA 1
ATOM 4571 C C . GLN B 1 269 ? -1.092 -12.359 6.297 1 96.69 269 GLN B C 1
ATOM 4573 O O . GLN B 1 269 ? -1.599 -11.875 5.285 1 96.69 269 GLN B O 1
ATOM 4578 N N . GLN B 1 270 ? -1.613 -13.445 6.91 1 95.94 270 GLN B N 1
ATOM 4579 C CA . GLN B 1 270 ? -2.811 -14.094 6.387 1 95.94 270 GLN B CA 1
ATOM 4580 C C . GLN B 1 270 ? -3.965 -13.102 6.266 1 95.94 270 GLN B C 1
ATOM 4582 O O . GLN B 1 270 ? -4.719 -13.133 5.289 1 95.94 270 GLN B O 1
ATOM 4587 N N . GLY B 1 271 ? -4.117 -12.211 7.262 1 96.88 271 GLY B N 1
ATOM 4588 C CA . GLY B 1 271 ? -5.172 -11.219 7.23 1 96.88 271 GLY B CA 1
ATOM 4589 C C . GLY B 1 271 ? -4.961 -10.156 6.16 1 96.88 271 GLY B C 1
ATOM 4590 O O . GLY B 1 271 ? -5.926 -9.609 5.621 1 96.88 271 GLY B O 1
ATOM 4591 N N . ILE B 1 272 ? -3.715 -9.859 5.809 1 98.31 272 ILE B N 1
ATOM 4592 C CA . ILE B 1 272 ? -3.359 -8.852 4.816 1 98.31 272 ILE B CA 1
ATOM 4593 C C . ILE B 1 272 ? -3.504 -9.43 3.414 1 98.31 272 ILE B C 1
ATOM 4595 O O . ILE B 1 272 ? -4.242 -8.891 2.586 1 98.31 272 ILE B O 1
ATOM 4599 N N . THR B 1 273 ? -2.883 -10.555 3.158 1 97.88 273 THR B N 1
ATOM 4600 C CA . THR B 1 273 ? -2.857 -11.172 1.837 1 97.88 273 THR B CA 1
ATOM 4601 C C . THR B 1 273 ? -4.207 -11.805 1.509 1 97.88 273 THR B C 1
ATOM 4603 O O . THR B 1 273 ? -4.652 -11.766 0.361 1 97.88 273 THR B O 1
ATOM 4606 N N . GLY B 1 274 ? -4.863 -12.391 2.527 1 97.19 274 GLY B N 1
ATOM 4607 C CA . GLY B 1 274 ? -6.164 -13 2.312 1 97.19 274 GLY B CA 1
ATOM 4608 C C . GLY B 1 274 ? -7.199 -12.031 1.771 1 97.19 274 GLY B C 1
ATOM 4609 O O . GLY B 1 274 ? -8.109 -12.43 1.04 1 97.19 274 GLY B O 1
ATOM 4610 N N . LYS B 1 275 ? -7.035 -10.773 2.111 1 98.44 275 LYS B N 1
ATOM 4611 C CA . LYS B 1 275 ? -7.949 -9.727 1.668 1 98.44 275 LYS B CA 1
ATOM 4612 C C . LYS B 1 275 ? -7.316 -8.867 0.579 1 98.44 275 LYS B C 1
ATOM 4614 O O . LYS B 1 275 ? -7.934 -7.914 0.094 1 98.44 275 LYS B O 1
ATOM 4619 N N . GLU B 1 276 ? -6.07 -9.242 0.256 1 98.81 276 GLU B N 1
ATOM 4620 C CA . GLU B 1 276 ? -5.273 -8.438 -0.67 1 98.81 276 GLU B CA 1
ATOM 4621 C C . GLU B 1 276 ? -5.344 -6.957 -0.323 1 98.81 276 GLU B C 1
ATOM 4623 O O . GLU B 1 276 ? -5.621 -6.125 -1.188 1 98.81 276 GLU B O 1
ATOM 4628 N N . LEU B 1 277 ? -4.992 -6.621 0.882 1 98.81 277 LEU B N 1
ATOM 4629 C CA . LEU B 1 277 ? -5 -5.242 1.359 1 98.81 277 LEU B CA 1
ATOM 4630 C C . LEU B 1 277 ? -3.82 -4.465 0.79 1 98.81 277 LEU B C 1
ATOM 4632 O O . LEU B 1 277 ? -2.785 -5.047 0.458 1 98.81 277 LEU B O 1
ATOM 4636 N N . SER B 1 278 ? -3.975 -3.201 0.583 1 98.88 278 SER B N 1
ATOM 4637 C CA . SER B 1 278 ? -2.9 -2.244 0.342 1 98.88 278 SER B CA 1
ATOM 4638 C C . SER B 1 278 ? -2.697 -1.327 1.544 1 98.88 278 SER B C 1
ATOM 4640 O O . SER B 1 278 ? -3.652 -0.73 2.045 1 98.88 278 SER B O 1
ATOM 4642 N N . ILE B 1 279 ? -1.506 -1.3 2.008 1 98.81 279 ILE B N 1
ATOM 4643 C CA . ILE B 1 279 ? -1.16 -0.453 3.145 1 98.81 279 ILE B CA 1
ATOM 4644 C C . ILE B 1 279 ? -0.218 0.66 2.691 1 98.81 279 ILE B C 1
ATOM 4646 O O . ILE B 1 279 ? 0.875 0.39 2.189 1 98.81 279 ILE B O 1
ATOM 4650 N N . PHE B 1 280 ? -0.664 1.836 2.871 1 98.88 280 PHE B N 1
ATOM 4651 C CA . PHE B 1 280 ? 0.128 3.02 2.557 1 98.88 280 PHE B CA 1
ATOM 4652 C C . PHE B 1 280 ? 0.548 3.744 3.828 1 98.88 280 PHE B C 1
ATOM 4654 O O . PHE B 1 280 ? -0.033 3.527 4.895 1 98.88 280 PHE B O 1
ATOM 4661 N N . SER B 1 281 ? 1.521 4.504 3.68 1 98.75 281 SER B N 1
ATOM 4662 C CA . SER B 1 281 ? 1.89 5.457 4.719 1 98.75 281 SER B CA 1
ATOM 4663 C C . SER B 1 281 ? 2.029 6.867 4.156 1 98.75 281 SER B C 1
ATOM 4665 O O . SER B 1 281 ? 2.166 7.043 2.943 1 98.75 281 SER B O 1
ATOM 4667 N N . SER B 1 282 ? 1.879 7.809 4.992 1 98.56 282 SER B N 1
ATOM 4668 C CA . SER B 1 282 ? 1.95 9.211 4.582 1 98.56 282 SER B CA 1
ATOM 4669 C C . SER B 1 282 ? 2.824 10.016 5.535 1 98.56 282 SER B C 1
ATOM 4671 O O . SER B 1 282 ? 2.668 9.93 6.754 1 98.56 282 SER B O 1
ATOM 4673 N N . ARG B 1 283 ? 3.76 10.727 4.977 1 97.69 283 ARG B N 1
ATOM 4674 C CA . ARG B 1 283 ? 4.648 11.609 5.715 1 97.69 283 ARG B CA 1
ATOM 4675 C C . ARG B 1 283 ? 4.629 13.023 5.129 1 97.69 283 ARG B C 1
ATOM 4677 O O . ARG B 1 283 ? 4.898 13.203 3.941 1 97.69 283 ARG B O 1
ATOM 4684 N N . LEU B 1 284 ? 4.344 14.047 6 1 97.75 284 LEU B N 1
ATOM 4685 C CA . LEU B 1 284 ? 4.328 15.43 5.527 1 97.75 284 LEU B CA 1
ATOM 4686 C C . LEU B 1 284 ? 3.449 15.57 4.289 1 97.75 284 LEU B C 1
ATOM 4688 O O . LEU B 1 284 ? 2.32 15.078 4.262 1 97.75 284 LEU B O 1
ATOM 4692 N N . ASN B 1 285 ? 3.812 16.422 3.406 1 97.88 285 ASN B N 1
ATOM 4693 C CA . ASN B 1 285 ? 3.1 16.578 2.143 1 97.88 285 ASN B CA 1
ATOM 4694 C C . ASN B 1 285 ? 4.059 16.547 0.953 1 97.88 285 ASN B C 1
ATOM 4696 O O . ASN B 1 285 ? 5.246 16.828 1.104 1 97.88 285 ASN B O 1
ATOM 4700 N N . ALA B 1 286 ? 3.631 16.156 -0.17 1 98 286 ALA B N 1
ATOM 4701 C CA . ALA B 1 286 ? 4.391 16.109 -1.417 1 98 286 ALA B CA 1
ATOM 4702 C C . ALA B 1 286 ? 3.797 17.062 -2.455 1 98 286 ALA B C 1
ATOM 4704 O O . ALA B 1 286 ? 3.098 16.625 -3.373 1 98 286 ALA B O 1
ATOM 4705 N N . ASN B 1 287 ? 4.129 18.312 -2.291 1 97.94 287 ASN B N 1
ATOM 4706 C CA . ASN B 1 287 ? 3.697 19.344 -3.234 1 97.94 287 ASN B CA 1
ATOM 4707 C C . ASN B 1 287 ? 2.178 19.5 -3.238 1 97.94 287 ASN B C 1
ATOM 4709 O O . ASN B 1 287 ? 1.56 19.562 -4.301 1 97.94 287 ASN B O 1
ATOM 4713 N N . LYS B 1 288 ? 1.619 19.578 -2.047 1 98.75 288 LYS B N 1
ATOM 4714 C CA . LYS B 1 288 ? 0.161 19.547 -1.976 1 98.75 288 LYS B CA 1
ATOM 4715 C C . LYS B 1 288 ? -0.405 20.953 -1.731 1 98.75 288 LYS B C 1
ATOM 4717 O O . LYS B 1 288 ? -1.623 21.125 -1.702 1 98.75 288 LYS B O 1
ATOM 4722 N N . PHE B 1 289 ? 0.405 22 -1.577 1 98.81 289 PHE B N 1
ATOM 4723 C CA . PHE B 1 289 ? -0.075 23.344 -1.265 1 98.81 289 PHE B CA 1
ATOM 4724 C C . PHE B 1 289 ? -1.004 23.844 -2.359 1 98.81 289 PHE B C 1
ATOM 4726 O O . PHE B 1 289 ? -2.1 24.344 -2.072 1 98.81 289 PHE B O 1
ATOM 4733 N N . PRO B 1 290 ? -0.602 23.672 -3.684 1 98.5 290 PRO B N 1
ATOM 4734 C CA . PRO B 1 290 ? -1.532 24.156 -4.703 1 98.5 290 PRO B CA 1
ATOM 4735 C C . PRO B 1 290 ? -2.887 23.453 -4.648 1 98.5 290 PRO B C 1
ATOM 4737 O O . PRO B 1 290 ? -3.92 24.078 -4.906 1 98.5 290 PRO B O 1
ATOM 4740 N N . VAL B 1 291 ? -2.875 22.188 -4.312 1 98.69 291 VAL B N 1
ATOM 4741 C CA . VAL B 1 291 ? -4.102 21.406 -4.219 1 98.69 291 VAL B CA 1
ATOM 4742 C C . VAL B 1 291 ? -5.008 21.984 -3.135 1 98.69 291 VAL B C 1
ATOM 4744 O O . VAL B 1 291 ? -6.199 22.203 -3.363 1 98.69 291 VAL B O 1
ATOM 4747 N N . VAL B 1 292 ? -4.457 22.297 -1.993 1 98.88 292 VAL B N 1
ATOM 4748 C CA . VAL B 1 292 ? -5.234 22.797 -0.863 1 98.88 292 VAL B CA 1
ATOM 4749 C C . VAL B 1 292 ? -5.691 24.219 -1.136 1 98.88 292 VAL B C 1
ATOM 4751 O O . VAL B 1 292 ? -6.812 24.594 -0.781 1 98.88 292 VAL B O 1
ATOM 4754 N N . ILE B 1 293 ? -4.84 25.047 -1.733 1 98.62 293 ILE B N 1
ATOM 4755 C CA . ILE B 1 293 ? -5.227 26.391 -2.111 1 98.62 293 ILE B CA 1
ATOM 4756 C C . ILE B 1 293 ? -6.449 26.344 -3.027 1 98.62 293 ILE B C 1
ATOM 4758 O O . ILE B 1 293 ? -7.391 27.125 -2.861 1 98.62 293 ILE B O 1
ATOM 4762 N N . ASP B 1 294 ? -6.418 25.406 -3.949 1 98.44 294 ASP B N 1
ATOM 4763 C CA . ASP B 1 294 ? -7.555 25.219 -4.848 1 98.44 294 ASP B CA 1
ATOM 4764 C C . ASP B 1 294 ? -8.805 24.828 -4.07 1 98.44 294 ASP B C 1
ATOM 4766 O O . ASP B 1 294 ? -9.891 25.344 -4.32 1 98.44 294 ASP B O 1
ATOM 4770 N N . TRP B 1 295 ? -8.688 23.906 -3.1 1 98.62 295 TRP B N 1
ATOM 4771 C CA . TRP B 1 295 ? -9.82 23.484 -2.275 1 98.62 295 TRP B CA 1
ATOM 4772 C C . TRP B 1 295 ? -10.414 24.688 -1.531 1 98.62 295 TRP B C 1
ATOM 4774 O O . TRP B 1 295 ? -11.641 24.828 -1.451 1 98.62 295 TRP B O 1
ATOM 4784 N N . LEU B 1 296 ? -9.555 25.484 -0.941 1 97.62 296 LEU B N 1
ATOM 4785 C CA . LEU B 1 296 ? -9.992 26.656 -0.189 1 97.62 296 LEU B CA 1
ATOM 4786 C C . LEU B 1 296 ? -10.711 27.641 -1.096 1 97.62 296 LEU B C 1
ATOM 4788 O O . LEU B 1 296 ? -11.773 28.156 -0.732 1 97.62 296 LEU B O 1
ATOM 4792 N N . SER B 1 297 ? -10.156 27.859 -2.256 1 96.75 297 SER B N 1
ATOM 4793 C CA . SER B 1 297 ? -10.727 28.812 -3.207 1 96.75 297 SER B CA 1
ATOM 4794 C C . SER B 1 297 ? -12.109 28.359 -3.666 1 96.75 297 SER B C 1
ATOM 4796 O O . SER B 1 297 ? -12.969 29.203 -3.961 1 96.75 297 SER B O 1
ATOM 4798 N N . LYS B 1 298 ? -12.359 27.094 -3.668 1 97.12 298 LYS B N 1
ATOM 4799 C CA . LYS B 1 298 ? -13.625 26.531 -4.137 1 97.12 298 LYS B CA 1
ATOM 4800 C C . LYS B 1 298 ? -14.594 26.312 -2.973 1 97.12 298 LYS B C 1
ATOM 4802 O O . LYS B 1 298 ? -15.727 25.875 -3.174 1 97.12 298 LYS B O 1
ATOM 4807 N N . GLY B 1 299 ? -14.148 26.547 -1.792 1 97.06 299 GLY B N 1
ATOM 4808 C CA . GLY B 1 299 ? -14.992 26.406 -0.614 1 97.06 299 GLY B CA 1
ATOM 4809 C C . GLY B 1 299 ? -15.273 24.969 -0.244 1 97.06 299 GLY B C 1
ATOM 4810 O O . GLY B 1 299 ? -16.328 24.672 0.334 1 97.06 299 GLY B O 1
ATOM 4811 N N . LEU B 1 300 ? -14.367 24.062 -0.562 1 98.25 300 LEU B N 1
ATOM 4812 C CA . LEU B 1 300 ? -14.594 22.641 -0.359 1 98.25 300 LEU B CA 1
ATOM 4813 C C . LEU B 1 300 ? -14.195 22.219 1.054 1 98.25 300 LEU B C 1
ATOM 4815 O O . LEU B 1 300 ? -14.57 21.141 1.516 1 98.25 300 LEU B O 1
ATOM 4819 N N . ILE B 1 301 ? -13.406 23.016 1.754 1 98.44 301 ILE B N 1
ATOM 4820 C CA . ILE B 1 301 ? -13 22.766 3.133 1 98.44 301 ILE B CA 1
ATOM 4821 C C . ILE B 1 301 ? -13.312 23.984 3.994 1 98.44 301 ILE B C 1
ATOM 4823 O O . ILE B 1 301 ? -13.43 25.094 3.48 1 98.44 301 ILE B O 1
ATOM 4827 N N . LYS B 1 302 ? -13.398 23.734 5.328 1 97.88 302 LYS B N 1
ATOM 4828 C CA . LYS B 1 302 ? -13.805 24.766 6.277 1 97.88 302 LYS B CA 1
ATOM 4829 C C . LYS B 1 302 ? -12.812 24.859 7.43 1 97.88 302 LYS B C 1
ATOM 4831 O O . LYS B 1 302 ? -13.125 24.469 8.562 1 97.88 302 LYS B O 1
ATOM 4836 N N . PRO B 1 303 ? -11.703 25.547 7.18 1 98 303 PRO B N 1
ATOM 4837 C CA . PRO B 1 303 ? -10.68 25.641 8.219 1 98 303 PRO B CA 1
ATOM 4838 C C . PRO B 1 303 ? -11.188 26.328 9.492 1 98 303 PRO B C 1
ATOM 4840 O O . PRO B 1 303 ? -10.688 26.047 10.586 1 98 303 PRO B O 1
ATOM 4843 N N . GLU B 1 304 ? -12.172 27.188 9.383 1 96.81 304 GLU B N 1
ATOM 4844 C CA . GLU B 1 304 ? -12.688 27.938 10.516 1 96.81 304 GLU B CA 1
ATOM 4845 C C . GLU B 1 304 ? -13.234 27.016 11.602 1 96.81 304 GLU B C 1
ATOM 4847 O O . GLU B 1 304 ? -13.219 27.359 12.781 1 96.81 304 GLU B O 1
ATOM 4852 N N . LYS B 1 305 ? -13.656 25.828 11.219 1 96.94 305 LYS B N 1
ATOM 4853 C CA . LYS B 1 305 ? -14.227 24.875 12.164 1 96.94 305 LYS B CA 1
ATOM 4854 C C . LYS B 1 305 ? -13.156 24.297 13.086 1 96.94 305 LYS B C 1
ATOM 4856 O O . LYS B 1 305 ? -13.469 23.734 14.133 1 96.94 305 LYS B O 1
ATOM 4861 N N . LEU B 1 306 ? -11.914 24.469 12.695 1 98 306 LEU B N 1
ATOM 4862 C CA . LEU B 1 306 ? -10.836 23.828 13.438 1 98 306 LEU B CA 1
ATOM 4863 C C . LEU B 1 306 ? -10.086 24.828 14.305 1 98 306 LEU B C 1
ATOM 4865 O O . LEU B 1 306 ? -9.422 24.453 15.273 1 98 306 LEU B O 1
ATOM 4869 N N . ILE B 1 307 ? -10.117 26.141 13.93 1 98.06 307 ILE B N 1
ATOM 4870 C CA . ILE B 1 307 ? -9.414 27.172 14.672 1 98.06 307 ILE B CA 1
ATOM 4871 C C . ILE B 1 307 ? -10.148 27.469 15.969 1 98.06 307 ILE B C 1
ATOM 4873 O O . ILE B 1 307 ? -11.281 27.953 15.953 1 98.06 307 ILE B O 1
ATOM 4877 N N . THR B 1 308 ? -9.477 27.25 17.094 1 97.88 308 THR B N 1
ATOM 4878 C CA . THR B 1 308 ? -10.18 27.391 18.359 1 97.88 308 THR B CA 1
ATOM 4879 C C . THR B 1 308 ? -9.625 28.547 19.172 1 97.88 308 THR B C 1
ATOM 4881 O O . THR B 1 308 ? -10.344 29.156 19.969 1 97.88 308 THR B O 1
ATOM 4884 N N . HIS B 1 309 ? -8.328 28.844 19.031 1 98.25 309 HIS B N 1
ATOM 4885 C CA . HIS B 1 309 ? -7.699 29.875 19.844 1 98.25 309 HIS B CA 1
ATOM 4886 C C . HIS B 1 309 ? -6.691 30.672 19.031 1 98.25 309 HIS B C 1
ATOM 4888 O O . HIS B 1 309 ? -6.164 30.188 18.031 1 98.25 309 HIS B O 1
ATOM 4894 N N . THR B 1 310 ? -6.492 31.859 19.453 1 98 310 THR B N 1
ATOM 4895 C CA . THR B 1 310 ? -5.453 32.75 18.922 1 98 310 THR B CA 1
ATOM 4896 C C . THR B 1 310 ? -4.719 33.469 20.047 1 98 310 THR B C 1
ATOM 4898 O O . THR B 1 310 ? -5.348 33.938 20.984 1 98 310 THR B O 1
ATOM 4901 N N . PHE B 1 311 ? -3.445 33.406 20.047 1 98.31 311 PHE B N 1
ATOM 4902 C CA . PHE B 1 311 ? -2.596 34.062 21.031 1 98.31 311 PHE B CA 1
ATOM 4903 C C . PHE B 1 311 ? -1.614 35 20.344 1 98.31 311 PHE B C 1
ATOM 4905 O O . PHE B 1 311 ? -1.272 34.812 19.172 1 98.31 311 PHE B O 1
ATOM 4912 N N . ASP B 1 312 ? -1.165 36.062 21.109 1 98.31 312 ASP B N 1
ATOM 4913 C CA . ASP B 1 312 ? 0.077 36.719 20.734 1 98.31 312 ASP B CA 1
ATOM 4914 C C . ASP B 1 312 ? 1.266 35.781 20.844 1 98.31 312 ASP B C 1
ATOM 4916 O O . ASP B 1 312 ? 1.37 35 21.797 1 98.31 312 ASP B O 1
ATOM 4920 N N . PHE B 1 313 ? 2.203 35.844 19.844 1 98.19 313 PHE B N 1
ATOM 4921 C CA . PHE B 1 313 ? 3.301 34.875 19.812 1 98.19 313 PHE B CA 1
ATOM 4922 C C . PHE B 1 313 ? 4.121 34.938 21.094 1 98.19 313 PHE B C 1
ATOM 4924 O O . PHE B 1 313 ? 4.777 33.969 21.484 1 98.19 313 PHE B O 1
ATOM 4931 N N . GLN B 1 314 ? 4.105 36.062 21.797 1 97.38 314 GLN B N 1
ATOM 4932 C CA . GLN B 1 314 ? 4.863 36.219 23.031 1 97.38 314 GLN B CA 1
ATOM 4933 C C . GLN B 1 314 ? 4.328 35.312 24.141 1 97.38 314 GLN B C 1
ATOM 4935 O O . GLN B 1 314 ? 5.008 35.062 25.141 1 97.38 314 GLN B O 1
ATOM 4940 N N . HIS B 1 315 ? 3.125 34.812 23.938 1 97.69 315 HIS B N 1
ATOM 4941 C CA . HIS B 1 315 ? 2.521 33.906 24.891 1 97.69 315 HIS B CA 1
ATOM 4942 C C . HIS B 1 315 ? 2.578 32.438 24.391 1 97.69 315 HIS B C 1
ATOM 4944 O O . HIS B 1 315 ? 1.714 31.641 24.719 1 97.69 315 HIS B O 1
ATOM 4950 N N . VAL B 1 316 ? 3.541 32.156 23.578 1 97.88 316 VAL B N 1
ATOM 4951 C CA . VAL B 1 316 ? 3.65 30.859 22.906 1 97.88 316 VAL B CA 1
ATOM 4952 C C . VAL B 1 316 ? 3.719 29.75 23.953 1 97.88 316 VAL B C 1
ATOM 4954 O O . VAL B 1 316 ? 3.178 28.656 23.75 1 97.88 316 VAL B O 1
ATOM 4957 N N . ALA B 1 317 ? 4.398 29.984 25.062 1 97.12 317 ALA B N 1
ATOM 4958 C CA . ALA B 1 317 ? 4.5 28.953 26.094 1 97.12 317 ALA B CA 1
ATOM 4959 C C . ALA B 1 317 ? 3.127 28.578 26.641 1 97.12 317 ALA B C 1
ATOM 4961 O O . ALA B 1 317 ? 2.814 27.406 26.828 1 97.12 317 ALA B O 1
ATOM 4962 N N . ASP B 1 318 ? 2.344 29.578 26.906 1 97.69 318 ASP B N 1
ATOM 4963 C CA . ASP B 1 318 ? 0.974 29.359 27.359 1 97.69 318 ASP B CA 1
ATOM 4964 C C . ASP B 1 318 ? 0.143 28.656 26.297 1 97.69 318 ASP B C 1
ATOM 4966 O O . ASP B 1 318 ? -0.667 27.781 26.609 1 97.69 318 ASP B O 1
ATOM 4970 N N . ALA B 1 319 ? 0.309 29.078 25.094 1 98.12 319 ALA B N 1
ATOM 4971 C CA . ALA B 1 319 ? -0.43 28.516 23.969 1 98.12 319 ALA B CA 1
ATOM 4972 C C . ALA B 1 319 ? -0.124 27.031 23.812 1 98.12 319 ALA B C 1
ATOM 4974 O O . ALA B 1 319 ? -1.035 26.203 23.641 1 98.12 319 ALA B O 1
ATOM 4975 N N . ILE B 1 320 ? 1.2 26.641 23.875 1 97.75 320 ILE B N 1
ATOM 4976 C CA . ILE B 1 320 ? 1.604 25.25 23.75 1 97.75 320 ILE B CA 1
ATOM 4977 C C . ILE B 1 320 ? 1.061 24.453 24.922 1 97.75 320 ILE B C 1
ATOM 4979 O O . ILE B 1 320 ? 0.584 23.328 24.75 1 97.75 320 ILE B O 1
ATOM 4983 N N . SER B 1 321 ? 1.076 25.062 26.109 1 97.44 321 SER B N 1
ATOM 4984 C CA . SER B 1 321 ? 0.532 24.391 27.281 1 97.44 321 SER B CA 1
ATOM 4985 C C . SER B 1 321 ? -0.959 24.109 27.125 1 97.44 321 SER B C 1
ATOM 4987 O O . SER B 1 321 ? -1.437 23.031 27.453 1 97.44 321 SER B O 1
ATOM 4989 N N . LEU B 1 322 ? -1.64 25.094 26.672 1 97.5 322 LEU B N 1
ATOM 4990 C CA . LEU B 1 322 ? -3.064 24.906 26.422 1 97.5 322 LEU B CA 1
ATOM 4991 C C . LEU B 1 322 ? -3.301 23.797 25.406 1 97.5 322 LEU B C 1
ATOM 4993 O O . LEU B 1 322 ? -4.148 22.922 25.609 1 97.5 322 LEU B O 1
ATOM 4997 N N . PHE B 1 323 ? -2.584 23.797 24.359 1 96.38 323 PHE B N 1
ATOM 4998 C CA . PHE B 1 323 ? -2.664 22.781 23.312 1 96.38 323 PHE B CA 1
ATOM 4999 C C . PHE B 1 323 ? -2.436 21.391 23.875 1 96.38 323 PHE B C 1
ATOM 5001 O O . PHE B 1 323 ? -3.133 20.438 23.516 1 96.38 323 PHE B O 1
ATOM 5008 N N . GLU B 1 324 ? -1.499 21.281 24.766 1 95.44 324 GLU B N 1
ATOM 5009 C CA . GLU B 1 324 ? -1.132 20 25.359 1 95.44 324 GLU B CA 1
ATOM 5010 C C . GLU B 1 324 ? -2.193 19.531 26.359 1 95.44 324 GLU B C 1
ATOM 5012 O O . GLU B 1 324 ? -2.496 18.344 26.422 1 95.44 324 GLU B O 1
ATOM 5017 N N . GLN B 1 325 ? -2.807 20.438 27.016 1 96.19 325 GLN B N 1
ATOM 5018 C CA . GLN B 1 325 ? -3.549 20.062 28.219 1 96.19 325 GLN B CA 1
ATOM 5019 C C . GLN B 1 325 ? -5.051 20.031 27.953 1 96.19 325 GLN B C 1
ATOM 5021 O O . GLN B 1 325 ? -5.793 19.297 28.609 1 96.19 325 GLN B O 1
ATOM 5026 N N . ASP B 1 326 ? -5.445 20.828 27.016 1 96.12 326 ASP B N 1
ATOM 5027 C CA . ASP B 1 326 ? -6.883 20.891 26.766 1 96.12 326 ASP B CA 1
ATOM 5028 C C . ASP B 1 326 ? -7.246 20.203 25.453 1 96.12 326 ASP B C 1
ATOM 5030 O O . ASP B 1 326 ? -7.676 20.844 24.5 1 96.12 326 ASP B O 1
ATOM 5034 N N . GLN B 1 327 ? -7.324 18.953 25.5 1 90.38 327 GLN B N 1
ATOM 5035 C CA . GLN B 1 327 ? -7.609 18.156 24.312 1 90.38 327 GLN B CA 1
ATOM 5036 C C . GLN B 1 327 ? -9.094 18.203 23.953 1 90.38 327 GLN B C 1
ATOM 5038 O O . GLN B 1 327 ? -9.484 17.891 22.828 1 90.38 327 GLN B O 1
ATOM 5043 N N . LYS B 1 328 ? -9.938 18.547 24.859 1 94.38 328 LYS B N 1
ATOM 5044 C CA . LYS B 1 328 ? -11.383 18.562 24.672 1 94.38 328 LYS B CA 1
ATOM 5045 C C . LYS B 1 328 ? -11.836 19.797 23.891 1 94.38 328 LYS B C 1
ATOM 5047 O O . LYS B 1 328 ? -12.758 19.719 23.078 1 94.38 328 LYS B O 1
ATOM 5052 N N . HIS B 1 329 ? -11.078 20.891 24.125 1 94.56 329 HIS B N 1
ATOM 5053 C CA . HIS B 1 329 ? -11.633 22.125 23.594 1 94.56 329 HIS B CA 1
ATOM 5054 C C . HIS B 1 329 ? -10.648 22.812 22.672 1 94.56 329 HIS B C 1
ATOM 5056 O O . HIS B 1 329 ? -11.008 23.781 21.984 1 94.56 329 HIS B O 1
ATOM 5062 N N . CYS B 1 330 ? -9.469 22.328 22.703 1 96.44 330 CYS B N 1
ATOM 5063 C CA . CYS B 1 330 ? -8.43 22.922 21.859 1 96.44 330 CYS B CA 1
ATOM 5064 C C . CYS B 1 330 ? -8.156 22.047 20.641 1 96.44 330 CYS B C 1
ATOM 5066 O O . CYS B 1 330 ? -7.949 20.844 20.766 1 96.44 330 CYS B O 1
ATOM 5068 N N . CYS B 1 331 ? -8.234 22.641 19.453 1 96.75 331 CYS B N 1
ATOM 5069 C CA . CYS B 1 331 ? -7.914 21.938 18.219 1 96.75 331 CYS B CA 1
ATOM 5070 C C . CYS B 1 331 ? -6.754 22.609 17.5 1 96.75 331 CYS B C 1
ATOM 5072 O O . CYS B 1 331 ? -5.609 22.172 17.594 1 96.75 331 CYS B O 1
ATOM 5074 N N . LYS B 1 332 ? -6.965 23.75 16.906 1 97.81 332 LYS B N 1
ATOM 5075 C CA . LYS B 1 332 ? -5.895 24.531 16.297 1 97.81 332 LYS B CA 1
ATOM 5076 C C . LYS B 1 332 ? -5.711 25.859 17 1 97.81 332 LYS B C 1
ATOM 5078 O O . LYS B 1 332 ? -6.684 26.594 17.234 1 97.81 332 LYS B O 1
ATOM 5083 N N . VAL B 1 333 ? -4.477 26.125 17.344 1 98.5 333 VAL B N 1
ATOM 5084 C CA . VAL B 1 333 ? -4.109 27.391 17.984 1 98.5 333 VAL B CA 1
ATOM 5085 C C . VAL B 1 333 ? -3.24 28.219 17.031 1 98.5 333 VAL B C 1
ATOM 5087 O O . VAL B 1 333 ? -2.256 27.703 16.5 1 98.5 333 VAL B O 1
ATOM 5090 N N . LEU B 1 334 ? -3.602 29.453 16.812 1 98.38 334 LEU B N 1
ATOM 5091 C CA . LEU B 1 334 ? -2.83 30.359 15.977 1 98.38 334 LEU B CA 1
ATOM 5092 C C . LEU B 1 334 ? -2.043 31.359 16.828 1 98.38 334 LEU B C 1
ATOM 5094 O O . LEU B 1 334 ? -2.457 31.703 17.938 1 98.38 334 LEU B O 1
ATOM 5098 N N . LEU B 1 335 ? -0.945 31.734 16.359 1 98.69 335 LEU B N 1
ATOM 5099 C CA . LEU B 1 335 ? -0.112 32.781 16.938 1 98.69 335 LEU B CA 1
ATOM 5100 C C . LEU B 1 335 ? -0.079 34 16.031 1 98.69 335 LEU B C 1
ATOM 5102 O O . LEU B 1 335 ? 0.144 33.875 14.828 1 98.69 335 LEU B O 1
ATOM 5106 N N . THR B 1 336 ? -0.265 35.156 16.594 1 98.5 336 THR B N 1
ATOM 5107 C CA . THR B 1 336 ? -0.16 36.375 15.836 1 98.5 336 THR B CA 1
ATOM 5108 C C . THR B 1 336 ? 1.206 37.031 16.047 1 98.5 336 THR B C 1
ATOM 5110 O O . THR B 1 336 ? 1.736 37.031 17.172 1 98.5 336 THR B O 1
ATOM 5113 N N . PHE B 1 337 ? 1.871 37.5 15.008 1 96.94 337 PHE B N 1
ATOM 5114 C CA . PHE B 1 337 ? 3.15 38.188 15.062 1 96.94 337 PHE B CA 1
ATOM 5115 C C . PHE B 1 337 ? 2.971 39.656 14.766 1 96.94 337 PHE B C 1
ATOM 5117 O O . PHE B 1 337 ? 3.951 40.406 14.602 1 96.94 337 PHE B O 1
ATOM 5124 N N . SER B 1 338 ? 1.821 40.25 15.188 1 76.31 338 SER B N 1
ATOM 5125 C CA . SER B 1 338 ? 1.376 41.625 14.93 1 76.31 338 SER B CA 1
ATOM 5126 C C . SER B 1 338 ? 2.551 42.594 14.938 1 76.31 338 SER B C 1
ATOM 5128 O O . SER B 1 338 ? 3.578 42.344 15.562 1 76.31 338 SER B O 1
ATOM 5130 N N . GLU B 1 339 ? 2.451 43.812 14.039 1 60.03 339 GLU B N 1
ATOM 5131 C CA . GLU B 1 339 ? 3.285 45 13.82 1 60.03 339 GLU B CA 1
ATOM 5132 C C . GLU B 1 339 ? 3.49 45.781 15.117 1 60.03 339 GLU B C 1
ATOM 5134 O O . GLU B 1 339 ? 2.609 45.781 15.984 1 60.03 339 GLU B O 1
#

Foldseek 3Di:
DWFWKQQQAQDTDIDDDDADAAAAQKFKFQWFKFWDDPVLLCRNHVNDPQADPGERAGQQTKGFTQHDYHPDDPVSHGFTWTFQQWDAPCDDPCNVVQRRLVHPPIGGDRGRHYHDRGSMDMDRPVRTHGADPVDDRVVSSCLQLLLQLVQQCVVQVAAQAFAEEEEDLAQSSLSNLLCVCLVRVHPAYEYEDQFVLSQVLSVVSPHPYYDNCVVPPPVVVCVVVVDAGQEYEYPVQDLAVVQVNLVRHAQNHEYEHEHDDPDHHDHDVCSCVVSVYHYHYTGRHRPCSVVSSVCVVVVSGDCVSQEQEEDASNCVVVVSVCCVPPRSRHHMYMHGPDD/DWFWKQQQAQDTDIDDDDADAAAAQKFKFQWFKFWDDPVLLCRNHVNDPQADPGERAGQQTKGFTQHDYHPDDPVSHGFTWTFQQWDAPCDDPCNVVLRRLPHPPIGGDRGNHYHDRGSMDMDRPVRTHGADPVDDRVVSSCLQLLLQLVQQCVVQVAAQAFAEEEEDLAQSSLSNLLCVCLVRVHNAYEYEDQFVLSQVLSVVSPHPYYDNCVVPPPVVVCVVVVDAGQEYEYPVQDLAVVQVNLVRHAQNHEYEHAHDDPDHHDHDVCSCVVSVYHYHYTGRHRPCSVVSSVCVVVVSGDCVSQEQEEEASNCVVVVSVCCVPPRSRHHMYMHGPDD

Solvent-accessible surface area (backbone atoms only — not comparable to full-atom values): 33424 Å² total; per-residue (Å²): 71,52,31,40,32,30,56,45,62,73,38,74,46,78,43,80,42,81,76,79,77,40,48,73,48,15,23,22,27,42,27,42,38,27,34,64,52,73,65,49,52,28,44,39,64,57,69,42,92,68,52,47,73,62,28,31,29,29,47,23,24,21,26,28,25,72,43,62,10,54,93,41,67,68,81,50,50,68,38,42,27,27,43,54,35,69,40,51,81,68,65,49,72,24,24,64,73,63,32,38,51,35,20,94,67,53,35,35,31,25,37,61,39,64,20,42,42,22,42,58,32,67,44,54,43,91,33,50,41,77,53,60,87,89,56,51,72,76,50,42,22,45,37,54,60,38,12,37,28,48,37,42,42,65,72,62,58,73,41,49,83,32,32,32,37,32,34,23,45,48,57,61,25,37,38,34,39,20,42,42,40,47,69,42,47,37,63,39,36,35,37,34,32,78,48,68,55,27,38,53,50,30,44,75,39,55,33,73,41,63,42,49,49,79,80,42,56,60,69,61,57,25,61,76,70,70,55,51,33,39,30,37,37,36,58,58,42,52,54,68,49,60,40,53,46,50,68,52,39,27,48,58,13,35,36,37,38,53,26,65,38,81,53,69,22,54,40,39,37,29,56,37,19,66,22,31,28,35,38,35,32,37,42,66,38,52,85,28,60,67,58,38,52,50,35,53,74,69,60,34,51,65,60,73,81,44,57,61,46,76,43,56,48,91,44,44,69,59,52,49,48,44,56,70,68,34,63,66,73,44,57,30,39,34,30,38,45,75,135,70,52,32,39,33,31,57,45,63,73,38,74,46,79,43,81,43,80,77,80,75,38,50,72,47,14,24,22,30,41,29,43,37,29,35,64,50,72,65,49,52,28,44,40,65,57,68,41,92,68,52,47,73,61,30,31,28,29,45,25,21,21,26,28,25,73,42,62,11,55,93,41,68,70,82,50,48,68,39,42,26,28,42,53,34,68,40,49,80,67,66,48,71,24,26,65,74,63,32,36,49,36,20,94,68,52,35,34,31,25,36,61,38,63,20,43,40,23,40,57,34,69,45,54,44,88,33,50,39,75,52,60,87,87,57,53,70,76,50,43,24,45,37,54,59,39,12,39,30,47,37,43,42,64,71,62,57,73,40,51,83,33,33,34,38,33,33,23,43,49,59,62,25,36,39,34,38,21,43,41,39,47,71,41,48,37,62,38,36,34,36,33,32,78,48,68,55,26,38,52,51,30,43,74,39,56,35,72,40,64,41,49,48,79,79,43,56,61,69,61,58,26,61,77,69,70,57,50,32,40,31,37,37,36,57,58,42,52,54,67,47,60,39,52,48,50,68,53,38,28,47,57,11,37,36,39,38,52,25,66,38,80,53,68,24,54,39,39,38,29,57,37,17,66,22,31,28,36,38,36,31,36,41,69,37,51,83,27,59,68,59,36,52,50,35,53,76,69,61,34,52,66,62,72,79,45,57,62,47,77,40,54,49,91,46,43,70,60,52,51,47,44,56,70,69,33,64,66,74,45,57,30,41,34,28,37,46,74,136